Protein AF-0000000087733688 (afdb_homodimer)

Solvent-accessible surface area (backbone atoms only — not comparable to full-atom values): 35102 Å² total; per-residue (Å²): 130,55,73,65,57,50,51,38,53,51,38,37,50,49,48,41,67,75,40,58,48,41,42,70,59,43,39,32,41,43,42,38,65,50,32,19,28,43,62,28,11,45,38,23,19,66,46,18,27,42,6,16,25,17,31,40,95,43,61,66,40,43,41,55,38,49,50,48,40,52,49,52,57,70,70,41,60,71,90,76,49,59,86,51,53,60,89,84,37,36,70,28,28,37,30,42,51,50,64,82,45,44,69,68,48,49,32,50,32,41,50,73,56,27,42,48,26,39,34,43,34,64,50,69,66,46,70,61,43,51,40,55,52,48,52,50,41,33,69,52,34,70,83,49,39,38,32,37,54,42,48,47,56,67,54,52,53,53,44,67,70,39,94,65,54,50,52,26,38,35,43,38,16,51,33,28,40,32,72,40,50,51,84,55,41,35,32,49,62,25,44,46,42,45,40,48,63,73,45,64,91,46,89,47,38,39,28,36,25,36,17,32,61,44,16,38,32,40,34,16,33,42,37,45,55,28,46,22,29,32,29,49,54,51,51,55,29,18,71,45,28,50,67,57,66,28,53,36,50,38,50,36,66,43,51,51,19,50,78,37,30,46,72,48,58,62,54,43,48,62,72,67,52,72,81,71,52,80,62,47,27,26,16,18,48,60,26,38,52,53,56,40,45,75,72,63,55,52,64,70,59,50,35,54,54,32,57,54,26,62,75,51,52,51,68,13,32,45,66,84,11,48,54,78,38,69,30,20,31,26,34,41,70,35,76,61,74,40,49,42,34,56,52,48,47,48,29,30,52,43,15,43,51,49,30,43,51,49,30,56,67,56,101,130,54,72,66,57,50,52,38,53,49,38,38,51,50,47,42,66,74,40,59,49,42,41,70,58,42,39,32,40,42,42,37,66,52,31,19,27,42,62,29,10,44,38,24,20,65,46,18,26,42,6,15,25,17,30,42,94,44,60,66,41,43,43,55,39,49,50,48,39,53,49,52,59,70,71,42,61,71,90,76,48,60,86,51,53,61,89,85,36,38,69,30,29,37,30,42,51,48,63,82,45,43,69,68,48,50,32,50,32,40,49,74,55,27,42,48,26,41,35,43,34,64,50,70,65,47,68,63,44,50,40,54,52,48,51,50,42,34,70,52,35,72,84,47,40,37,32,37,54,45,48,47,57,67,52,51,51,54,45,69,70,40,94,64,53,49,51,25,36,35,44,40,16,52,34,28,38,32,71,40,50,51,85,54,39,35,33,48,62,25,44,46,42,45,40,49,63,74,45,63,89,45,88,46,37,37,28,34,27,36,17,31,60,45,16,37,33,42,34,17,32,41,37,44,57,28,44,21,29,30,28,50,57,51,50,55,29,18,71,46,29,51,66,56,67,27,53,36,49,39,48,37,66,43,50,53,20,52,78,38,30,46,72,49,59,62,55,42,48,63,73,67,52,72,82,72,53,80,64,46,27,27,16,19,48,60,26,37,53,52,54,40,47,75,72,63,53,54,65,70,60,50,35,54,53,31,57,54,26,62,73,52,51,52,67,13,31,46,65,84,10,50,55,80,38,69,29,21,31,25,33,41,70,35,78,60,75,40,49,42,34,57,52,48,47,48,28,30,53,44,18,43,51,49,30,43,50,50,29,58,71,55,107

Organism: NCBI:txid56646

Foldseek 3Di:
DDLLVVLLVVLLVVVCVLQVLADPPAEEEDQDELFQALQLQVLLSQLRYAYEHHHYPAQLVLLVRLVVNVVVVVPDDPVSGDPSADDPARSYHYEDEQCPHDLVSVLVSCLVHPHQEYEYEQHPVAPVSVQVSLVSNCVSPVRHFYEYEAFALVSLLSLLPDPRHGQAYEHEAPQFWFKDFQPPGHGCVPGVLVSCVVCVVPNYAYEYEHLDQALVSFLVRVVSSHSTYYYHLNSSLEPRTSDAPLLNVQLQVDAQLVPFKDWDCLQCVLVPHDDRRPRMTGMFGAAPLNVCVVVPDDSVVLSVQLVVLVVVGSVQHDRHHNHTRTGGSNSNVHNHRYHSSVSSVRSRVSNVVVVVVVVVVVD/DDLLVVLLVVLLVVVCVLQVLADPPAEEEDQDELFQALQLQVLLSQLRYAYEHHHYPAQLVLLVRLVVNVVVVVPDDPVSGDPSADDPARSYHYEDEQCPHDLVSVLVSCLVHPHQEYEYEQHPVAPVSVQVSLVSNCVSPVRHFYEYEAFALVSLLSLLPDPRHGQAYEHEAPQFWFKDFQPPGHGCVPGVLVSCVVCVVPNHAYEYEHLDQALVSFLVRVVSSHSTYYYHLNSSLEPRTSDAPLLNVQLQVDAQLVPFKDWDCLQCVLVPHDDRDPRMTGMFGAAPLNVCVVVPNDSVVLSVQLVVLVVVGSVQHDRHHNHTRTGGSNSNVHNHRYHSSVSSVRSRVSNVVVVVVVVVVVD

pLDDT: mean 96.59, std 4.18, range [61.69, 98.94]

Sequence (726 aa):
MSLRQAAVKASRARFASQFPWTTSPATIGAPMRIMSGPQLALEISKAGGLGFIGPGAKPEDTSKDLATVQELLRNSPPKILPSAFPSDHLPVGVGFQLWNGDLKSAVQAVQEHKPCAAWLFAPRRGQEELDEWTVQIREALPDIQVWIQIGTVQESVQVAMSDHRPDALIIQGAEAGGHGRATDGLGLMALFPEIADQCQDFDMAMFAAGGIADGRGVAAALSLGATGAVMGTRFLAATEARISKGYQQEVVRATDGARCTTRTMLYNHLRGTMGWPEQYSPRGIVNQSFHDHQAGVEFEELKKRHDEAVKSGDKGWGPKGRLATYAGAAVGLIHDVQDAGVIVRRVQSEAKEIMAESARDSMMSLRQAAVKASRARFASQFPWTTSPATIGAPMRIMSGPQLALEISKAGGLGFIGPGAKPEDTSKDLATVQELLRNSPPKILPSAFPSDHLPVGVGFQLWNGDLKSAVQAVQEHKPCAAWLFAPRRGQEELDEWTVQIREALPDIQVWIQIGTVQESVQVAMSDHRPDALIIQGAEAGGHGRATDGLGLMALFPEIADQCQDFDMAMFAAGGIADGRGVAAALSLGATGAVMGTRFLAATEARISKGYQQEVVRATDGARCTTRTMLYNHLRGTMGWPEQYSPRGIVNQSFHDHQAGVEFEELKKRHDEAVKSGDKGWGPKGRLATYAGAAVGLIHDVQDAGVIVRRVQSEAKEIMAESARDSM

InterPro domains:
  IPR004136 Nitronate monooxygenase [cd04730] (28-276)
  IPR013785 Aldolase-type TIM barrel [G3DSA:3.20.20.70] (23-361)

Radius of gyration: 25.76 Å; Cα contacts (8 Å, |Δi|>4): 1636; chains: 2; bounding box: 62×78×57 Å

Structure (mmCIF, N/CA/C/O backbone):
data_AF-0000000087733688-model_v1
#
loop_
_entity.id
_entity.type
_entity.pdbx_description
1 polymer 'Uncharacterized protein'
#
loop_
_atom_site.group_PDB
_atom_site.id
_atom_site.type_symbol
_atom_site.label_atom_id
_atom_site.label_alt_id
_atom_site.label_comp_id
_atom_site.label_asym_id
_atom_site.label_entity_id
_atom_site.label_seq_id
_atom_site.pdbx_PDB_ins_code
_atom_site.Cartn_x
_atom_site.Cartn_y
_atom_site.Cartn_z
_atom_site.occupancy
_atom_site.B_iso_or_equiv
_atom_site.auth_seq_id
_atom_site.auth_comp_id
_atom_site.auth_asym_id
_atom_site.auth_atom_id
_atom_site.pdbx_PDB_model_num
ATOM 1 N N . MET A 1 1 ? -26.219 1.479 -6.008 1 73.81 1 MET A N 1
ATOM 2 C CA . MET A 1 1 ? -24.953 0.794 -6.277 1 73.81 1 MET A CA 1
ATOM 3 C C . MET A 1 1 ? -24.312 1.334 -7.543 1 73.81 1 MET A C 1
ATOM 5 O O . MET A 1 1 ? -24.969 1.477 -8.578 1 73.81 1 MET A O 1
ATOM 9 N N . SER A 1 2 ? -23.156 1.697 -7.324 1 83.25 2 SER A N 1
ATOM 10 C CA . SER A 1 2 ? -22.438 2.252 -8.469 1 83.25 2 SER A CA 1
ATOM 11 C C . SER A 1 2 ? -22.125 1.177 -9.508 1 83.25 2 SER A C 1
ATOM 13 O O . SER A 1 2 ? -22.203 -0.018 -9.211 1 83.25 2 SER A O 1
ATOM 15 N N . LEU A 1 3 ? -21.859 1.553 -10.75 1 84 3 LEU A N 1
ATOM 16 C CA . LEU A 1 3 ? -21.469 0.637 -11.82 1 84 3 LEU A CA 1
ATOM 17 C C . LEU A 1 3 ? -20.234 -0.158 -11.422 1 84 3 LEU A C 1
ATOM 19 O O . LEU A 1 3 ? -20.141 -1.35 -11.719 1 84 3 LEU A O 1
ATOM 23 N N . ARG A 1 4 ? -19.422 0.447 -10.734 1 87.5 4 ARG A N 1
ATOM 24 C CA . ARG A 1 4 ? -18.203 -0.209 -10.297 1 87.5 4 ARG A CA 1
ATOM 25 C C . ARG A 1 4 ? -18.5 -1.313 -9.289 1 87.5 4 ARG A C 1
ATOM 27 O O . ARG A 1 4 ? -17.938 -2.406 -9.367 1 87.5 4 ARG A O 1
ATOM 34 N N . GLN A 1 5 ? -19.328 -1.051 -8.367 1 89.44 5 GLN A N 1
ATOM 35 C CA . GLN A 1 5 ? -19.672 -2.033 -7.352 1 89.44 5 GLN A CA 1
ATOM 36 C C . GLN A 1 5 ? -20.406 -3.227 -7.965 1 89.44 5 GLN A C 1
ATOM 38 O O . GLN A 1 5 ? -20.203 -4.367 -7.539 1 89.44 5 GLN A O 1
ATOM 43 N N . ALA A 1 6 ? -21.156 -2.928 -8.945 1 90.5 6 ALA A N 1
ATOM 44 C CA . ALA A 1 6 ? -21.859 -3.998 -9.656 1 90.5 6 ALA A CA 1
ATOM 45 C C . ALA A 1 6 ? -20.875 -4.906 -10.383 1 90.5 6 ALA A C 1
ATOM 47 O O . ALA A 1 6 ? -21.047 -6.129 -10.406 1 90.5 6 ALA A O 1
ATOM 48 N N . ALA A 1 7 ? -19.906 -4.273 -10.961 1 91.94 7 ALA A N 1
ATOM 49 C CA . ALA A 1 7 ? -18.891 -5.035 -11.688 1 91.94 7 ALA A CA 1
ATOM 50 C C . ALA A 1 7 ? -18.109 -5.938 -10.742 1 91.94 7 ALA A C 1
ATOM 52 O O . ALA A 1 7 ? -17.797 -7.086 -11.086 1 91.94 7 ALA A O 1
ATOM 53 N N . VAL A 1 8 ? -17.797 -5.461 -9.609 1 93.19 8 VAL A N 1
ATOM 54 C CA . VAL A 1 8 ? -17.047 -6.227 -8.609 1 93.19 8 VAL A CA 1
ATOM 55 C C . VAL A 1 8 ? -17.891 -7.398 -8.125 1 93.19 8 VAL A C 1
ATOM 57 O O . VAL A 1 8 ? -17.391 -8.523 -8 1 93.19 8 VAL A O 1
ATOM 60 N N . LYS A 1 9 ? -19.172 -7.164 -7.871 1 92 9 LYS A N 1
ATOM 61 C CA . LYS A 1 9 ? -20.094 -8.211 -7.434 1 92 9 LYS A CA 1
ATOM 62 C C . LYS A 1 9 ? -20.203 -9.312 -8.484 1 92 9 LYS A C 1
ATOM 64 O O . LYS A 1 9 ? -20.203 -10.5 -8.156 1 92 9 LYS A O 1
ATOM 69 N N . ALA A 1 10 ? -20.297 -8.867 -9.688 1 94.38 10 ALA A N 1
ATOM 70 C CA . ALA A 1 10 ? -20.375 -9.828 -10.789 1 94.38 10 ALA A CA 1
ATOM 71 C C . ALA A 1 10 ? -19.109 -10.656 -10.898 1 94.38 10 ALA A C 1
ATOM 73 O O . ALA A 1 10 ? -19.156 -11.852 -11.18 1 94.38 10 ALA A O 1
ATOM 74 N N . SER A 1 11 ? -18 -9.992 -10.727 1 95.62 11 SER A N 1
ATOM 75 C CA . SER A 1 11 ? -16.719 -10.68 -10.789 1 95.62 11 SER A CA 1
ATOM 76 C C . SER A 1 11 ? -16.594 -11.727 -9.68 1 95.62 11 SER A C 1
ATOM 78 O O . SER A 1 11 ? -16.125 -12.836 -9.93 1 95.62 11 SER A O 1
ATOM 80 N N . ARG A 1 12 ? -17.016 -11.43 -8.5 1 95.56 12 ARG A N 1
ATOM 81 C CA . ARG A 1 12 ? -16.969 -12.352 -7.367 1 95.56 12 ARG A CA 1
ATOM 82 C C . ARG A 1 12 ? -17.906 -13.531 -7.586 1 95.56 12 ARG A C 1
ATOM 84 O O . ARG A 1 12 ? -17.562 -14.672 -7.277 1 95.56 12 ARG A O 1
ATOM 91 N N . ALA A 1 13 ? -19.047 -13.258 -8.156 1 95.12 13 ALA A N 1
ATOM 92 C CA . ALA A 1 13 ? -19.984 -14.328 -8.477 1 95.12 13 ALA A CA 1
ATOM 93 C C . ALA A 1 13 ? -19.422 -15.258 -9.539 1 95.12 13 ALA A C 1
ATOM 95 O O . ALA A 1 13 ? -19.578 -16.484 -9.453 1 95.12 13 ALA A O 1
ATOM 96 N N . ARG A 1 14 ? -18.828 -14.688 -10.492 1 96.38 14 ARG A N 1
ATOM 97 C CA . ARG A 1 14 ? -18.234 -15.484 -11.555 1 96.38 14 ARG A CA 1
ATOM 98 C C . ARG A 1 14 ? -17.109 -16.375 -11 1 96.38 14 ARG A C 1
ATOM 100 O O . ARG A 1 14 ? -16.984 -17.531 -11.391 1 96.38 14 ARG A O 1
ATOM 107 N N . PHE A 1 15 ? -16.344 -15.844 -10.148 1 97.38 15 PHE A N 1
ATOM 108 C CA . PHE A 1 15 ? -15.281 -16.609 -9.516 1 97.38 15 PHE A CA 1
ATOM 109 C C . PHE A 1 15 ? -15.844 -17.797 -8.75 1 97.38 15 PHE A C 1
ATOM 111 O O . PHE A 1 15 ? -15.344 -18.922 -8.875 1 97.38 15 PHE A O 1
ATOM 118 N N . ALA A 1 16 ? -16.844 -17.531 -8.008 1 95.38 16 ALA A N 1
ATOM 119 C CA . ALA A 1 16 ? -17.469 -18.578 -7.203 1 95.38 16 ALA A CA 1
ATOM 120 C C . ALA A 1 16 ? -18.078 -19.672 -8.094 1 95.38 16 ALA A C 1
ATOM 122 O O . ALA A 1 16 ? -18.094 -20.844 -7.723 1 95.38 16 ALA A O 1
ATOM 123 N N . SER A 1 17 ? -18.531 -19.266 -9.242 1 96.12 17 SER A N 1
ATOM 124 C CA . SER A 1 17 ? -19.094 -20.219 -10.188 1 96.12 17 SER A CA 1
ATOM 125 C C . SER A 1 17 ? -18 -21.062 -10.836 1 96.12 17 SER A C 1
ATOM 127 O O . SER A 1 17 ? -18.188 -22.266 -11.07 1 96.12 17 SER A O 1
ATOM 129 N N . GLN A 1 18 ? -16.891 -20.438 -11.07 1 96.31 18 GLN A N 1
ATOM 130 C CA . GLN A 1 18 ? -15.781 -21.094 -11.742 1 96.31 18 GLN A CA 1
ATOM 131 C C . GLN A 1 18 ? -15.062 -22.062 -10.805 1 96.31 18 GLN A C 1
ATOM 133 O O . GLN A 1 18 ? -14.547 -23.094 -11.234 1 96.31 18 GLN A O 1
ATOM 138 N N . PHE A 1 19 ? -15 -21.703 -9.586 1 97.88 19 PHE A N 1
ATOM 139 C CA . PHE A 1 19 ? -14.352 -22.5 -8.555 1 97.88 19 PHE A CA 1
ATOM 140 C C . PHE A 1 19 ? -15.312 -22.781 -7.402 1 97.88 19 PHE A C 1
ATOM 142 O O . PHE A 1 19 ? -15.141 -22.234 -6.305 1 97.88 19 PHE A O 1
ATOM 149 N N . PRO A 1 20 ? -16.188 -23.719 -7.547 1 97.12 20 PRO A N 1
ATOM 150 C CA . PRO A 1 20 ? -17.344 -23.859 -6.656 1 97.12 20 PRO A CA 1
ATOM 151 C C . PRO A 1 20 ? -16.953 -24.344 -5.258 1 97.12 20 PRO A C 1
ATOM 153 O O . PRO A 1 20 ? -17.75 -24.25 -4.324 1 97.12 20 PRO A O 1
ATOM 156 N N . TRP A 1 21 ? -15.75 -24.859 -5.059 1 97.62 21 TRP A N 1
ATOM 157 C CA . TRP A 1 21 ? -15.328 -25.312 -3.736 1 97.62 21 TRP A CA 1
ATOM 158 C C . TRP A 1 21 ? -14.867 -24.125 -2.879 1 97.62 21 TRP A C 1
ATOM 160 O O . TRP A 1 21 ? -14.703 -24.266 -1.666 1 97.62 21 TRP A O 1
ATOM 170 N N . THR A 1 22 ? -14.602 -22.969 -3.514 1 97.69 22 THR A N 1
ATOM 171 C CA . THR A 1 22 ? -14.062 -21.812 -2.791 1 97.69 22 THR A CA 1
ATOM 172 C C . THR A 1 22 ? -15.156 -21.141 -1.961 1 97.69 22 THR A C 1
ATOM 174 O O . THR A 1 22 ? -16.328 -21.188 -2.318 1 97.69 22 THR A O 1
ATOM 177 N N . THR A 1 23 ? -14.727 -20.578 -0.86 1 97 23 THR A N 1
ATOM 178 C CA . THR A 1 23 ? -15.617 -19.812 -0.002 1 97 23 THR A CA 1
ATOM 179 C C . THR A 1 23 ? -15.164 -18.344 0.064 1 97 23 THR A C 1
ATOM 181 O O . THR A 1 23 ? -14.008 -18.031 -0.211 1 97 23 THR A O 1
ATOM 184 N N . SER A 1 24 ? -16.078 -17.484 0.42 1 95.81 24 SER A N 1
ATOM 185 C CA . SER A 1 24 ? -15.797 -16.062 0.488 1 95.81 24 SER A CA 1
ATOM 186 C C . SER A 1 24 ? -15.211 -15.672 1.843 1 95.81 24 SER A C 1
ATOM 188 O O . SER A 1 24 ? -15.578 -16.25 2.869 1 95.81 24 SER A O 1
ATOM 190 N N . PRO A 1 25 ? -14.383 -14.695 1.854 1 97.31 25 PRO A N 1
ATOM 191 C CA . PRO A 1 25 ? -13.797 -14.031 0.688 1 97.31 25 PRO A CA 1
ATOM 192 C C . PRO A 1 25 ? -12.758 -14.898 -0.024 1 97.31 25 PRO A C 1
ATOM 194 O O . PRO A 1 25 ? -12.094 -15.719 0.609 1 97.31 25 PRO A O 1
ATOM 197 N N . ALA A 1 26 ? -12.633 -14.727 -1.338 1 98.12 26 ALA A N 1
ATOM 198 C CA . ALA A 1 26 ? -11.688 -15.5 -2.139 1 98.12 26 ALA A CA 1
ATOM 199 C C . ALA A 1 26 ? -10.258 -15.305 -1.635 1 98.12 26 ALA A C 1
ATOM 201 O O . ALA A 1 26 ? -9.758 -14.18 -1.596 1 98.12 26 ALA A O 1
ATOM 202 N N . THR A 1 27 ? -9.633 -16.359 -1.217 1 98.62 27 THR A N 1
ATOM 203 C CA . THR A 1 27 ? -8.266 -16.391 -0.705 1 98.62 27 THR A CA 1
ATOM 204 C C . THR A 1 27 ? -7.402 -17.328 -1.552 1 98.62 27 THR A C 1
ATOM 206 O O . THR A 1 27 ? -7.68 -18.531 -1.649 1 98.62 27 THR A O 1
ATOM 209 N N . ILE A 1 28 ? -6.379 -16.75 -2.145 1 98.94 28 ILE A N 1
ATOM 210 C CA . ILE A 1 28 ? -5.566 -17.469 -3.117 1 98.94 28 ILE A CA 1
ATOM 211 C C . ILE A 1 28 ? -4.152 -17.656 -2.57 1 98.94 28 ILE A C 1
ATOM 213 O O . ILE A 1 28 ? -3.561 -16.719 -2.031 1 98.94 28 ILE A O 1
ATOM 217 N N . GLY A 1 29 ? -3.635 -18.875 -2.623 1 98.94 29 GLY A N 1
ATOM 218 C CA . GLY A 1 29 ? -2.223 -19.125 -2.373 1 98.94 29 GLY A CA 1
ATOM 219 C C . GLY A 1 29 ? -1.354 -18.922 -3.6 1 98.94 29 GLY A C 1
ATOM 220 O O . GLY A 1 29 ? -1.56 -19.562 -4.629 1 98.94 29 GLY A O 1
ATOM 221 N N . ALA A 1 30 ? -0.376 -18.078 -3.539 1 98.88 30 ALA A N 1
ATOM 222 C CA . ALA A 1 30 ? 0.47 -17.719 -4.676 1 98.88 30 ALA A CA 1
ATOM 223 C C . ALA A 1 30 ? 1.366 -18.891 -5.082 1 98.88 30 ALA A C 1
ATOM 225 O O . ALA A 1 30 ? 1.751 -19.703 -4.238 1 98.88 30 ALA A O 1
ATOM 226 N N . PRO A 1 31 ? 1.673 -18.969 -6.332 1 98.81 31 PRO A N 1
ATOM 227 C CA . PRO A 1 31 ? 2.6 -20 -6.812 1 98.81 31 PRO A CA 1
ATOM 228 C C . PRO A 1 31 ? 4.059 -19.656 -6.531 1 98.81 31 PRO A C 1
ATOM 230 O O . PRO A 1 31 ? 4.812 -19.344 -7.461 1 98.81 31 PRO A O 1
ATOM 233 N N . MET A 1 32 ? 4.457 -19.859 -5.34 1 98.31 32 MET A N 1
ATOM 234 C CA . MET A 1 32 ? 5.844 -19.594 -4.957 1 98.31 32 MET A CA 1
ATOM 235 C C . MET A 1 32 ? 6.762 -20.703 -5.473 1 98.31 32 MET A C 1
ATOM 237 O O . MET A 1 32 ? 6.555 -21.875 -5.176 1 98.31 32 MET A O 1
ATOM 241 N N . ARG A 1 33 ? 7.754 -20.266 -6.254 1 97 33 ARG A N 1
ATOM 242 C CA . ARG A 1 33 ? 8.656 -21.234 -6.852 1 97 33 ARG A CA 1
ATOM 243 C C . ARG A 1 33 ? 9.211 -22.188 -5.797 1 97 33 ARG A C 1
ATOM 245 O O . ARG A 1 33 ? 9.695 -21.766 -4.754 1 97 33 ARG A O 1
ATOM 252 N N . ILE A 1 34 ? 9.141 -23.453 -6.031 1 95.31 34 ILE A N 1
ATOM 253 C CA . ILE A 1 34 ? 9.617 -24.562 -5.207 1 95.31 34 ILE A CA 1
ATOM 254 C C . ILE A 1 34 ? 8.766 -24.672 -3.947 1 95.31 34 ILE A C 1
ATOM 256 O O . ILE A 1 34 ? 8.266 -25.75 -3.617 1 95.31 34 ILE A O 1
ATOM 260 N N . MET A 1 35 ? 8.398 -23.594 -3.277 1 97.75 35 MET A N 1
ATOM 261 C CA . MET A 1 35 ? 7.836 -23.562 -1.931 1 97.75 35 MET A CA 1
ATOM 262 C C . MET A 1 35 ? 6.367 -23.969 -1.949 1 97.75 35 MET A C 1
ATOM 264 O O . MET A 1 35 ? 5.871 -24.562 -0.993 1 97.75 35 MET A O 1
ATOM 268 N N . SER A 1 36 ? 5.676 -23.5 -2.957 1 98.56 36 SER A N 1
ATOM 269 C CA . SER A 1 36 ? 4.285 -23.922 -3.121 1 98.56 36 SER A CA 1
ATOM 270 C C . SER A 1 36 ? 4.184 -25.266 -3.828 1 98.56 36 SER A C 1
ATOM 272 O O . SER A 1 36 ? 3.934 -25.312 -5.035 1 98.56 36 SER A O 1
ATOM 274 N N . GLY A 1 37 ? 4.262 -26.328 -3.082 1 98.62 37 GLY A N 1
ATOM 275 C CA . GLY A 1 37 ? 4.164 -27.688 -3.615 1 98.62 37 GLY A CA 1
ATOM 276 C C . GLY A 1 37 ? 2.744 -28.219 -3.613 1 98.62 37 GLY A C 1
ATOM 277 O O . GLY A 1 37 ? 1.803 -27.5 -3.27 1 98.62 37 GLY A O 1
ATOM 278 N N . PRO A 1 38 ? 2.621 -29.516 -4.023 1 98.62 38 PRO A N 1
ATOM 279 C CA . PRO A 1 38 ? 1.305 -30.156 -4.141 1 98.62 38 PRO A CA 1
ATOM 280 C C . PRO A 1 38 ? 0.524 -30.141 -2.828 1 98.62 38 PRO A C 1
ATOM 282 O O . PRO A 1 38 ? -0.667 -29.812 -2.818 1 98.62 38 PRO A O 1
ATOM 285 N N . GLN A 1 39 ? 1.183 -30.422 -1.722 1 98.5 39 GLN A N 1
ATOM 286 C CA . GLN A 1 39 ? 0.497 -30.516 -0.437 1 98.5 39 GLN A CA 1
ATOM 287 C C . GLN A 1 39 ? -0.061 -29.156 -0.017 1 98.5 39 GLN A C 1
ATOM 289 O O . GLN A 1 39 ? -1.21 -29.062 0.42 1 98.5 39 GLN A O 1
ATOM 294 N N . LEU A 1 40 ? 0.777 -28.125 -0.121 1 98.88 40 LEU A N 1
ATOM 295 C CA . LEU A 1 40 ? 0.335 -26.797 0.26 1 98.88 40 LEU A CA 1
ATOM 296 C C . LEU A 1 40 ? -0.843 -26.344 -0.599 1 98.88 40 LEU A C 1
ATOM 298 O O . LEU A 1 40 ? -1.864 -25.891 -0.073 1 98.88 40 LEU A O 1
ATOM 302 N N . ALA A 1 41 ? -0.703 -26.469 -1.897 1 98.88 41 ALA A N 1
ATOM 303 C CA . ALA A 1 41 ? -1.749 -26.031 -2.82 1 98.88 41 ALA A CA 1
ATOM 304 C C . ALA A 1 41 ? -3.062 -26.75 -2.541 1 98.88 41 ALA A C 1
ATOM 306 O O . ALA A 1 41 ? -4.125 -26.125 -2.484 1 98.88 41 ALA A O 1
ATOM 307 N N . LEU A 1 42 ? -2.98 -28.031 -2.383 1 98.5 42 LEU A N 1
ATOM 308 C CA . LEU A 1 42 ? -4.18 -28.844 -2.182 1 98.5 42 LEU A CA 1
ATOM 309 C C . LEU A 1 42 ? -4.848 -28.5 -0.852 1 98.5 42 LEU A C 1
ATOM 311 O O . LEU A 1 42 ? -6.074 -28.406 -0.772 1 98.5 42 LEU A O 1
ATOM 315 N N . GLU A 1 43 ? -4.055 -28.297 0.243 1 98.5 43 GLU A N 1
ATOM 316 C CA . GLU A 1 43 ? -4.617 -27.984 1.553 1 98.5 43 GLU A CA 1
ATOM 317 C C . GLU A 1 43 ? -5.309 -26.609 1.546 1 98.5 43 GLU A C 1
ATOM 319 O O . GLU A 1 43 ? -6.312 -26.422 2.234 1 98.5 43 GLU A O 1
ATOM 324 N N . ILE A 1 44 ? -4.785 -25.688 0.792 1 98.88 44 ILE A N 1
ATOM 325 C CA . ILE A 1 44 ? -5.438 -24.391 0.633 1 98.88 44 ILE A CA 1
ATOM 326 C C . ILE A 1 44 ? -6.793 -24.578 -0.044 1 98.88 44 ILE A C 1
ATOM 328 O O . ILE A 1 44 ? -7.805 -24.047 0.424 1 98.88 44 ILE A O 1
ATOM 332 N N . SER A 1 45 ? -6.828 -25.391 -1.087 1 98.75 45 SER A N 1
ATOM 333 C CA . SER A 1 45 ? -8.062 -25.625 -1.83 1 98.75 45 SER A CA 1
ATOM 334 C C . SER A 1 45 ? -9.086 -26.391 -0.988 1 98.75 45 SER A C 1
ATOM 336 O O . SER A 1 45 ? -10.273 -26.078 -1.017 1 98.75 45 SER A O 1
ATOM 338 N N . LYS A 1 46 ? -8.602 -27.344 -0.234 1 97.88 46 LYS A N 1
ATOM 339 C CA . LYS A 1 46 ? -9.492 -28.109 0.632 1 97.88 46 LYS A CA 1
ATOM 340 C C . LYS A 1 46 ? -10.172 -27.203 1.66 1 97.88 46 LYS A C 1
ATOM 342 O O . LYS A 1 46 ? -11.305 -27.469 2.076 1 97.88 46 LYS A O 1
ATOM 347 N N . ALA A 1 47 ? -9.531 -26.094 2.002 1 98.31 47 ALA A N 1
ATOM 348 C CA . ALA A 1 47 ? -10.008 -25.234 3.078 1 98.31 47 ALA A CA 1
ATOM 349 C C . ALA A 1 47 ? -10.914 -24.125 2.537 1 98.31 47 ALA A C 1
ATOM 351 O O . ALA A 1 47 ? -11.367 -23.266 3.289 1 98.31 47 ALA A O 1
ATOM 352 N N . GLY A 1 48 ? -11.18 -24.156 1.269 1 98.19 48 GLY A N 1
ATOM 353 C CA . GLY A 1 48 ? -12.078 -23.188 0.681 1 98.19 48 GLY A CA 1
ATOM 354 C C . GLY A 1 48 ? -11.352 -22.062 -0.05 1 98.19 48 GLY A C 1
ATOM 355 O O . GLY A 1 48 ? -11.977 -21.109 -0.514 1 98.19 48 GLY A O 1
ATOM 356 N N . GLY A 1 49 ? -10.039 -22.094 -0.114 1 98.75 49 GLY A N 1
ATOM 357 C CA . GLY A 1 49 ? -9.242 -21.219 -0.958 1 98.75 49 GLY A CA 1
ATOM 358 C C . GLY A 1 49 ? -8.906 -21.828 -2.305 1 98.75 49 GLY A C 1
ATOM 359 O O . GLY A 1 49 ? -9.523 -22.812 -2.721 1 98.75 49 GLY A O 1
ATOM 360 N N . LEU A 1 50 ? -8.078 -21.188 -3.008 1 98.88 50 LEU A N 1
ATOM 361 C CA . LEU A 1 50 ? -7.52 -21.719 -4.246 1 98.88 50 LEU A CA 1
ATOM 362 C C . LEU A 1 50 ? -5.996 -21.734 -4.188 1 98.88 50 LEU A C 1
ATOM 364 O O . LEU A 1 50 ? -5.363 -20.672 -4.141 1 98.88 50 LEU A O 1
ATOM 368 N N . GLY A 1 51 ? -5.453 -22.922 -4.141 1 98.94 51 GLY A N 1
ATOM 369 C CA . GLY A 1 51 ? -4.008 -23.062 -4.086 1 98.94 51 GLY A CA 1
ATOM 370 C C . GLY A 1 51 ? -3.371 -23.188 -5.457 1 98.94 51 GLY A C 1
ATOM 371 O O . GLY A 1 51 ? -3.936 -23.828 -6.352 1 98.94 51 GLY A O 1
ATOM 372 N N . PHE A 1 52 ? -2.18 -22.641 -5.629 1 98.94 52 PHE A N 1
ATOM 373 C CA . PHE A 1 52 ? -1.388 -22.797 -6.844 1 98.94 52 PHE A CA 1
ATOM 374 C C . PHE A 1 52 ? -0.072 -23.5 -6.551 1 98.94 52 PHE A C 1
ATOM 376 O O . PHE A 1 52 ? 0.56 -23.25 -5.523 1 98.94 52 PHE A O 1
ATOM 383 N N . ILE A 1 53 ? 0.301 -24.328 -7.426 1 98.81 53 ILE A N 1
ATOM 384 C CA . ILE A 1 53 ? 1.635 -24.922 -7.406 1 98.81 53 ILE A CA 1
ATOM 385 C C . ILE A 1 53 ? 2.613 -24.016 -8.141 1 98.81 53 ILE A C 1
ATOM 387 O O . ILE A 1 53 ? 2.322 -23.531 -9.242 1 98.81 53 ILE A O 1
ATOM 391 N N . GLY A 1 54 ? 3.719 -23.703 -7.484 1 98.19 54 GLY A N 1
ATOM 392 C CA . GLY A 1 54 ? 4.738 -22.875 -8.117 1 98.19 54 GLY A CA 1
ATOM 393 C C . GLY A 1 54 ? 5.668 -23.672 -9.016 1 98.19 54 GLY A C 1
ATOM 394 O O . GLY A 1 54 ? 5.672 -24.906 -8.977 1 98.19 54 GLY A O 1
ATOM 395 N N . PRO A 1 55 ? 6.395 -22.922 -9.805 1 95.69 55 PRO A N 1
ATOM 396 C CA . PRO A 1 55 ? 7.391 -23.594 -10.641 1 95.69 55 PRO A CA 1
ATOM 397 C C . PRO A 1 55 ? 8.398 -24.406 -9.82 1 95.69 55 PRO A C 1
ATOM 399 O O . PRO A 1 55 ? 8.773 -24 -8.719 1 95.69 55 PRO A O 1
ATOM 402 N N . GLY A 1 56 ? 8.773 -25.547 -10.383 1 93.94 56 GLY A N 1
ATOM 403 C CA . GLY A 1 56 ? 9.852 -26.328 -9.789 1 93.94 56 GLY A CA 1
ATOM 404 C C . GLY A 1 56 ? 11.227 -25.812 -10.172 1 93.94 56 GLY A C 1
ATOM 405 O O . GLY A 1 56 ? 11.359 -24.719 -10.703 1 93.94 56 GLY A O 1
ATOM 406 N N . ALA A 1 57 ? 12.18 -26.578 -9.766 1 90.75 57 ALA A N 1
ATOM 407 C CA . ALA A 1 57 ? 13.547 -26.234 -10.125 1 90.75 57 ALA A CA 1
ATOM 408 C C . ALA A 1 57 ? 13.75 -26.281 -11.633 1 90.75 57 ALA A C 1
ATOM 410 O O . ALA A 1 57 ? 14.477 -25.453 -12.203 1 90.75 57 ALA A O 1
ATOM 411 N N . LYS A 1 58 ? 13.117 -27.25 -12.203 1 92.75 58 LYS A N 1
ATOM 412 C CA . LYS A 1 58 ? 13.125 -27.406 -13.656 1 92.75 58 LYS A CA 1
ATOM 413 C C . LYS A 1 58 ? 11.711 -27.391 -14.227 1 92.75 58 LYS A C 1
ATOM 415 O O . LYS A 1 58 ? 10.758 -27.75 -13.539 1 92.75 58 LYS A O 1
ATOM 420 N N . PRO A 1 59 ? 11.609 -27 -15.43 1 89.38 59 PRO A N 1
ATOM 421 C CA . PRO A 1 59 ? 10.281 -26.875 -16.047 1 89.38 59 PRO A CA 1
ATOM 422 C C . PRO A 1 59 ? 9.484 -28.188 -15.977 1 89.38 59 PRO A C 1
ATOM 424 O O . PRO A 1 59 ? 8.273 -28.156 -15.766 1 89.38 59 PRO A O 1
ATOM 427 N N . GLU A 1 60 ? 10.125 -29.328 -16.016 1 89.94 60 GLU A N 1
ATOM 428 C CA . GLU A 1 60 ? 9.453 -30.625 -16.062 1 89.94 60 GLU A CA 1
ATOM 429 C C . GLU A 1 60 ? 8.883 -31 -14.695 1 89.94 60 GLU A C 1
ATOM 431 O O . GLU A 1 60 ? 8.062 -31.906 -14.602 1 89.94 60 GLU A O 1
ATOM 436 N N . ASP A 1 61 ? 9.344 -30.25 -13.68 1 95.38 61 ASP A N 1
ATOM 437 C CA . ASP A 1 61 ? 8.922 -30.562 -12.32 1 95.38 61 ASP A CA 1
ATOM 438 C C . ASP A 1 61 ? 7.43 -30.281 -12.133 1 95.38 61 ASP A C 1
ATOM 440 O O . ASP A 1 61 ? 6.797 -30.844 -11.234 1 95.38 61 ASP A O 1
ATOM 444 N N . THR A 1 62 ? 6.934 -29.438 -12.992 1 97 62 THR A N 1
ATOM 445 C CA . THR A 1 62 ? 5.52 -29.078 -12.891 1 97 62 THR A CA 1
ATOM 446 C C . THR A 1 62 ? 4.637 -30.312 -13.07 1 97 62 THR A C 1
ATOM 448 O O . THR A 1 62 ? 3.701 -30.516 -12.297 1 97 62 THR A O 1
ATOM 451 N N . SER A 1 63 ? 4.938 -31.125 -14.109 1 97.5 63 SER A N 1
ATOM 452 C CA . SER A 1 63 ? 4.168 -32.344 -14.367 1 97.5 63 SER A CA 1
ATOM 453 C C . SER A 1 63 ? 4.234 -33.281 -13.18 1 97.5 63 SER A C 1
ATOM 455 O O . SER A 1 63 ? 3.225 -33.906 -12.812 1 97.5 63 SER A O 1
ATOM 457 N N . LYS A 1 64 ? 5.391 -33.406 -12.617 1 97.88 64 LYS A N 1
ATOM 458 C CA . LYS A 1 64 ? 5.566 -34.281 -11.461 1 97.88 64 LYS A CA 1
ATOM 459 C C . LYS A 1 64 ? 4.734 -33.812 -10.273 1 97.88 64 LYS A C 1
ATOM 461 O O . LYS A 1 64 ? 4.113 -34.625 -9.578 1 97.88 64 LYS A O 1
ATOM 466 N N . ASP A 1 65 ? 4.75 -32.562 -10.016 1 98.62 65 ASP A N 1
ATOM 467 C CA . ASP A 1 65 ? 3.99 -31.984 -8.906 1 98.62 65 ASP A CA 1
ATOM 468 C C . ASP A 1 65 ? 2.488 -32.156 -9.125 1 98.62 65 ASP A C 1
ATOM 470 O O . ASP A 1 65 ? 1.752 -32.469 -8.188 1 98.62 65 ASP A O 1
ATOM 474 N N . LEU A 1 66 ? 2.033 -31.984 -10.344 1 98.44 66 LEU A N 1
ATOM 475 C CA . LEU A 1 66 ? 0.62 -32.188 -10.648 1 98.44 66 LEU A CA 1
ATOM 476 C C . LEU A 1 66 ? 0.223 -33.656 -10.508 1 98.44 66 LEU A C 1
ATOM 478 O O . LEU A 1 66 ? -0.863 -33.938 -10.008 1 98.44 66 LEU A O 1
ATOM 482 N N . ALA A 1 67 ? 1.084 -34.531 -10.914 1 98.25 67 ALA A N 1
ATOM 483 C CA . ALA A 1 67 ? 0.84 -35.969 -10.719 1 98.25 67 ALA A CA 1
ATOM 484 C C . ALA A 1 67 ? 0.711 -36.281 -9.234 1 98.25 67 ALA A C 1
ATOM 486 O O . ALA A 1 67 ? -0.11 -37.125 -8.844 1 98.25 67 ALA A O 1
ATOM 487 N N . THR A 1 68 ? 1.546 -35.625 -8.469 1 98.38 68 THR A N 1
ATOM 488 C CA . THR A 1 68 ? 1.489 -35.844 -7.02 1 98.38 68 THR A CA 1
ATOM 489 C C . THR A 1 68 ? 0.138 -35.406 -6.465 1 98.38 68 THR A C 1
ATOM 491 O O . THR A 1 68 ? -0.417 -36.062 -5.578 1 98.38 68 THR A O 1
ATOM 494 N N . VAL A 1 69 ? -0.422 -34.312 -6.949 1 98.25 69 VAL A N 1
ATOM 495 C CA . VAL A 1 69 ? -1.746 -33.875 -6.527 1 98.25 69 VAL A CA 1
ATOM 496 C C . VAL A 1 69 ? -2.781 -34.938 -6.852 1 98.25 69 VAL A C 1
ATOM 498 O O . VAL A 1 69 ? -3.65 -35.25 -6.031 1 98.25 69 VAL A O 1
ATOM 501 N N . GLN A 1 70 ? -2.691 -35.531 -8.031 1 97.19 70 GLN A N 1
ATOM 502 C CA . GLN A 1 70 ? -3.609 -36.562 -8.445 1 97.19 70 GLN A CA 1
ATOM 503 C C . GLN A 1 70 ? -3.539 -37.781 -7.496 1 97.19 70 GLN A C 1
ATOM 505 O O . GLN A 1 70 ? -4.57 -38.344 -7.121 1 97.19 70 GLN A O 1
ATOM 510 N N . GLU A 1 71 ? -2.359 -38.031 -7.152 1 97.38 71 GLU A N 1
ATOM 511 C CA . GLU A 1 71 ? -2.156 -39.156 -6.23 1 97.38 71 GLU A CA 1
ATOM 512 C C . GLU A 1 71 ? -2.748 -38.844 -4.855 1 97.38 71 GLU A C 1
ATOM 514 O O . GLU A 1 71 ? -3.387 -39.688 -4.246 1 97.38 71 GLU A O 1
ATOM 519 N N . LEU A 1 72 ? -2.496 -37.656 -4.387 1 96.69 72 LEU A N 1
ATOM 520 C CA . LEU A 1 72 ? -3.031 -37.25 -3.092 1 96.69 72 LEU A CA 1
ATOM 521 C C . LEU A 1 72 ? -4.555 -37.312 -3.09 1 96.69 72 LEU A C 1
ATOM 523 O O . LEU A 1 72 ? -5.16 -37.75 -2.107 1 96.69 72 LEU A O 1
ATOM 527 N N . LEU A 1 73 ? -5.148 -36.906 -4.176 1 96 73 LEU A N 1
ATOM 528 C CA . LEU A 1 73 ? -6.605 -36.906 -4.297 1 96 73 LEU A CA 1
ATOM 529 C C . LEU A 1 73 ? -7.137 -38.344 -4.332 1 96 73 LEU A C 1
ATOM 531 O O . LEU A 1 73 ? -8.141 -38.656 -3.691 1 96 73 LEU A O 1
ATOM 535 N N . ARG A 1 74 ? -6.449 -39.188 -5.023 1 93.31 74 ARG A N 1
ATOM 536 C CA . ARG A 1 74 ? -6.855 -40.594 -5.133 1 93.31 74 ARG A CA 1
ATOM 537 C C . ARG A 1 74 ? -6.766 -41.312 -3.785 1 93.31 74 ARG A C 1
ATOM 539 O O . ARG A 1 74 ? -7.582 -42.188 -3.479 1 93.31 74 ARG A O 1
ATOM 546 N N . ASN A 1 75 ? -5.789 -40.875 -3.043 1 92.88 75 ASN A N 1
ATOM 547 C CA . ASN A 1 75 ? -5.52 -41.562 -1.785 1 92.88 75 ASN A CA 1
ATOM 548 C C . ASN A 1 75 ? -6.312 -40.938 -0.632 1 92.88 75 ASN A C 1
ATOM 550 O O . ASN A 1 75 ? -6.293 -41.469 0.484 1 92.88 75 ASN A O 1
ATOM 554 N N . SER A 1 76 ? -6.918 -39.875 -0.877 1 89.88 76 SER A N 1
ATOM 555 C CA . SER A 1 76 ? -7.711 -39.25 0.159 1 89.88 76 SER A CA 1
ATOM 556 C C . SER A 1 76 ? -9.094 -39.875 0.278 1 89.88 76 SER A C 1
ATOM 558 O O . SER A 1 76 ? -9.734 -40.156 -0.732 1 89.88 76 SER A O 1
ATOM 560 N N . PRO A 1 77 ? -9.453 -40.125 1.564 1 86 77 PRO A N 1
ATOM 561 C CA . PRO A 1 77 ? -10.836 -40.594 1.716 1 86 77 PRO A CA 1
ATOM 562 C C . PRO A 1 77 ? -11.859 -39.625 1.152 1 86 77 PRO A C 1
ATOM 564 O O . PRO A 1 77 ? -11.75 -38.406 1.373 1 86 77 PRO A O 1
ATOM 567 N N . PRO A 1 78 ? -12.75 -40.125 0.451 1 77.44 78 PRO A N 1
ATOM 568 C CA . PRO A 1 78 ? -13.727 -39.219 -0.182 1 77.44 78 PRO A CA 1
ATOM 569 C C . PRO A 1 78 ? -14.438 -38.312 0.823 1 77.44 78 PRO A C 1
ATOM 571 O O . PRO A 1 78 ? -14.914 -37.25 0.461 1 77.44 78 PRO A O 1
ATOM 574 N N . LYS A 1 79 ? -14.656 -38.812 2.061 1 78.31 79 LYS A N 1
ATOM 575 C CA . LYS A 1 79 ? -15.414 -38.094 3.064 1 78.31 79 LYS A CA 1
ATOM 576 C C . LYS A 1 79 ? -14.695 -36.781 3.447 1 78.31 79 LYS A C 1
ATOM 578 O O . LYS A 1 79 ? -15.32 -35.844 3.945 1 78.31 79 LYS A O 1
ATOM 583 N N . ILE A 1 80 ? -13.43 -36.656 3.08 1 79.69 80 ILE A N 1
ATOM 584 C CA . ILE A 1 80 ? -12.633 -35.531 3.57 1 79.69 80 ILE A CA 1
ATOM 585 C C . ILE A 1 80 ? -12.477 -34.469 2.467 1 79.69 80 ILE A C 1
ATOM 587 O O . ILE A 1 80 ? -12.086 -33.344 2.734 1 79.69 80 ILE A O 1
ATOM 591 N N . LEU A 1 81 ? -12.727 -34.844 1.306 1 89.44 81 LEU A N 1
ATOM 592 C CA . LEU A 1 81 ? -12.617 -33.906 0.19 1 89.44 81 LEU A CA 1
ATOM 593 C C . LEU A 1 81 ? -13.906 -33.125 0.015 1 89.44 81 LEU A C 1
ATOM 595 O O . LEU A 1 81 ? -15 -33.656 0.169 1 89.44 81 LEU A O 1
ATOM 599 N N . PRO A 1 82 ? -13.797 -31.844 -0.287 1 92.31 82 PRO A N 1
ATOM 600 C CA . PRO A 1 82 ? -15.016 -31.078 -0.591 1 92.31 82 PRO A CA 1
ATOM 601 C C . PRO A 1 82 ? -15.828 -31.688 -1.728 1 92.31 82 PRO A C 1
ATOM 603 O O . PRO A 1 82 ? -15.258 -32.094 -2.742 1 92.31 82 PRO A O 1
ATOM 606 N N . SER A 1 83 ? -17.125 -31.734 -1.54 1 90.88 83 SER A N 1
ATOM 607 C CA . SER A 1 83 ? -18.016 -32.344 -2.537 1 90.88 83 SER A CA 1
ATOM 608 C C . SER A 1 83 ? -18.016 -31.516 -3.83 1 90.88 83 SER A C 1
ATOM 610 O O . SER A 1 83 ? -18.297 -32.062 -4.906 1 90.88 83 SER A O 1
ATOM 612 N N . ALA A 1 84 ? -17.578 -30.297 -3.67 1 92.62 84 ALA A N 1
ATOM 613 C CA . ALA A 1 84 ? -17.625 -29.391 -4.812 1 92.62 84 ALA A CA 1
ATOM 614 C C . ALA A 1 84 ? -16.375 -29.516 -5.676 1 92.62 84 ALA A C 1
ATOM 616 O O . ALA A 1 84 ? -16.281 -28.875 -6.723 1 92.62 84 ALA A O 1
ATOM 617 N N . PHE A 1 85 ? -15.461 -30.312 -5.238 1 94.88 85 PHE A N 1
ATOM 618 C CA . PHE A 1 85 ? -14.281 -30.531 -6.066 1 94.88 85 PHE A CA 1
ATOM 619 C C . PHE A 1 85 ? -14.672 -31.094 -7.43 1 94.88 85 PHE A C 1
ATOM 621 O O . PHE A 1 85 ? -15.547 -31.953 -7.523 1 94.88 85 PHE A O 1
ATOM 628 N N . PRO A 1 86 ? -14.016 -30.641 -8.453 1 92.44 86 PRO A N 1
ATOM 629 C CA . PRO A 1 86 ? -14.344 -31.156 -9.781 1 92.44 86 PRO A CA 1
ATOM 630 C C . PRO A 1 86 ? -13.797 -32.562 -10.016 1 92.44 86 PRO A C 1
ATOM 632 O O . PRO A 1 86 ? -12.82 -32.969 -9.383 1 92.44 86 PRO A O 1
ATOM 635 N N . SER A 1 87 ? -14.414 -33.219 -11.023 1 89.44 87 SER A N 1
ATOM 636 C CA . SER A 1 87 ? -13.984 -34.562 -11.359 1 89.44 87 SER A CA 1
ATOM 637 C C . SER A 1 87 ? -13.094 -34.562 -12.594 1 89.44 87 SER A C 1
ATOM 639 O O . SER A 1 87 ? -12.312 -35.5 -12.805 1 89.44 87 SER A O 1
ATOM 641 N N . ASP A 1 88 ? -13.109 -33.531 -13.352 1 92.25 88 ASP A N 1
ATOM 642 C CA . ASP A 1 88 ? -12.484 -33.562 -14.664 1 92.25 88 ASP A CA 1
ATOM 643 C C . ASP A 1 88 ? -11.211 -32.719 -14.68 1 92.25 88 ASP A C 1
ATOM 645 O O . ASP A 1 88 ? -10.469 -32.719 -15.664 1 92.25 88 ASP A O 1
ATOM 649 N N . HIS A 1 89 ? -10.992 -31.953 -13.617 1 96.06 89 HIS A N 1
ATOM 650 C CA . HIS A 1 89 ? -9.766 -31.172 -13.484 1 96.06 89 HIS A CA 1
ATOM 651 C C . HIS A 1 89 ? -9.266 -31.188 -12.047 1 96.06 89 HIS A C 1
ATOM 653 O O . HIS A 1 89 ? -10 -31.562 -11.133 1 96.06 89 HIS A O 1
ATOM 659 N N . LEU A 1 90 ? -8.031 -30.844 -11.891 1 98.12 90 LEU A N 1
ATOM 660 C CA . LEU A 1 90 ? -7.469 -30.734 -10.547 1 98.12 90 LEU A CA 1
ATOM 661 C C . LEU A 1 90 ? -7.918 -29.453 -9.867 1 98.12 90 LEU A C 1
ATOM 663 O O . LEU A 1 90 ? -8.008 -28.406 -10.508 1 98.12 90 LEU A O 1
ATOM 667 N N . PRO A 1 91 ? -8.258 -29.453 -8.578 1 98.38 91 PRO A N 1
ATOM 668 C CA . PRO A 1 91 ? -8.695 -28.266 -7.848 1 98.38 91 PRO A CA 1
ATOM 669 C C . PRO A 1 91 ? -7.531 -27.391 -7.391 1 98.38 91 PRO A C 1
ATOM 671 O O . PRO A 1 91 ? -7.535 -26.891 -6.266 1 98.38 91 PRO A O 1
ATOM 674 N N . VAL A 1 92 ? -6.457 -27.328 -8.125 1 98.81 92 VAL A N 1
ATOM 675 C CA . VAL A 1 92 ? -5.305 -26.469 -7.902 1 98.81 92 VAL A CA 1
ATOM 676 C C . VAL A 1 92 ? -4.867 -25.828 -9.219 1 98.81 92 VAL A C 1
ATOM 678 O O . VAL A 1 92 ? -5.102 -26.391 -10.297 1 98.81 92 VAL A O 1
ATOM 681 N N . GLY A 1 93 ? -4.363 -24.594 -9.125 1 98.81 93 GLY A N 1
ATOM 682 C CA . GLY A 1 93 ? -3.723 -23.969 -10.273 1 98.81 93 GLY A CA 1
ATOM 683 C C . GLY A 1 93 ? -2.229 -24.219 -10.336 1 98.81 93 GLY A C 1
ATOM 684 O O . GLY A 1 93 ? -1.659 -24.828 -9.422 1 98.81 93 GLY A O 1
ATOM 685 N N . VAL A 1 94 ? -1.666 -23.828 -11.422 1 98.75 94 VAL A N 1
ATOM 686 C CA . VAL A 1 94 ? -0.226 -23.984 -11.609 1 98.75 94 VAL A CA 1
ATOM 687 C C . VAL A 1 94 ? 0.37 -22.672 -12.117 1 98.75 94 VAL A C 1
ATOM 689 O O . VAL A 1 94 ? -0.241 -21.984 -12.938 1 98.75 94 VAL A O 1
ATOM 692 N N . GLY A 1 95 ? 1.456 -22.297 -11.523 1 98.69 95 GLY A N 1
ATOM 693 C CA . GLY A 1 95 ? 2.168 -21.109 -11.953 1 98.69 95 GLY A CA 1
ATOM 694 C C . GLY A 1 95 ? 3.318 -21.406 -12.898 1 98.69 95 GLY A C 1
ATOM 695 O O . GLY A 1 95 ? 4.016 -22.406 -12.734 1 98.69 95 GLY A O 1
ATOM 696 N N . PHE A 1 96 ? 3.533 -20.531 -13.859 1 98.5 96 PHE A N 1
ATOM 697 C CA . PHE A 1 96 ? 4.629 -20.625 -14.812 1 98.5 96 PHE A CA 1
ATOM 698 C C . PHE A 1 96 ? 5.445 -19.344 -14.828 1 98.5 96 PHE A C 1
ATOM 700 O O . PHE A 1 96 ? 4.887 -18.25 -14.875 1 98.5 96 PHE A O 1
ATOM 707 N N . GLN A 1 97 ? 6.695 -19.484 -14.648 1 97.31 97 GLN A N 1
ATOM 708 C CA . GLN A 1 97 ? 7.641 -18.406 -14.906 1 97.31 97 GLN A CA 1
ATOM 709 C C . GLN A 1 97 ? 8.094 -18.422 -16.375 1 97.31 97 GLN A C 1
ATOM 711 O O . GLN A 1 97 ? 8.68 -19.391 -16.844 1 97.31 97 GLN A O 1
ATOM 716 N N . LEU A 1 98 ? 7.902 -17.359 -17.062 1 97.88 98 LEU A N 1
ATOM 717 C CA . LEU A 1 98 ? 7.988 -17.406 -18.531 1 97.88 98 LEU A CA 1
ATOM 718 C C . LEU A 1 98 ? 9.43 -17.203 -18.984 1 97.88 98 LEU A C 1
ATOM 720 O O . LEU A 1 98 ? 9.898 -17.922 -19.891 1 97.88 98 LEU A O 1
ATOM 724 N N . TRP A 1 99 ? 10.203 -16.312 -18.375 1 95.75 99 TRP A N 1
ATOM 725 C CA . TRP A 1 99 ? 11.492 -15.898 -18.922 1 95.75 99 TRP A CA 1
ATOM 726 C C . TRP A 1 99 ? 12.477 -17.062 -18.938 1 95.75 99 TRP A C 1
ATOM 728 O O . TRP A 1 99 ? 13.383 -17.094 -19.781 1 95.75 99 TRP A O 1
ATOM 738 N N . ASN A 1 100 ? 12.219 -18 -18.047 1 92.75 100 ASN A N 1
ATOM 739 C CA . ASN A 1 100 ? 13.102 -19.156 -18.047 1 92.75 100 ASN A CA 1
ATOM 740 C C . ASN A 1 100 ? 12.32 -20.469 -18.047 1 92.75 100 ASN A C 1
ATOM 742 O O . ASN A 1 100 ? 12.828 -21.5 -17.609 1 92.75 100 ASN A O 1
ATOM 746 N N . GLY A 1 101 ? 11.078 -20.422 -18.375 1 94.25 101 GLY A N 1
ATOM 747 C CA . GLY A 1 101 ? 10.242 -21.594 -18.5 1 94.25 101 GLY A CA 1
ATOM 748 C C . GLY A 1 101 ? 10.297 -22.234 -19.875 1 94.25 101 GLY A C 1
ATOM 749 O O . GLY A 1 101 ? 11.07 -21.812 -20.719 1 94.25 101 GLY A O 1
ATOM 750 N N . ASP A 1 102 ? 9.664 -23.297 -19.938 1 97.12 102 ASP A N 1
ATOM 751 C CA . ASP A 1 102 ? 9.531 -24.062 -21.188 1 97.12 102 ASP A CA 1
ATOM 752 C C . ASP A 1 102 ? 8.07 -24.25 -21.562 1 97.12 102 ASP A C 1
ATOM 754 O O . ASP A 1 102 ? 7.355 -25.031 -20.922 1 97.12 102 ASP A O 1
ATOM 758 N N . LEU A 1 103 ? 7.691 -23.547 -22.656 1 97.94 103 LEU A N 1
ATOM 759 C CA . LEU A 1 103 ? 6.293 -23.531 -23.062 1 97.94 103 LEU A CA 1
ATOM 760 C C . LEU A 1 103 ? 5.812 -24.938 -23.422 1 97.94 103 LEU A C 1
ATOM 762 O O . LEU A 1 103 ? 4.688 -25.312 -23.094 1 97.94 103 LEU A O 1
ATOM 766 N N . LYS A 1 104 ? 6.641 -25.688 -24.062 1 97.62 104 LYS A N 1
ATOM 767 C CA . LYS A 1 104 ? 6.266 -27.047 -24.438 1 97.62 104 LYS A CA 1
ATOM 768 C C . LYS A 1 104 ? 5.969 -27.906 -23.219 1 97.62 104 LYS A C 1
ATOM 770 O O . LYS A 1 104 ? 4.969 -28.625 -23.172 1 97.62 104 LYS A O 1
ATOM 775 N N . SER A 1 105 ? 6.836 -27.781 -22.25 1 97.62 105 SER A N 1
ATOM 776 C CA . SER A 1 105 ? 6.633 -28.516 -21 1 97.62 105 SER A CA 1
ATOM 777 C C . SER A 1 105 ? 5.359 -28.062 -20.297 1 97.62 105 SER A C 1
ATOM 779 O O . SER A 1 105 ? 4.645 -28.875 -19.703 1 97.62 105 SER A O 1
ATOM 781 N N . ALA A 1 106 ? 5.145 -26.797 -20.344 1 98.31 106 ALA A N 1
ATOM 782 C CA . ALA A 1 106 ? 3.953 -26.234 -19.719 1 98.31 106 ALA A CA 1
ATOM 783 C C . ALA A 1 106 ? 2.682 -26.766 -20.375 1 98.31 106 ALA A C 1
ATOM 785 O O . ALA A 1 106 ? 1.751 -27.188 -19.688 1 98.31 106 ALA A O 1
ATOM 786 N N . VAL A 1 107 ? 2.684 -26.734 -21.672 1 98.31 107 VAL A N 1
ATOM 787 C CA . VAL A 1 107 ? 1.539 -27.203 -22.453 1 98.31 107 VAL A CA 1
ATOM 788 C C . VAL A 1 107 ? 1.289 -28.688 -22.188 1 98.31 107 VAL A C 1
ATOM 790 O O . VAL A 1 107 ? 0.145 -29.094 -21.984 1 98.31 107 VAL A O 1
ATOM 793 N N . GLN A 1 108 ? 2.314 -29.422 -22.141 1 97.94 108 GLN A N 1
ATOM 794 C CA . GLN A 1 108 ? 2.199 -30.844 -21.875 1 97.94 108 GLN A CA 1
ATOM 795 C C . GLN A 1 108 ? 1.625 -31.109 -20.484 1 97.94 108 GLN A C 1
ATOM 797 O O . GLN A 1 108 ? 0.753 -31.953 -20.312 1 97.94 108 GLN A O 1
ATOM 802 N N . ALA A 1 109 ? 2.127 -30.406 -19.5 1 98.19 109 ALA A N 1
ATOM 803 C CA . ALA A 1 109 ? 1.662 -30.562 -18.125 1 98.19 109 ALA A CA 1
ATOM 804 C C . ALA A 1 109 ? 0.176 -30.25 -18 1 98.19 109 ALA A C 1
ATOM 806 O O . ALA A 1 109 ? -0.572 -30.969 -17.344 1 98.19 109 ALA A O 1
ATOM 807 N N . VAL A 1 110 ? -0.216 -29.188 -18.672 1 98.19 110 VAL A N 1
ATOM 808 C CA . VAL A 1 110 ? -1.604 -28.734 -18.625 1 98.19 110 VAL A CA 1
ATOM 809 C C . VAL A 1 110 ? -2.502 -29.766 -19.328 1 98.19 110 VAL A C 1
ATOM 811 O O . VAL A 1 110 ? -3.58 -30.094 -18.828 1 98.19 110 VAL A O 1
ATOM 814 N N . GLN A 1 111 ? -2.053 -30.203 -20.422 1 97.94 111 GLN A N 1
ATOM 815 C CA . GLN A 1 111 ? -2.822 -31.172 -21.203 1 97.94 111 GLN A CA 1
ATOM 816 C C . GLN A 1 111 ? -2.986 -32.5 -20.438 1 97.94 111 GLN A C 1
ATOM 818 O O . GLN A 1 111 ? -4.078 -33.062 -20.406 1 97.94 111 GLN A O 1
ATOM 823 N N . GLU A 1 112 ? -1.96 -32.875 -19.859 1 97.69 112 GLU A N 1
ATOM 824 C CA . GLU A 1 112 ? -1.921 -34.188 -19.219 1 97.69 112 GLU A CA 1
ATOM 825 C C . GLU A 1 112 ? -2.676 -34.188 -17.891 1 97.69 112 GLU A C 1
ATOM 827 O O . GLU A 1 112 ? -3.361 -35.156 -17.562 1 97.69 112 GLU A O 1
ATOM 832 N N . HIS A 1 113 ? -2.574 -33.125 -17.078 1 98.12 113 HIS A N 1
ATOM 833 C CA . HIS A 1 113 ? -3.037 -33.188 -15.688 1 98.12 113 HIS A CA 1
ATOM 834 C C . HIS A 1 113 ? -4.23 -32.281 -15.461 1 98.12 113 HIS A C 1
ATOM 836 O O . HIS A 1 113 ? -4.914 -32.375 -14.438 1 98.12 113 HIS A O 1
ATOM 842 N N . LYS A 1 114 ? -4.492 -31.359 -16.266 1 98.5 114 LYS A N 1
ATOM 843 C CA . LYS A 1 114 ? -5.676 -30.516 -16.328 1 98.5 114 LYS A CA 1
ATOM 844 C C . LYS A 1 114 ? -5.855 -29.719 -15.039 1 98.5 114 LYS A C 1
ATOM 846 O O . LYS A 1 114 ? -6.906 -29.797 -14.398 1 98.5 114 LYS A O 1
ATOM 851 N N . PRO A 1 115 ? -4.828 -28.922 -14.625 1 98.75 115 PRO A N 1
ATOM 852 C CA . PRO A 1 115 ? -5.062 -27.969 -13.539 1 98.75 115 PRO A CA 1
ATOM 853 C C . PRO A 1 115 ? -6.184 -26.984 -13.859 1 98.75 115 PRO A C 1
ATOM 855 O O . PRO A 1 115 ? -6.504 -26.766 -15.031 1 98.75 115 PRO A O 1
ATOM 858 N N . CYS A 1 116 ? -6.746 -26.422 -12.812 1 98.38 116 CYS A N 1
ATOM 859 C CA . CYS A 1 116 ? -7.938 -25.609 -13.031 1 98.38 116 CYS A CA 1
ATOM 860 C C . CYS A 1 116 ? -7.566 -24.219 -13.531 1 98.38 116 CYS A C 1
ATOM 862 O O . CYS A 1 116 ? -8.414 -23.516 -14.078 1 98.38 116 CYS A O 1
ATOM 864 N N . ALA A 1 117 ? -6.324 -23.828 -13.383 1 98.81 117 ALA A N 1
ATOM 865 C CA . ALA A 1 117 ? -5.895 -22.484 -13.805 1 98.81 117 ALA A CA 1
ATOM 866 C C . ALA A 1 117 ? -4.391 -22.453 -14.078 1 98.81 117 ALA A C 1
ATOM 868 O O . ALA A 1 117 ? -3.629 -23.219 -13.469 1 98.81 117 ALA A O 1
ATOM 869 N N . ALA A 1 118 ? -3.998 -21.672 -14.992 1 98.88 118 ALA A N 1
ATOM 870 C CA . ALA A 1 118 ? -2.602 -21.359 -15.281 1 98.88 118 ALA A CA 1
ATOM 871 C C . ALA A 1 118 ? -2.281 -19.906 -14.961 1 98.88 118 ALA A C 1
ATOM 873 O O . ALA A 1 118 ? -2.977 -19 -15.422 1 98.88 118 ALA A O 1
ATOM 874 N N . TRP A 1 119 ? -1.288 -19.734 -14.148 1 98.94 119 TRP A N 1
ATOM 875 C CA . TRP A 1 119 ? -0.816 -18.422 -13.711 1 98.94 119 TRP A CA 1
ATOM 876 C C . TRP A 1 119 ? 0.484 -18.047 -14.414 1 98.94 119 TRP A C 1
ATOM 878 O O . TRP A 1 119 ? 1.517 -18.688 -14.203 1 98.94 119 TRP A O 1
ATOM 888 N N . LEU A 1 120 ? 0.484 -16.984 -15.281 1 98.88 120 LEU A N 1
ATOM 889 C CA . LEU A 1 120 ? 1.637 -16.594 -16.078 1 98.88 120 LEU A CA 1
ATOM 890 C C . LEU A 1 120 ? 2.312 -15.352 -15.484 1 98.88 120 LEU A C 1
ATOM 892 O O . LEU A 1 120 ? 1.644 -14.367 -15.164 1 98.88 120 LEU A O 1
ATOM 896 N N . PHE A 1 121 ? 3.631 -15.445 -15.367 1 98.56 121 PHE A N 1
ATOM 897 C CA . PHE A 1 121 ? 4.367 -14.344 -14.758 1 98.56 121 PHE A CA 1
ATOM 898 C C . PHE A 1 121 ? 5.742 -14.195 -15.391 1 98.56 121 PHE A C 1
ATOM 900 O O . PHE A 1 121 ? 6.328 -15.172 -15.859 1 98.56 121 PHE A O 1
ATOM 907 N N . ALA A 1 122 ? 6.25 -12.945 -15.414 1 98.31 122 ALA A N 1
ATOM 908 C CA . ALA A 1 122 ? 7.621 -12.523 -15.695 1 98.31 122 ALA A CA 1
ATOM 909 C C . ALA A 1 122 ? 8.016 -12.859 -17.125 1 98.31 122 ALA A C 1
ATOM 911 O O . ALA A 1 122 ? 9.023 -13.523 -17.359 1 98.31 122 ALA A O 1
ATOM 912 N N . PRO A 1 123 ? 7.301 -12.312 -18.062 1 98.25 123 PRO A N 1
ATOM 913 C CA . PRO A 1 123 ? 7.719 -12.492 -19.453 1 98.25 123 PRO A CA 1
ATOM 914 C C . PRO A 1 123 ? 8.992 -11.719 -19.797 1 98.25 123 PRO A C 1
ATOM 916 O O . PRO A 1 123 ? 9.234 -10.641 -19.234 1 98.25 123 PRO A O 1
ATOM 919 N N . ARG A 1 124 ? 9.758 -12.305 -20.672 1 96.44 124 ARG A N 1
ATOM 920 C CA . ARG A 1 124 ? 10.914 -11.594 -21.203 1 96.44 124 ARG A CA 1
ATOM 921 C C . ARG A 1 124 ? 10.508 -10.625 -22.297 1 96.44 124 ARG A C 1
ATOM 923 O O . ARG A 1 124 ? 11.086 -9.547 -22.438 1 96.44 124 ARG A O 1
ATOM 930 N N . ARG A 1 125 ? 9.594 -11.086 -23.219 1 96.69 125 ARG A N 1
ATOM 931 C CA . ARG A 1 125 ? 9.211 -10.32 -24.391 1 96.69 125 ARG A CA 1
ATOM 932 C C . ARG A 1 125 ? 7.871 -9.633 -24.188 1 96.69 125 ARG A C 1
ATOM 934 O O . ARG A 1 125 ? 7.129 -9.414 -25.156 1 96.69 125 ARG A O 1
ATOM 941 N N . GLY A 1 126 ? 7.516 -9.328 -22.938 1 97.38 126 GLY A N 1
ATOM 942 C CA . GLY A 1 126 ? 6.336 -8.539 -22.625 1 97.38 126 GLY A CA 1
ATOM 943 C C . GLY A 1 126 ? 5.039 -9.219 -23.031 1 97.38 126 GLY A C 1
ATOM 944 O O . GLY A 1 126 ? 4.879 -10.422 -22.844 1 97.38 126 GLY A O 1
ATOM 945 N N . GLN A 1 127 ? 4.059 -8.445 -23.484 1 98.38 127 GLN A N 1
ATOM 946 C CA . GLN A 1 127 ? 2.705 -8.898 -23.781 1 98.38 127 GLN A CA 1
ATOM 947 C C . GLN A 1 127 ? 2.709 -9.961 -24.875 1 98.38 127 GLN A C 1
ATOM 949 O O . GLN A 1 127 ? 1.902 -10.891 -24.844 1 98.38 127 GLN A O 1
ATOM 954 N N . GLU A 1 128 ? 3.613 -9.812 -25.781 1 98.19 128 GLU A N 1
ATOM 955 C CA . GLU A 1 128 ? 3.678 -10.781 -26.875 1 98.19 128 GLU A CA 1
ATOM 956 C C . GLU A 1 128 ? 3.91 -12.195 -26.359 1 98.19 128 GLU A C 1
ATOM 958 O O . GLU A 1 128 ? 3.281 -13.148 -26.828 1 98.19 128 GLU A O 1
ATOM 963 N N . GLU A 1 129 ? 4.77 -12.305 -25.438 1 98.62 129 GLU A N 1
ATOM 964 C CA . GLU A 1 129 ? 5.074 -13.602 -24.844 1 98.62 129 GLU A CA 1
ATOM 965 C C . GLU A 1 129 ? 3.898 -14.125 -24.031 1 98.62 129 GLU A C 1
ATOM 967 O O . GLU A 1 129 ? 3.594 -15.32 -24.062 1 98.62 129 GLU A O 1
ATOM 972 N N . LEU A 1 130 ? 3.258 -13.273 -23.281 1 98.88 130 LEU A N 1
ATOM 973 C CA . LEU A 1 130 ? 2.066 -13.648 -22.531 1 98.88 130 LEU A CA 1
ATOM 974 C C . LEU A 1 130 ? 0.978 -14.172 -23.453 1 98.88 130 LEU A C 1
ATOM 976 O O . LEU A 1 130 ? 0.323 -15.172 -23.156 1 98.88 130 LEU A O 1
ATOM 980 N N . ASP A 1 131 ? 0.85 -13.516 -24.609 1 98.81 131 ASP A N 1
ATOM 981 C CA . ASP A 1 131 ? -0.144 -13.945 -25.578 1 98.81 131 ASP A CA 1
ATOM 982 C C . ASP A 1 131 ? 0.194 -15.328 -26.141 1 98.81 131 ASP A C 1
ATOM 984 O O . ASP A 1 131 ? -0.688 -16.172 -26.281 1 98.81 131 ASP A O 1
ATOM 988 N N . GLU A 1 132 ? 1.455 -15.523 -26.438 1 98.69 132 GLU A N 1
ATOM 989 C CA . GLU A 1 132 ? 1.906 -16.812 -26.953 1 98.69 132 GLU A CA 1
ATOM 990 C C . GLU A 1 132 ? 1.581 -17.938 -25.984 1 98.69 132 GLU A C 1
ATOM 992 O O . GLU A 1 132 ? 1.026 -18.969 -26.391 1 98.69 132 GLU A O 1
ATOM 997 N N . TRP A 1 133 ? 1.902 -17.766 -24.734 1 98.88 133 TRP A N 1
ATOM 998 C CA . TRP A 1 133 ? 1.639 -18.766 -23.719 1 98.88 133 TRP A CA 1
ATOM 999 C C . TRP A 1 133 ? 0.14 -19 -23.547 1 98.88 133 TRP A C 1
ATOM 1001 O O . TRP A 1 133 ? -0.317 -20.141 -23.438 1 98.88 133 TRP A O 1
ATOM 1011 N N . THR A 1 134 ? -0.612 -17.891 -23.484 1 98.81 134 THR A N 1
ATOM 1012 C CA . THR A 1 134 ? -2.057 -17.969 -23.297 1 98.81 134 THR A CA 1
ATOM 1013 C C . THR A 1 134 ? -2.711 -18.797 -24.406 1 98.81 134 THR A C 1
ATOM 1015 O O . THR A 1 134 ? -3.508 -19.688 -24.125 1 98.81 134 THR A O 1
ATOM 1018 N N . VAL A 1 135 ? -2.34 -18.531 -25.609 1 98.69 135 VAL A N 1
ATOM 1019 C CA . VAL A 1 135 ? -2.932 -19.188 -26.781 1 98.69 135 VAL A CA 1
ATOM 1020 C C . VAL A 1 135 ? -2.625 -20.688 -26.734 1 98.69 135 VAL A C 1
ATOM 1022 O O . VAL A 1 135 ? -3.525 -21.516 -26.875 1 98.69 135 VAL A O 1
ATOM 1025 N N . GLN A 1 136 ? -1.419 -21.047 -26.516 1 98.75 136 GLN A N 1
ATOM 1026 C CA . GLN A 1 136 ? -1.015 -22.438 -26.578 1 98.75 136 GLN A CA 1
ATOM 1027 C C . GLN A 1 136 ? -1.604 -23.234 -25.406 1 98.75 136 GLN A C 1
ATOM 1029 O O . GLN A 1 136 ? -2.002 -24.391 -25.562 1 98.75 136 GLN A O 1
ATOM 1034 N N . ILE A 1 137 ? -1.629 -22.625 -24.25 1 98.69 137 ILE A N 1
ATOM 1035 C CA . ILE A 1 137 ? -2.203 -23.281 -23.078 1 98.69 137 ILE A CA 1
ATOM 1036 C C . ILE A 1 137 ? -3.691 -23.531 -23.312 1 98.69 137 ILE A C 1
ATOM 1038 O O . ILE A 1 137 ? -4.191 -24.625 -23.031 1 98.69 137 ILE A O 1
ATOM 1042 N N . ARG A 1 138 ? -4.387 -22.578 -23.906 1 98.5 138 ARG A N 1
ATOM 1043 C CA . ARG A 1 138 ? -5.82 -22.719 -24.156 1 98.5 138 ARG A CA 1
ATOM 1044 C C . ARG A 1 138 ? -6.082 -23.719 -25.281 1 98.5 138 ARG A C 1
ATOM 1046 O O . ARG A 1 138 ? -7.113 -24.391 -25.297 1 98.5 138 ARG A O 1
ATOM 1053 N N . GLU A 1 139 ? -5.195 -23.766 -26.203 1 98.38 139 GLU A N 1
ATOM 1054 C CA . GLU A 1 139 ? -5.324 -24.797 -27.234 1 98.38 139 GLU A CA 1
ATOM 1055 C C . GLU A 1 139 ? -5.223 -26.188 -26.656 1 98.38 139 GLU A C 1
ATOM 1057 O O . GLU A 1 139 ? -5.934 -27.109 -27.078 1 98.38 139 GLU A O 1
ATOM 1062 N N . ALA A 1 140 ? -4.348 -26.359 -25.703 1 97.94 140 ALA A N 1
ATOM 1063 C CA . ALA A 1 140 ? -4.129 -27.656 -25.062 1 97.94 140 ALA A CA 1
ATOM 1064 C C . ALA A 1 140 ? -5.285 -28.016 -24.125 1 97.94 140 ALA A C 1
ATOM 1066 O O . ALA A 1 140 ? -5.645 -29.188 -24 1 97.94 140 ALA A O 1
ATOM 1067 N N . LEU A 1 141 ? -5.836 -27.031 -23.438 1 97.94 141 LEU A N 1
ATOM 1068 C CA . LEU A 1 141 ? -6.941 -27.188 -22.5 1 97.94 141 LEU A CA 1
ATOM 1069 C C . LEU A 1 141 ? -7.902 -26.016 -22.594 1 97.94 141 LEU A C 1
ATOM 1071 O O . LEU A 1 141 ? -7.793 -25.062 -21.812 1 97.94 141 LEU A O 1
ATOM 1075 N N . PRO A 1 142 ? -8.883 -26.062 -23.406 1 96 142 PRO A N 1
ATOM 1076 C CA . PRO A 1 142 ? -9.727 -24.922 -23.766 1 96 142 PRO A CA 1
ATOM 1077 C C . PRO A 1 142 ? -10.461 -24.344 -22.562 1 96 142 PRO A C 1
ATOM 1079 O O . PRO A 1 142 ? -10.711 -23.125 -22.531 1 96 142 PRO A O 1
ATOM 1082 N N . ASP A 1 143 ? -10.781 -25.047 -21.594 1 94.19 143 ASP A N 1
ATOM 1083 C CA . ASP A 1 143 ? -11.617 -24.562 -20.5 1 94.19 143 ASP A CA 1
ATOM 1084 C C . ASP A 1 143 ? -10.758 -24.078 -19.328 1 94.19 143 ASP A C 1
ATOM 1086 O O . ASP A 1 143 ? -11.281 -23.641 -18.312 1 94.19 143 ASP A O 1
ATOM 1090 N N . ILE A 1 144 ? -9.469 -24.047 -19.5 1 97.75 144 ILE A N 1
ATOM 1091 C CA . ILE A 1 144 ? -8.586 -23.656 -18.406 1 97.75 144 ILE A CA 1
ATOM 1092 C C . ILE A 1 144 ? -8.68 -22.156 -18.172 1 97.75 144 ILE A C 1
ATOM 1094 O O . ILE A 1 144 ? -8.805 -21.375 -19.125 1 97.75 144 ILE A O 1
ATOM 1098 N N . GLN A 1 145 ? -8.68 -21.719 -16.906 1 98.25 145 GLN A N 1
ATOM 1099 C CA . GLN A 1 145 ? -8.539 -20.312 -16.578 1 98.25 145 GLN A CA 1
ATOM 1100 C C . GLN A 1 145 ? -7.094 -19.844 -16.719 1 98.25 145 GLN A C 1
ATOM 1102 O O . GLN A 1 145 ? -6.176 -20.5 -16.219 1 98.25 145 GLN A O 1
ATOM 1107 N N . VAL A 1 146 ? -6.895 -18.734 -17.406 1 98.88 146 VAL A N 1
ATOM 1108 C CA . VAL A 1 146 ? -5.559 -18.156 -17.516 1 98.88 146 VAL A CA 1
ATOM 1109 C C . VAL A 1 146 ? -5.492 -16.859 -16.703 1 98.88 146 VAL A C 1
ATOM 1111 O O . VAL A 1 146 ? -6.316 -15.969 -16.891 1 98.88 146 VAL A O 1
ATOM 1114 N N . TRP A 1 147 ? -4.574 -16.812 -15.789 1 98.94 147 TRP A N 1
ATOM 1115 C CA . TRP A 1 147 ? -4.305 -15.664 -14.93 1 98.94 147 TRP A CA 1
ATOM 1116 C C . TRP A 1 147 ? -2.961 -15.039 -15.273 1 98.94 147 TRP A C 1
ATOM 1118 O O . TRP A 1 147 ? -1.99 -15.742 -15.555 1 98.94 147 TRP A O 1
ATOM 1128 N N . ILE A 1 148 ? -2.879 -13.727 -15.289 1 98.94 148 ILE A N 1
ATOM 1129 C CA . ILE A 1 148 ? -1.629 -13.023 -15.578 1 98.94 148 ILE A CA 1
ATOM 1130 C C . ILE A 1 148 ? -1.3 -12.07 -14.43 1 98.94 148 ILE A C 1
ATOM 1132 O O . ILE A 1 148 ? -2.156 -11.297 -13.992 1 98.94 148 ILE A O 1
ATOM 1136 N N . GLN A 1 149 ? -0.112 -12.156 -13.938 1 98.88 149 GLN A N 1
ATOM 1137 C CA . GLN A 1 149 ? 0.357 -11.258 -12.891 1 98.88 149 GLN A CA 1
ATOM 1138 C C . GLN A 1 149 ? 1.019 -10.016 -13.484 1 98.88 149 GLN A C 1
ATOM 1140 O O . GLN A 1 149 ? 1.893 -10.125 -14.344 1 98.88 149 GLN A O 1
ATOM 1145 N N . ILE A 1 150 ? 0.562 -8.875 -13.07 1 98.75 150 ILE A N 1
ATOM 1146 C CA . ILE A 1 150 ? 1.14 -7.605 -13.508 1 98.75 150 ILE A CA 1
ATOM 1147 C C . ILE A 1 150 ? 1.457 -6.738 -12.297 1 98.75 150 ILE A C 1
ATOM 1149 O O . ILE A 1 150 ? 1.08 -7.074 -11.164 1 98.75 150 ILE A O 1
ATOM 1153 N N . GLY A 1 151 ? 2.225 -5.582 -12.547 1 98.38 151 GLY A N 1
ATOM 1154 C CA . GLY A 1 151 ? 2.609 -4.707 -11.453 1 98.38 151 GLY A CA 1
ATOM 1155 C C . GLY A 1 151 ? 2.527 -3.234 -11.812 1 98.38 151 GLY A C 1
ATOM 1156 O O . GLY A 1 151 ? 2.898 -2.373 -11.008 1 98.38 151 GLY A O 1
ATOM 1157 N N . THR A 1 152 ? 2.016 -2.912 -13.047 1 98.12 152 THR A N 1
ATOM 1158 C CA . THR A 1 152 ? 1.954 -1.515 -13.461 1 98.12 152 THR A CA 1
ATOM 1159 C C . THR A 1 152 ? 0.664 -1.233 -14.227 1 98.12 152 THR A C 1
ATOM 1161 O O . THR A 1 152 ? 0.04 -2.152 -14.758 1 98.12 152 THR A O 1
ATOM 1164 N N . VAL A 1 153 ? 0.322 0.041 -14.258 1 98.38 153 VAL A N 1
ATOM 1165 C CA . VAL A 1 153 ? -0.828 0.475 -15.039 1 98.38 153 VAL A CA 1
ATOM 1166 C C . VAL A 1 153 ? -0.581 0.188 -16.516 1 98.38 153 VAL A C 1
ATOM 1168 O O . VAL A 1 153 ? -1.485 -0.253 -17.234 1 98.38 153 VAL A O 1
ATOM 1171 N N . GLN A 1 154 ? 0.605 0.388 -16.984 1 97.5 154 GLN A N 1
ATOM 1172 C CA . GLN A 1 154 ? 0.942 0.164 -18.391 1 97.5 154 GLN A CA 1
ATOM 1173 C C . GLN A 1 154 ? 0.712 -1.291 -18.781 1 97.5 154 GLN A C 1
ATOM 1175 O O . GLN A 1 154 ? 0.183 -1.57 -19.859 1 97.5 154 GLN A O 1
ATOM 1180 N N . GLU A 1 155 ? 1.122 -2.223 -17.953 1 98.25 155 GLU A N 1
ATOM 1181 C CA . GLU A 1 155 ? 0.887 -3.637 -18.219 1 98.25 155 GLU A CA 1
ATOM 1182 C C . GLU A 1 155 ? -0.605 -3.943 -18.312 1 98.25 155 GLU A C 1
ATOM 1184 O O . GLU A 1 155 ? -1.028 -4.773 -19.109 1 98.25 155 GLU A O 1
ATOM 1189 N N . SER A 1 156 ? -1.397 -3.32 -17.469 1 98.38 156 SER A N 1
ATOM 1190 C CA . SER A 1 156 ? -2.838 -3.545 -17.5 1 98.38 156 SER A CA 1
ATOM 1191 C C . SER A 1 156 ? -3.445 -3.07 -18.812 1 98.38 156 SER A C 1
ATOM 1193 O O . SER A 1 156 ? -4.375 -3.689 -19.344 1 98.38 156 SER A O 1
ATOM 1195 N N . VAL A 1 157 ? -2.945 -1.949 -19.312 1 97.69 157 VAL A N 1
ATOM 1196 C CA . VAL A 1 157 ? -3.4 -1.44 -20.609 1 97.69 157 VAL A CA 1
ATOM 1197 C C . VAL A 1 157 ? -3.059 -2.443 -21.703 1 97.69 157 VAL A C 1
ATOM 1199 O O . VAL A 1 157 ? -3.9 -2.76 -22.547 1 97.69 157 VAL A O 1
ATOM 1202 N N . GLN A 1 158 ? -1.831 -2.951 -21.656 1 98.19 158 GLN A N 1
ATOM 1203 C CA . GLN A 1 158 ? -1.376 -3.896 -22.672 1 98.19 158 GLN A CA 1
ATOM 1204 C C . GLN A 1 158 ? -2.211 -5.176 -22.656 1 98.19 158 GLN A C 1
ATOM 1206 O O . GLN A 1 158 ? -2.613 -5.68 -23.703 1 98.19 158 GLN A O 1
ATOM 1211 N N . VAL A 1 159 ? -2.461 -5.676 -21.484 1 98.38 159 VAL A N 1
ATOM 1212 C CA . VAL A 1 159 ? -3.252 -6.895 -21.328 1 98.38 159 VAL A CA 1
ATOM 1213 C C . VAL A 1 159 ? -4.676 -6.645 -21.828 1 98.38 159 VAL A C 1
ATOM 1215 O O . VAL A 1 159 ? -5.254 -7.48 -22.531 1 98.38 159 VAL A O 1
ATOM 1218 N N . ALA A 1 160 ? -5.238 -5.512 -21.438 1 97.12 160 ALA A N 1
ATOM 1219 C CA . ALA A 1 160 ? -6.613 -5.172 -21.797 1 97.12 160 ALA A CA 1
ATOM 1220 C C . ALA A 1 160 ? -6.781 -5.059 -23.312 1 97.12 160 ALA A C 1
ATOM 1222 O O . ALA A 1 160 ? -7.84 -5.383 -23.844 1 97.12 160 ALA A O 1
ATOM 1223 N N . MET A 1 161 ? -5.766 -4.664 -23.953 1 97.12 161 MET A N 1
ATOM 1224 C CA . MET A 1 161 ? -5.84 -4.414 -25.391 1 97.12 161 MET A CA 1
ATOM 1225 C C . MET A 1 161 ? -5.551 -5.688 -26.188 1 97.12 161 MET A C 1
ATOM 1227 O O . MET A 1 161 ? -5.742 -5.73 -27.391 1 97.12 161 MET A O 1
ATOM 1231 N N . SER A 1 162 ? -5.121 -6.711 -25.531 1 97.88 162 SER A N 1
ATOM 1232 C CA . SER A 1 162 ? -4.789 -7.973 -26.188 1 97.88 162 SER A CA 1
ATOM 1233 C C . SER A 1 162 ? -6.043 -8.695 -26.672 1 97.88 162 SER A C 1
ATOM 1235 O O . SER A 1 162 ? -7.086 -8.641 -26.016 1 97.88 162 SER A O 1
ATOM 1237 N N . ASP A 1 163 ? -5.934 -9.43 -27.75 1 97 163 ASP A N 1
ATOM 1238 C CA . ASP A 1 163 ? -7.004 -10.297 -28.25 1 97 163 ASP A CA 1
ATOM 1239 C C . ASP A 1 163 ? -7.078 -11.586 -27.438 1 97 163 ASP A C 1
ATOM 1241 O O . ASP A 1 163 ? -8.039 -12.352 -27.562 1 97 163 ASP A O 1
ATOM 1245 N N . HIS A 1 164 ? -6.129 -11.828 -26.641 1 97.5 164 HIS A N 1
ATOM 1246 C CA . HIS A 1 164 ? -6.055 -13.023 -25.812 1 97.5 164 HIS A CA 1
ATOM 1247 C C . HIS A 1 164 ? -6.027 -12.664 -24.328 1 97.5 164 HIS A C 1
ATOM 1249 O O . HIS A 1 164 ? -5.145 -13.109 -23.594 1 97.5 164 HIS A O 1
ATOM 1255 N N . ARG A 1 165 ? -6.992 -11.891 -23.938 1 98.06 165 ARG A N 1
ATOM 1256 C CA . ARG A 1 165 ? -7.078 -11.43 -22.547 1 98.06 165 ARG A CA 1
ATOM 1257 C C . ARG A 1 165 ? -7.203 -12.602 -21.578 1 98.06 165 ARG A C 1
ATOM 1259 O O . ARG A 1 165 ? -7.875 -13.594 -21.891 1 98.06 165 ARG A O 1
ATOM 1266 N N . PRO A 1 166 ? -6.547 -12.445 -20.469 1 98.62 166 PRO A N 1
ATOM 1267 C CA . PRO A 1 166 ? -6.711 -13.484 -19.453 1 98.62 166 PRO A CA 1
ATOM 1268 C C . PRO A 1 166 ? -8.078 -13.438 -18.781 1 98.62 166 PRO A C 1
ATOM 1270 O O . PRO A 1 166 ? -8.852 -12.5 -19 1 98.62 166 PRO A O 1
ATOM 1273 N N . ASP A 1 167 ? -8.359 -14.508 -18.016 1 98.31 167 ASP A N 1
ATOM 1274 C CA . ASP A 1 167 ? -9.578 -14.547 -17.219 1 98.31 167 ASP A CA 1
ATOM 1275 C C . ASP A 1 167 ? -9.43 -13.695 -15.953 1 98.31 167 ASP A C 1
ATOM 1277 O O . ASP A 1 167 ? -10.422 -13.211 -15.398 1 98.31 167 ASP A O 1
ATOM 1281 N N . ALA A 1 168 ? -8.172 -13.547 -15.531 1 98.69 168 ALA A N 1
ATOM 1282 C CA . ALA A 1 168 ? -7.934 -12.797 -14.297 1 98.69 168 ALA A CA 1
ATOM 1283 C C . ALA A 1 168 ? -6.57 -12.102 -14.336 1 98.69 168 ALA A C 1
ATOM 1285 O O . ALA A 1 168 ? -5.641 -12.586 -14.992 1 98.69 168 ALA A O 1
ATOM 1286 N N . LEU A 1 169 ? -6.516 -10.977 -13.656 1 98.81 169 LEU A N 1
ATOM 1287 C CA . LEU A 1 169 ? -5.27 -10.266 -13.391 1 98.81 169 LEU A CA 1
ATOM 1288 C C . LEU A 1 169 ? -4.906 -10.344 -11.906 1 98.81 169 LEU A C 1
ATOM 1290 O O . LEU A 1 169 ? -5.773 -10.188 -11.047 1 98.81 169 LEU A O 1
ATOM 1294 N N . ILE A 1 170 ? -3.691 -10.703 -11.672 1 98.94 170 ILE A N 1
ATOM 1295 C CA . ILE A 1 170 ? -3.129 -10.555 -10.328 1 98.94 170 ILE A CA 1
ATOM 1296 C C . ILE A 1 170 ? -2.309 -9.266 -10.258 1 98.94 170 ILE A C 1
ATOM 1298 O O . ILE A 1 170 ? -1.239 -9.172 -10.867 1 98.94 170 ILE A O 1
ATOM 1302 N N . ILE A 1 171 ? -2.807 -8.305 -9.516 1 98.94 171 ILE A N 1
ATOM 1303 C CA . ILE A 1 171 ? -2.117 -7.027 -9.352 1 98.94 171 ILE A CA 1
ATOM 1304 C C . ILE A 1 171 ? -1.188 -7.098 -8.141 1 98.94 171 ILE A C 1
ATOM 1306 O O . ILE A 1 171 ? -1.646 -7.117 -6.996 1 98.94 171 ILE A O 1
ATOM 1310 N N . GLN A 1 172 ? 0.083 -7.082 -8.445 1 98.88 172 GLN A N 1
ATOM 1311 C CA . GLN A 1 172 ? 1.068 -7.25 -7.383 1 98.88 172 GLN A CA 1
ATOM 1312 C C . GLN A 1 172 ? 1.634 -5.906 -6.941 1 98.88 172 GLN A C 1
ATOM 1314 O O . GLN A 1 172 ? 2.25 -5.191 -7.734 1 98.88 172 GLN A O 1
ATOM 1319 N N . GLY A 1 173 ? 1.42 -5.582 -5.688 1 98.56 173 GLY A N 1
ATOM 1320 C CA . GLY A 1 173 ? 1.968 -4.367 -5.105 1 98.56 173 GLY A CA 1
ATOM 1321 C C . GLY A 1 173 ? 3.438 -4.488 -4.746 1 98.56 173 GLY A C 1
ATOM 1322 O O . GLY A 1 173 ? 3.982 -5.594 -4.703 1 98.56 173 GLY A O 1
ATOM 1323 N N . ALA A 1 174 ? 3.996 -3.408 -4.398 1 97.62 174 ALA A N 1
ATOM 1324 C CA . ALA A 1 174 ? 5.438 -3.283 -4.184 1 97.62 174 ALA A CA 1
ATOM 1325 C C . ALA A 1 174 ? 5.867 -4.039 -2.928 1 97.62 174 ALA A C 1
ATOM 1327 O O . ALA A 1 174 ? 7.047 -4.359 -2.766 1 97.62 174 ALA A O 1
ATOM 1328 N N . GLU A 1 175 ? 4.953 -4.336 -2.041 1 98.19 175 GLU A N 1
ATOM 1329 C CA . GLU A 1 175 ? 5.285 -4.957 -0.763 1 98.19 175 GLU A CA 1
ATOM 1330 C C . GLU A 1 175 ? 5.406 -6.473 -0.9 1 98.19 175 GLU A C 1
ATOM 1332 O O . GLU A 1 175 ? 5.781 -7.16 0.053 1 98.19 175 GLU A O 1
ATOM 1337 N N . ALA A 1 176 ? 5.137 -6.973 -2.102 1 98.62 176 ALA A N 1
ATOM 1338 C CA . ALA A 1 176 ? 5.152 -8.414 -2.33 1 98.62 176 ALA A CA 1
ATOM 1339 C C . ALA A 1 176 ? 6.551 -8.984 -2.141 1 98.62 176 ALA A C 1
ATOM 1341 O O . ALA A 1 176 ? 7.547 -8.305 -2.404 1 98.62 176 ALA A O 1
ATOM 1342 N N . GLY A 1 177 ? 6.574 -10.203 -1.68 1 98.19 177 GLY A N 1
ATOM 1343 C CA . GLY A 1 177 ? 7.816 -10.961 -1.647 1 98.19 177 GLY A CA 1
ATOM 1344 C C . GLY A 1 177 ? 8.164 -11.594 -2.98 1 98.19 177 GLY A C 1
ATOM 1345 O O . GLY A 1 177 ? 7.293 -11.758 -3.84 1 98.19 177 GLY A O 1
ATOM 1346 N N . GLY A 1 178 ? 9.414 -11.984 -3.072 1 97.38 178 GLY A N 1
ATOM 1347 C CA . GLY A 1 178 ? 9.844 -12.539 -4.344 1 97.38 178 GLY A CA 1
ATOM 1348 C C . GLY A 1 178 ? 9.93 -11.5 -5.449 1 97.38 178 GLY A C 1
ATOM 1349 O O . GLY A 1 178 ? 10.164 -10.32 -5.184 1 97.38 178 GLY A O 1
ATOM 1350 N N . HIS A 1 179 ? 9.891 -11.945 -6.668 1 98.31 179 HIS A N 1
ATOM 1351 C CA . HIS A 1 179 ? 10.141 -11.062 -7.801 1 98.31 179 HIS A CA 1
ATOM 1352 C C . HIS A 1 179 ? 8.922 -10.211 -8.109 1 98.31 179 HIS A C 1
ATOM 1354 O O . HIS A 1 179 ? 7.809 -10.727 -8.242 1 98.31 179 HIS A O 1
ATOM 1360 N N . GLY A 1 180 ? 9.016 -9 -8.148 1 97.62 180 GLY A N 1
ATOM 1361 C CA . GLY A 1 180 ? 8.094 -7.961 -8.57 1 97.62 180 GLY A CA 1
ATOM 1362 C C . GLY A 1 180 ? 8.773 -6.797 -9.258 1 97.62 180 GLY A C 1
ATOM 1363 O O . GLY A 1 180 ? 9.906 -6.922 -9.727 1 97.62 180 GLY A O 1
ATOM 1364 N N . ARG A 1 181 ? 8.086 -5.742 -9.391 1 97.69 181 ARG A N 1
ATOM 1365 C CA . ARG A 1 181 ? 8.641 -4.59 -10.086 1 97.69 181 ARG A CA 1
ATOM 1366 C C . ARG A 1 181 ? 9.875 -4.055 -9.375 1 97.69 181 ARG A C 1
ATOM 1368 O O . ARG A 1 181 ? 9.836 -3.797 -8.164 1 97.69 181 ARG A O 1
ATOM 1375 N N . ALA A 1 182 ? 10.922 -3.816 -10.102 1 96.69 182 ALA A N 1
ATOM 1376 C CA . ALA A 1 182 ? 12.234 -3.484 -9.547 1 96.69 182 ALA A CA 1
ATOM 1377 C C . ALA A 1 182 ? 12.266 -2.041 -9.055 1 96.69 182 ALA A C 1
ATOM 1379 O O . ALA A 1 182 ? 12.734 -1.772 -7.941 1 96.69 182 ALA A O 1
ATOM 1380 N N . THR A 1 183 ? 11.742 -1.096 -9.875 1 93 183 THR A N 1
ATOM 1381 C CA . THR A 1 183 ? 11.992 0.304 -9.555 1 93 183 THR A CA 1
ATOM 1382 C C . THR A 1 183 ? 10.711 1.123 -9.648 1 93 183 THR A C 1
ATOM 1384 O O . THR A 1 183 ? 10.656 2.258 -9.172 1 93 183 THR A O 1
ATOM 1387 N N . ASP A 1 184 ? 9.703 0.541 -10.211 1 94.88 184 ASP A N 1
ATOM 1388 C CA . ASP A 1 184 ? 8.508 1.334 -10.484 1 94.88 184 ASP A CA 1
ATOM 1389 C C . ASP A 1 184 ? 7.273 0.696 -9.844 1 94.88 184 ASP A C 1
ATOM 1391 O O . ASP A 1 184 ? 6.16 0.843 -10.359 1 94.88 184 ASP A O 1
ATOM 1395 N N . GLY A 1 185 ? 7.508 -0.102 -8.844 1 95.38 185 GLY A N 1
ATOM 1396 C CA . GLY A 1 185 ? 6.395 -0.681 -8.109 1 95.38 185 GLY A CA 1
ATOM 1397 C C . GLY A 1 185 ? 5.691 0.317 -7.203 1 95.38 185 GLY A C 1
ATOM 1398 O O . GLY A 1 185 ? 6.281 1.327 -6.812 1 95.38 185 GLY A O 1
ATOM 1399 N N . LEU A 1 186 ? 4.434 0.116 -6.961 1 97.31 186 LEU A N 1
ATOM 1400 C CA . LEU A 1 186 ? 3.621 0.917 -6.051 1 97.31 186 LEU A CA 1
ATOM 1401 C C . LEU A 1 186 ? 2.809 0.026 -5.121 1 97.31 186 LEU A C 1
ATOM 1403 O O . LEU A 1 186 ? 2.512 -1.123 -5.453 1 97.31 186 LEU A O 1
ATOM 1407 N N . GLY A 1 187 ? 2.531 0.566 -3.947 1 98 187 GLY A N 1
ATOM 1408 C CA . GLY A 1 187 ? 1.635 -0.152 -3.053 1 98 187 GLY A CA 1
ATOM 1409 C C . GLY A 1 187 ? 0.217 -0.251 -3.584 1 98 187 GLY A C 1
ATOM 1410 O O . GLY A 1 187 ? -0.202 0.564 -4.41 1 98 187 GLY A O 1
ATOM 1411 N N . LEU A 1 188 ? -0.537 -1.191 -3.057 1 98.75 188 LEU A N 1
ATOM 1412 C CA . LEU A 1 188 ? -1.851 -1.553 -3.578 1 98.75 188 LEU A CA 1
ATOM 1413 C C . LEU A 1 188 ? -2.85 -0.42 -3.367 1 98.75 188 LEU A C 1
ATOM 1415 O O . LEU A 1 188 ? -3.783 -0.255 -4.156 1 98.75 188 LEU A O 1
ATOM 1419 N N . MET A 1 189 ? -2.645 0.421 -2.363 1 98.69 189 MET A N 1
ATOM 1420 C CA . MET A 1 189 ? -3.609 1.464 -2.023 1 98.69 189 MET A CA 1
ATOM 1421 C C . MET A 1 189 ? -3.826 2.406 -3.203 1 98.69 189 MET A C 1
ATOM 1423 O O . MET A 1 189 ? -4.945 2.863 -3.439 1 98.69 189 MET A O 1
ATOM 1427 N N . ALA A 1 190 ? -2.73 2.678 -3.873 1 98.62 190 ALA A N 1
ATOM 1428 C CA . ALA A 1 190 ? -2.812 3.574 -5.023 1 98.62 190 ALA A CA 1
ATOM 1429 C C . ALA A 1 190 ? -2.896 2.783 -6.328 1 98.62 190 ALA A C 1
ATOM 1431 O O . ALA A 1 190 ? -3.66 3.141 -7.23 1 98.62 190 ALA A O 1
ATOM 1432 N N . LEU A 1 191 ? -2.215 1.718 -6.414 1 98.75 191 LEU A N 1
ATOM 1433 C CA . LEU A 1 191 ? -2.051 0.972 -7.656 1 98.75 191 LEU A CA 1
ATOM 1434 C C . LEU A 1 191 ? -3.35 0.276 -8.047 1 98.75 191 LEU A C 1
ATOM 1436 O O . LEU A 1 191 ? -3.799 0.385 -9.188 1 98.75 191 LEU A O 1
ATOM 1440 N N . PHE A 1 192 ? -3.98 -0.43 -7.125 1 98.81 192 PHE A N 1
ATOM 1441 C CA . PHE A 1 192 ? -5.082 -1.329 -7.445 1 98.81 192 PHE A CA 1
ATOM 1442 C C . PHE A 1 192 ? -6.27 -0.552 -8 1 98.81 192 PHE A C 1
ATOM 1444 O O . PHE A 1 192 ? -6.785 -0.873 -9.07 1 98.81 192 PHE A O 1
ATOM 1451 N N . PRO A 1 193 ? -6.723 0.527 -7.277 1 98.5 193 PRO A N 1
ATOM 1452 C CA . PRO A 1 193 ? -7.891 1.216 -7.824 1 98.5 193 PRO A CA 1
ATOM 1453 C C . PRO A 1 193 ? -7.613 1.865 -9.18 1 98.5 193 PRO A C 1
ATOM 1455 O O . PRO A 1 193 ? -8.508 1.947 -10.023 1 98.5 193 PRO A O 1
ATOM 1458 N N . GLU A 1 194 ? -6.418 2.348 -9.367 1 98.38 194 GLU A N 1
ATOM 1459 C CA . GLU A 1 194 ? -6.098 2.949 -10.664 1 98.38 194 GLU A CA 1
ATOM 1460 C C . GLU A 1 194 ? -6.172 1.92 -11.781 1 98.38 194 GLU A C 1
ATOM 1462 O O . GLU A 1 194 ? -6.719 2.199 -12.852 1 98.38 194 GLU A O 1
ATOM 1467 N N . ILE A 1 195 ? -5.652 0.716 -11.562 1 98.44 195 ILE A N 1
ATOM 1468 C CA . ILE A 1 195 ? -5.715 -0.358 -12.547 1 98.44 195 ILE A CA 1
ATOM 1469 C C . ILE A 1 195 ? -7.164 -0.812 -12.719 1 98.44 195 ILE A C 1
ATOM 1471 O O . ILE A 1 195 ? -7.605 -1.084 -13.836 1 98.44 195 ILE A O 1
ATOM 1475 N N . ALA A 1 196 ? -7.883 -0.942 -11.602 1 97.75 196 ALA A N 1
ATOM 1476 C CA . ALA A 1 196 ? -9.289 -1.329 -11.672 1 97.75 196 ALA A CA 1
ATOM 1477 C C . ALA A 1 196 ? -10.078 -0.374 -12.562 1 97.75 196 ALA A C 1
ATOM 1479 O O . ALA A 1 196 ? -10.914 -0.807 -13.359 1 97.75 196 ALA A O 1
ATOM 1480 N N . ASP A 1 197 ? -9.812 0.946 -12.422 1 96.5 197 ASP A N 1
ATOM 1481 C CA . ASP A 1 197 ? -10.477 1.938 -13.258 1 96.5 197 ASP A CA 1
ATOM 1482 C C . ASP A 1 197 ? -10.141 1.729 -14.734 1 96.5 197 ASP A C 1
ATOM 1484 O O . ASP A 1 197 ? -11 1.869 -15.602 1 96.5 197 ASP A O 1
ATOM 1488 N N . GLN A 1 198 ? -8.875 1.376 -14.992 1 95.06 198 GLN A N 1
ATOM 1489 C CA . GLN A 1 198 ? -8.414 1.179 -16.359 1 95.06 198 GLN A CA 1
ATOM 1490 C C . GLN A 1 198 ? -9.062 -0.05 -16.984 1 95.06 198 GLN A C 1
ATOM 1492 O O . GLN A 1 198 ? -9.312 -0.075 -18.203 1 95.06 198 GLN A O 1
ATOM 1497 N N . CYS A 1 199 ? -9.359 -1.044 -16.188 1 95.5 199 CYS A N 1
ATOM 1498 C CA . CYS A 1 199 ? -9.805 -2.338 -16.688 1 95.5 199 CYS A CA 1
ATOM 1499 C C . CYS A 1 199 ? -11.305 -2.52 -16.5 1 95.5 199 CYS A C 1
ATOM 1501 O O . CYS A 1 199 ? -11.828 -3.617 -16.688 1 95.5 199 CYS A O 1
ATOM 1503 N N . GLN A 1 200 ? -12.031 -1.506 -16.125 1 90.81 200 GLN A N 1
ATOM 1504 C CA . GLN A 1 200 ? -13.422 -1.597 -15.695 1 90.81 200 GLN A CA 1
ATOM 1505 C C . GLN A 1 200 ? -14.32 -2.121 -16.812 1 90.81 200 GLN A C 1
ATOM 1507 O O . GLN A 1 200 ? -15.336 -2.764 -16.547 1 90.81 200 GLN A O 1
ATOM 1512 N N . ASP A 1 201 ? -13.953 -1.947 -18.016 1 91.56 201 ASP A N 1
ATOM 1513 C CA . ASP A 1 201 ? -14.812 -2.303 -19.141 1 91.56 201 ASP A CA 1
ATOM 1514 C C . ASP A 1 201 ? -14.492 -3.703 -19.656 1 91.56 201 ASP A C 1
ATOM 1516 O O . ASP A 1 201 ? -15.078 -4.16 -20.641 1 91.56 201 ASP A O 1
ATOM 1520 N N . PHE A 1 202 ? -13.609 -4.34 -18.984 1 93.31 202 PHE A N 1
ATOM 1521 C CA . PHE A 1 202 ? -13.188 -5.66 -19.438 1 93.31 202 PHE A CA 1
ATOM 1522 C C . PHE A 1 202 ? -13.578 -6.727 -18.422 1 93.31 202 PHE A C 1
ATOM 1524 O O . PHE A 1 202 ? -13.633 -6.453 -17.219 1 93.31 202 PHE A O 1
ATOM 1531 N N . ASP A 1 203 ? -13.953 -7.82 -18.875 1 91.19 203 ASP A N 1
ATOM 1532 C CA . ASP A 1 203 ? -14.422 -8.891 -18 1 91.19 203 ASP A CA 1
ATOM 1533 C C . ASP A 1 203 ? -13.258 -9.719 -17.469 1 91.19 203 ASP A C 1
ATOM 1535 O O . ASP A 1 203 ? -13.141 -10.906 -17.781 1 91.19 203 ASP A O 1
ATOM 1539 N N . MET A 1 204 ? -12.43 -9.164 -16.75 1 97 204 MET A N 1
ATOM 1540 C CA . MET A 1 204 ? -11.328 -9.836 -16.062 1 97 204 MET A CA 1
ATOM 1541 C C . MET A 1 204 ? -11.453 -9.68 -14.547 1 97 204 MET A C 1
ATOM 1543 O O . MET A 1 204 ? -11.672 -8.578 -14.047 1 97 204 MET A O 1
ATOM 1547 N N . ALA A 1 205 ? -11.406 -10.805 -13.875 1 98.12 205 ALA A N 1
ATOM 1548 C CA . ALA A 1 205 ? -11.312 -10.703 -12.422 1 98.12 205 ALA A CA 1
ATOM 1549 C C . ALA A 1 205 ? -9.977 -10.094 -12.008 1 98.12 205 ALA A C 1
ATOM 1551 O O . ALA A 1 205 ? -8.977 -10.234 -12.711 1 98.12 205 ALA A O 1
ATOM 1552 N N . MET A 1 206 ? -9.984 -9.367 -10.945 1 98.62 206 MET A N 1
ATOM 1553 C CA . MET A 1 206 ? -8.75 -8.766 -10.461 1 98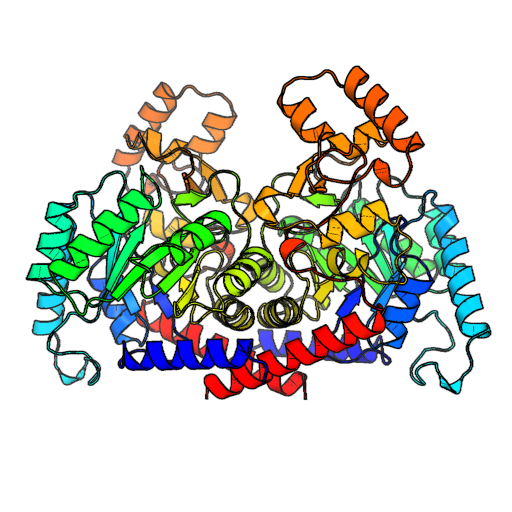.62 206 MET A CA 1
ATOM 1554 C C . MET A 1 206 ? -8.484 -9.148 -9.008 1 98.62 2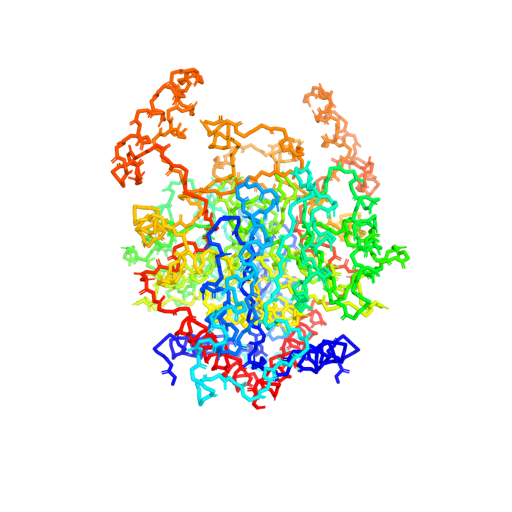06 MET A C 1
ATOM 1556 O O . MET A 1 206 ? -9.359 -8.992 -8.156 1 98.62 206 MET A O 1
ATOM 1560 N N . PHE A 1 207 ? -7.305 -9.672 -8.766 1 98.88 207 PHE A N 1
ATOM 1561 C CA . PHE A 1 207 ? -6.883 -10.086 -7.434 1 98.88 207 PHE A CA 1
ATOM 1562 C C . PHE A 1 207 ? -5.73 -9.219 -6.938 1 98.88 207 PHE A C 1
ATOM 1564 O O . PHE A 1 207 ? -4.895 -8.773 -7.727 1 98.88 207 PHE A O 1
ATOM 1571 N N . ALA A 1 208 ? -5.75 -8.93 -5.656 1 98.94 208 ALA A N 1
ATOM 1572 C CA . ALA A 1 208 ? -4.699 -8.125 -5.039 1 98.94 208 ALA A CA 1
ATOM 1573 C C . ALA A 1 208 ? -3.646 -9.008 -4.375 1 98.94 208 ALA A C 1
ATOM 1575 O O . ALA A 1 208 ? -3.982 -9.922 -3.617 1 98.94 208 ALA A O 1
ATOM 1576 N N . ALA A 1 209 ? -2.387 -8.742 -4.688 1 98.88 209 ALA A N 1
ATOM 1577 C CA . ALA A 1 209 ? -1.259 -9.461 -4.098 1 98.88 209 ALA A CA 1
ATOM 1578 C C . ALA A 1 209 ? -0.197 -8.492 -3.59 1 98.88 209 ALA A C 1
ATOM 1580 O O . ALA A 1 209 ? 0.063 -7.461 -4.215 1 98.88 209 ALA A O 1
ATOM 1581 N N . GLY A 1 210 ? 0.444 -8.891 -2.504 1 98.5 210 GLY A N 1
ATOM 1582 C CA . GLY A 1 210 ? 1.52 -8.078 -1.958 1 98.5 210 GLY A CA 1
ATOM 1583 C C . GLY A 1 210 ? 1.109 -7.301 -0.722 1 98.5 210 GLY A C 1
ATOM 1584 O O . GLY A 1 210 ? 0.26 -6.41 -0.796 1 98.5 210 GLY A O 1
ATOM 1585 N N . GLY A 1 211 ? 1.766 -7.594 0.35 1 98.31 211 GLY A N 1
ATOM 1586 C CA . GLY A 1 211 ? 1.51 -6.871 1.587 1 98.31 211 GLY A CA 1
ATOM 1587 C C . GLY A 1 211 ? 0.297 -7.387 2.338 1 98.31 211 GLY A C 1
ATOM 1588 O O . GLY A 1 211 ? -0.236 -6.699 3.213 1 98.31 211 GLY A O 1
ATOM 1589 N N . ILE A 1 212 ? -0.196 -8.547 2.014 1 98.88 212 ILE A N 1
ATOM 1590 C CA . ILE A 1 212 ? -1.388 -9.109 2.635 1 98.88 212 ILE A CA 1
ATOM 1591 C C . ILE A 1 212 ? -1.019 -10.383 3.4 1 98.88 212 ILE A C 1
ATOM 1593 O O . ILE A 1 212 ? -0.519 -11.344 2.814 1 98.88 212 ILE A O 1
ATOM 1597 N N . ALA A 1 213 ? -1.261 -10.352 4.734 1 98.69 213 ALA A N 1
ATOM 1598 C CA . ALA A 1 213 ? -0.842 -11.5 5.531 1 98.69 213 ALA A CA 1
ATOM 1599 C C . ALA A 1 213 ? -1.944 -11.938 6.492 1 98.69 213 ALA A C 1
ATOM 1601 O O . ALA A 1 213 ? -1.847 -12.984 7.125 1 98.69 213 ALA A O 1
ATOM 1602 N N . ASP A 1 214 ? -3.027 -11.148 6.648 1 98.56 214 ASP A N 1
ATOM 1603 C CA . ASP A 1 214 ? -4.113 -11.484 7.562 1 98.56 214 ASP A CA 1
ATOM 1604 C C . ASP A 1 214 ? -5.445 -10.922 7.066 1 98.56 214 ASP A C 1
ATOM 1606 O O . ASP A 1 214 ? -5.535 -10.438 5.934 1 98.56 214 ASP A O 1
ATOM 1610 N N . GLY A 1 215 ? -6.492 -11.094 7.879 1 98.44 215 GLY A N 1
ATOM 1611 C CA . GLY A 1 215 ? -7.836 -10.711 7.473 1 98.44 215 GLY A CA 1
ATOM 1612 C C . GLY A 1 215 ? -7.988 -9.227 7.223 1 98.44 215 GLY A C 1
ATOM 1613 O O . GLY A 1 215 ? -8.828 -8.805 6.418 1 98.44 215 GLY A O 1
ATOM 1614 N N . ARG A 1 216 ? -7.223 -8.367 7.898 1 98.5 216 ARG A N 1
ATOM 1615 C CA . ARG A 1 216 ? -7.25 -6.926 7.66 1 98.5 216 ARG A CA 1
ATOM 1616 C C . ARG A 1 216 ? -6.855 -6.602 6.219 1 98.5 216 ARG A C 1
ATOM 1618 O O . ARG A 1 216 ? -7.539 -5.828 5.543 1 98.5 216 ARG A O 1
ATOM 1625 N N . GLY A 1 217 ? -5.734 -7.273 5.785 1 98.81 217 GLY A N 1
ATOM 1626 C CA . GLY A 1 217 ? -5.293 -7.078 4.414 1 98.81 217 GLY A CA 1
ATOM 1627 C C . GLY A 1 217 ? -6.301 -7.57 3.387 1 98.81 217 GLY A C 1
ATOM 1628 O O . GLY A 1 217 ? -6.492 -6.938 2.348 1 98.81 217 GLY A O 1
ATOM 1629 N N . VAL A 1 218 ? -6.926 -8.703 3.654 1 98.69 218 VAL A N 1
ATOM 1630 C CA . VAL A 1 218 ? -7.93 -9.25 2.748 1 98.69 218 VAL A CA 1
ATOM 1631 C C . VAL A 1 218 ? -9.109 -8.289 2.646 1 98.69 218 VAL A C 1
ATOM 1633 O O . VAL A 1 218 ? -9.547 -7.949 1.545 1 98.69 218 VAL A O 1
ATOM 1636 N N . ALA A 1 219 ? -9.609 -7.801 3.791 1 98.44 219 ALA A N 1
ATOM 1637 C CA . ALA A 1 219 ? -10.727 -6.855 3.805 1 98.44 219 ALA A CA 1
ATOM 1638 C C . ALA A 1 219 ? -10.367 -5.574 3.059 1 98.44 219 ALA A C 1
ATOM 1640 O O . ALA A 1 219 ? -11.188 -5.023 2.324 1 98.44 219 ALA A O 1
ATOM 1641 N N . ALA A 1 220 ? -9.172 -5.098 3.266 1 98.81 220 ALA A N 1
ATOM 1642 C CA . ALA A 1 220 ? -8.711 -3.896 2.572 1 98.81 220 ALA A CA 1
ATOM 1643 C C . ALA A 1 220 ? -8.68 -4.113 1.062 1 98.81 220 ALA A C 1
ATOM 1645 O O . ALA A 1 220 ? -9.125 -3.26 0.294 1 98.81 220 ALA A O 1
ATOM 1646 N N . ALA A 1 221 ? -8.133 -5.27 0.631 1 98.69 221 ALA A N 1
ATOM 1647 C CA . ALA A 1 221 ? -8.086 -5.594 -0.792 1 98.69 221 ALA A CA 1
ATOM 1648 C C . ALA A 1 221 ? -9.484 -5.598 -1.399 1 98.69 221 ALA A C 1
ATOM 1650 O O . ALA A 1 221 ? -9.703 -5.043 -2.48 1 98.69 221 ALA A O 1
ATOM 1651 N N . LEU A 1 222 ? -10.398 -6.184 -0.733 1 98.12 222 LEU A N 1
ATOM 1652 C CA . LEU A 1 222 ? -11.781 -6.23 -1.211 1 98.12 222 LEU A CA 1
ATOM 1653 C C . LEU A 1 222 ? -12.375 -4.828 -1.302 1 98.12 222 LEU A C 1
ATOM 1655 O O . LEU A 1 222 ? -13.102 -4.523 -2.246 1 98.12 222 LEU A O 1
ATOM 1659 N N . SER A 1 223 ? -12.031 -3.998 -0.357 1 97.88 223 SER A N 1
ATOM 1660 C CA . SER A 1 223 ? -12.516 -2.621 -0.342 1 97.88 223 SER A CA 1
ATOM 1661 C C . SER A 1 223 ? -11.992 -1.84 -1.544 1 97.88 223 SER A C 1
ATOM 1663 O O . SER A 1 223 ? -12.688 -0.96 -2.062 1 97.88 223 SER A O 1
ATOM 1665 N N . LEU A 1 224 ? -10.828 -2.17 -1.984 1 98.44 224 LEU A N 1
ATOM 1666 C CA . LEU A 1 224 ? -10.227 -1.494 -3.129 1 98.44 224 LEU A CA 1
ATOM 1667 C C . LEU A 1 224 ? -10.891 -1.939 -4.43 1 98.44 224 LEU A C 1
ATOM 1669 O O . LEU A 1 224 ? -10.695 -1.312 -5.477 1 98.44 224 LEU A O 1
ATOM 1673 N N . GLY A 1 225 ? -11.617 -3.043 -4.406 1 97.06 225 GLY A N 1
ATOM 1674 C CA . GLY A 1 225 ? -12.336 -3.518 -5.578 1 97.06 225 GLY A CA 1
ATOM 1675 C C . GLY A 1 225 ? -11.859 -4.879 -6.055 1 97.06 225 GLY A C 1
ATOM 1676 O O . GLY A 1 225 ? -12.234 -5.324 -7.145 1 97.06 225 GLY A O 1
ATOM 1677 N N . ALA A 1 226 ? -11.055 -5.551 -5.301 1 98.31 226 ALA A N 1
ATOM 1678 C CA . ALA A 1 226 ? -10.516 -6.848 -5.711 1 98.31 226 ALA A CA 1
ATOM 1679 C C . ALA A 1 226 ? -11.578 -7.938 -5.613 1 98.31 226 ALA A C 1
ATOM 1681 O O . ALA A 1 226 ? -12.445 -7.895 -4.734 1 98.31 226 ALA A O 1
ATOM 1682 N N . THR A 1 227 ? -11.492 -8.898 -6.5 1 97.94 227 THR A N 1
ATOM 1683 C CA . THR A 1 227 ? -12.297 -10.109 -6.418 1 97.94 227 THR A CA 1
ATOM 1684 C C . THR A 1 227 ? -11.883 -10.953 -5.215 1 97.94 227 THR A C 1
ATOM 1686 O O . THR A 1 227 ? -12.719 -11.625 -4.602 1 97.94 227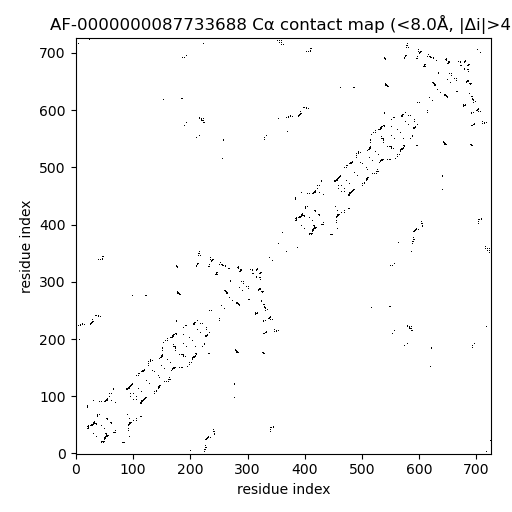 THR A O 1
ATOM 1689 N N . GLY A 1 228 ? -10.672 -10.914 -4.887 1 98.44 228 GLY A N 1
ATOM 1690 C CA . GLY A 1 228 ? -10.062 -11.641 -3.785 1 98.44 228 GLY A CA 1
ATOM 1691 C C . GLY A 1 228 ? -8.633 -11.234 -3.514 1 98.44 228 GLY A C 1
ATOM 1692 O O . GLY A 1 228 ? -8.125 -10.289 -4.125 1 98.44 228 GLY A O 1
ATOM 1693 N N . ALA A 1 229 ? -8.023 -11.906 -2.562 1 98.81 229 ALA A N 1
ATOM 1694 C CA . ALA A 1 229 ? -6.66 -11.578 -2.148 1 98.81 229 ALA A CA 1
ATOM 1695 C C . ALA A 1 229 ? -5.727 -12.766 -2.336 1 98.81 229 ALA A C 1
ATOM 1697 O O . ALA A 1 229 ? -6.125 -13.914 -2.137 1 98.81 229 ALA A O 1
ATOM 1698 N N . VAL A 1 230 ? -4.5 -12.461 -2.729 1 98.94 230 VAL A N 1
ATOM 1699 C CA . VAL A 1 230 ? -3.432 -13.438 -2.906 1 98.94 230 VAL A CA 1
ATOM 1700 C C . VAL A 1 230 ? -2.396 -13.281 -1.795 1 98.94 230 VAL A C 1
ATOM 1702 O O . VAL A 1 230 ? -1.975 -12.164 -1.483 1 98.94 230 VAL A O 1
ATOM 1705 N N . MET A 1 231 ? -2.055 -14.383 -1.188 1 98.88 231 MET A N 1
ATOM 1706 C CA . MET A 1 231 ? -1 -14.367 -0.179 1 98.88 231 MET A CA 1
ATOM 1707 C C . MET A 1 231 ? 0.129 -15.32 -0.553 1 98.88 231 MET A C 1
ATOM 1709 O O . MET A 1 231 ? -0.122 -16.422 -1.036 1 98.88 231 MET A O 1
ATOM 1713 N N . GLY A 1 232 ? 1.318 -14.883 -0.453 1 98.75 232 GLY A N 1
ATOM 1714 C CA . GLY A 1 232 ? 2.514 -15.688 -0.624 1 98.75 232 GLY A CA 1
ATOM 1715 C C . GLY A 1 232 ? 3.295 -15.883 0.662 1 98.75 232 GLY A C 1
ATOM 1716 O O . GLY A 1 232 ? 3.244 -16.953 1.273 1 98.75 232 GLY A O 1
ATOM 1717 N N . THR A 1 233 ? 3.793 -14.789 1.251 1 98.88 233 THR A N 1
ATOM 1718 C CA . THR A 1 233 ? 4.656 -14.82 2.426 1 98.88 233 THR A CA 1
ATOM 1719 C C . THR A 1 233 ? 3.949 -15.484 3.6 1 98.88 233 THR A C 1
ATOM 1721 O O . THR A 1 233 ? 4.562 -16.25 4.348 1 98.88 233 THR A O 1
ATOM 1724 N N . ARG A 1 234 ? 2.693 -15.234 3.818 1 98.88 234 ARG A N 1
ATOM 1725 C CA . ARG A 1 234 ? 1.958 -15.852 4.918 1 98.88 234 ARG A CA 1
ATOM 1726 C C . ARG A 1 234 ? 1.982 -17.375 4.809 1 98.88 234 ARG A C 1
ATOM 1728 O O . ARG A 1 234 ? 2.1 -18.078 5.816 1 98.88 234 ARG A O 1
ATOM 1735 N N . PHE A 1 235 ? 1.943 -17.906 3.596 1 98.94 235 PHE A N 1
ATOM 1736 C CA . PHE A 1 235 ? 1.852 -19.344 3.383 1 98.94 235 PHE A CA 1
ATOM 1737 C C . PHE A 1 235 ? 3.232 -20 3.432 1 98.94 235 PHE A C 1
ATOM 1739 O O . PHE A 1 235 ? 3.35 -21.219 3.496 1 98.94 235 PHE A O 1
ATOM 1746 N N . LEU A 1 236 ? 4.34 -19.172 3.402 1 98.88 236 LEU A N 1
ATOM 1747 C CA . LEU A 1 236 ? 5.652 -19.734 3.707 1 98.88 236 LEU A CA 1
ATOM 1748 C C . LEU A 1 236 ? 5.684 -20.312 5.117 1 98.88 236 LEU A C 1
ATOM 1750 O O . LEU A 1 236 ? 6.457 -21.234 5.395 1 98.88 236 LEU A O 1
ATOM 1754 N N . ALA A 1 237 ? 4.836 -19.766 5.965 1 98.81 237 ALA A N 1
ATOM 1755 C CA . ALA A 1 237 ? 4.742 -20.25 7.344 1 98.81 237 ALA A CA 1
ATOM 1756 C C . ALA A 1 237 ? 3.592 -21.234 7.504 1 98.81 237 ALA A C 1
ATOM 1758 O O . ALA A 1 237 ? 2.924 -21.266 8.539 1 98.81 237 ALA A O 1
ATOM 1759 N N . ALA A 1 238 ? 3.221 -21.969 6.504 1 98.94 238 ALA A N 1
ATOM 1760 C CA . ALA A 1 238 ? 2.307 -23.109 6.574 1 98.94 238 ALA A CA 1
ATOM 1761 C C . ALA A 1 238 ? 3.066 -24.406 6.793 1 98.94 238 ALA A C 1
ATOM 1763 O O . ALA A 1 238 ? 4.164 -24.594 6.258 1 98.94 238 ALA A O 1
ATOM 1764 N N . THR A 1 239 ? 2.455 -25.344 7.488 1 98.81 239 THR A N 1
ATOM 1765 C CA . THR A 1 239 ? 3.084 -26.625 7.777 1 98.81 239 THR A CA 1
ATOM 1766 C C . THR A 1 239 ? 3.354 -27.406 6.492 1 98.81 239 THR A C 1
ATOM 1768 O O . THR A 1 239 ? 4.328 -28.156 6.406 1 98.81 239 THR A O 1
ATOM 1771 N N . GLU A 1 240 ? 2.557 -27.156 5.461 1 98.81 240 GLU A N 1
ATOM 1772 C CA . GLU A 1 240 ? 2.613 -27.938 4.23 1 98.81 240 GLU A CA 1
ATOM 1773 C C . GLU A 1 240 ? 3.574 -27.312 3.221 1 98.81 240 GLU A C 1
ATOM 1775 O O . GLU A 1 240 ? 3.803 -27.875 2.146 1 98.81 240 GLU A O 1
ATOM 1780 N N . ALA A 1 241 ? 4.129 -26.094 3.521 1 98.81 241 ALA A N 1
ATOM 1781 C CA . ALA A 1 241 ? 5.055 -25.453 2.588 1 98.81 241 ALA A CA 1
ATOM 1782 C C . ALA A 1 241 ? 6.297 -26.312 2.369 1 98.81 241 ALA A C 1
ATOM 1784 O O . ALA A 1 241 ? 6.812 -26.922 3.311 1 98.81 241 ALA A O 1
ATOM 1785 N N . ARG A 1 242 ? 6.711 -26.5 1.129 1 98.25 242 ARG A N 1
ATOM 1786 C CA . ARG A 1 242 ? 7.977 -27.156 0.803 1 98.25 242 ARG A CA 1
ATOM 1787 C C . ARG A 1 242 ? 9.156 -26.219 1.071 1 98.25 242 ARG A C 1
ATOM 1789 O O . ARG A 1 242 ? 9.711 -25.625 0.144 1 98.25 242 ARG A O 1
ATOM 1796 N N . ILE A 1 243 ? 9.633 -26.156 2.344 1 97.56 243 ILE A N 1
ATOM 1797 C CA . ILE A 1 243 ? 10.547 -25.109 2.777 1 97.56 243 ILE A CA 1
ATOM 1798 C C . ILE A 1 243 ? 11.461 -25.656 3.875 1 97.56 243 ILE A C 1
ATOM 1800 O O . ILE A 1 243 ? 11.062 -26.516 4.66 1 97.56 243 ILE A O 1
ATOM 1804 N N . SER A 1 244 ? 12.719 -25.266 3.91 1 96.94 244 SER A N 1
ATOM 1805 C CA . SER A 1 244 ? 13.617 -25.656 4.992 1 96.94 244 SER A CA 1
ATOM 1806 C C . SER A 1 244 ? 13.203 -25.016 6.312 1 96.94 244 SER A C 1
ATOM 1808 O O . SER A 1 244 ? 12.57 -23.953 6.324 1 96.94 244 SER A O 1
ATOM 1810 N N . LYS A 1 245 ? 13.492 -25.656 7.395 1 97.06 245 LYS A N 1
ATOM 1811 C CA . LYS A 1 245 ? 13.117 -25.172 8.719 1 97.06 245 LYS A CA 1
ATOM 1812 C C . LYS A 1 245 ? 13.766 -23.828 9.008 1 97.06 245 LYS A C 1
ATOM 1814 O O . LYS A 1 245 ? 13.141 -22.938 9.586 1 97.06 245 LYS A O 1
ATOM 1819 N N . GLY A 1 246 ? 15.039 -23.688 8.664 1 97.25 246 GLY A N 1
ATOM 1820 C CA . GLY A 1 246 ? 15.727 -22.438 8.875 1 97.25 246 GLY A CA 1
ATOM 1821 C C . GLY A 1 246 ? 15.078 -21.266 8.148 1 97.25 246 GLY A C 1
ATOM 1822 O O . GLY A 1 246 ? 14.938 -20.172 8.711 1 97.25 246 GLY A O 1
ATOM 1823 N N . TYR A 1 247 ? 14.672 -21.484 6.895 1 98 247 TYR A N 1
ATOM 1824 C CA . TYR A 1 247 ? 13.953 -20.5 6.105 1 98 247 TYR A CA 1
ATOM 1825 C C . TYR A 1 247 ? 12.641 -20.109 6.781 1 98 247 TYR A C 1
ATOM 1827 O O . TYR A 1 247 ? 12.383 -18.922 7.023 1 98 247 TYR A O 1
ATOM 1835 N N . GLN A 1 248 ? 11.914 -21.078 7.141 1 98.56 248 GLN A N 1
ATOM 1836 C CA . GLN A 1 248 ? 10.594 -20.859 7.73 1 98.56 248 GLN A CA 1
ATOM 1837 C C . GLN A 1 248 ? 10.711 -20.125 9.07 1 98.56 248 GLN A C 1
ATOM 1839 O O . GLN A 1 248 ? 9.898 -19.25 9.375 1 98.56 248 GLN A O 1
ATOM 1844 N N . GLN A 1 249 ? 11.672 -20.484 9.852 1 97.69 249 GLN A N 1
ATOM 1845 C CA . GLN A 1 249 ? 11.898 -19.828 11.133 1 97.69 249 GLN A CA 1
ATOM 1846 C C . GLN A 1 249 ? 12.227 -18.344 10.945 1 97.69 249 GLN A C 1
ATOM 1848 O O . GLN A 1 249 ? 11.812 -17.5 11.742 1 97.69 249 GLN A O 1
ATOM 1853 N N . GLU A 1 250 ? 12.969 -18.078 9.922 1 97.88 250 GLU A N 1
ATOM 1854 C CA . GLU A 1 250 ? 13.328 -16.688 9.648 1 97.88 250 GLU A CA 1
ATOM 1855 C C . GLU A 1 250 ? 12.109 -15.859 9.273 1 97.88 250 GLU A C 1
ATOM 1857 O O . GLU A 1 250 ? 12.008 -14.68 9.633 1 97.88 250 GLU A O 1
ATOM 1862 N N . VAL A 1 251 ? 11.18 -16.422 8.531 1 98.5 251 VAL A N 1
ATOM 1863 C CA . VAL A 1 251 ? 9.93 -15.766 8.164 1 98.5 251 VAL A CA 1
ATOM 1864 C C . VAL A 1 251 ? 9.148 -15.391 9.422 1 98.5 251 VAL A C 1
AT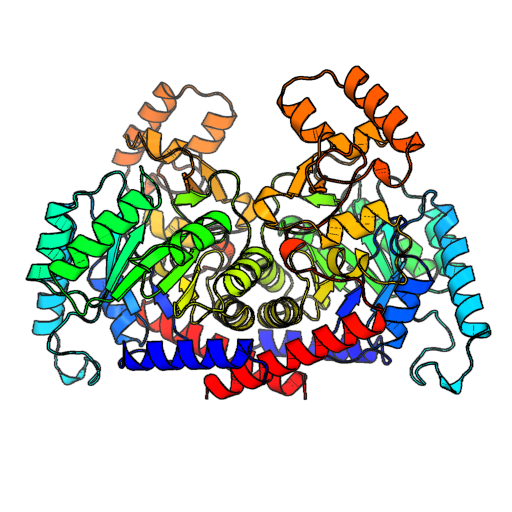OM 1866 O O . VAL A 1 251 ? 8.586 -14.297 9.516 1 98.5 251 VAL A O 1
ATOM 1869 N N . VAL A 1 252 ? 9.148 -16.266 10.414 1 98.5 252 VAL A N 1
ATOM 1870 C CA . VAL A 1 252 ? 8.391 -16.062 11.648 1 98.5 252 VAL A CA 1
ATOM 1871 C C . VAL A 1 252 ? 9.133 -15.078 12.547 1 98.5 252 VAL A C 1
ATOM 1873 O O . VAL A 1 252 ? 8.5 -14.289 13.25 1 98.5 252 VAL A O 1
ATOM 1876 N N . ARG A 1 253 ? 10.406 -15.039 12.469 1 97.69 253 ARG A N 1
ATOM 1877 C CA . ARG A 1 253 ? 11.242 -14.242 13.359 1 97.69 253 ARG A CA 1
ATOM 1878 C C . ARG A 1 253 ? 11.234 -12.773 12.945 1 97.69 253 ARG A C 1
ATOM 1880 O O . ARG A 1 253 ? 11.227 -11.883 13.797 1 97.69 253 ARG A O 1
ATOM 1887 N N . ALA A 1 254 ? 11.258 -12.539 11.641 1 97.5 254 ALA A N 1
ATOM 1888 C CA . ALA A 1 254 ? 11.477 -11.203 11.094 1 97.5 254 ALA A CA 1
ATOM 1889 C C . ALA A 1 254 ? 10.352 -10.258 11.484 1 97.5 254 ALA A C 1
ATOM 1891 O O . ALA A 1 254 ? 9.188 -10.656 11.531 1 97.5 254 ALA A O 1
ATOM 1892 N N . THR A 1 255 ? 10.703 -9.023 11.836 1 95.38 255 THR A N 1
ATOM 1893 C CA . THR A 1 255 ? 9.758 -7.957 12.156 1 95.38 255 THR A CA 1
ATOM 1894 C C . THR A 1 255 ? 10.148 -6.664 11.438 1 95.38 255 THR A C 1
ATOM 1896 O O . THR A 1 255 ? 11.227 -6.574 10.852 1 95.38 255 THR A O 1
ATOM 1899 N N . ASP A 1 256 ? 9.227 -5.734 11.492 1 96.06 256 ASP A N 1
ATOM 1900 C CA . ASP A 1 256 ? 9.492 -4.457 10.836 1 96.06 256 ASP A CA 1
ATOM 1901 C C . ASP A 1 256 ? 9.82 -4.656 9.359 1 96.06 256 ASP A C 1
ATOM 1903 O O . ASP A 1 256 ? 10.961 -4.445 8.945 1 96.06 256 ASP A O 1
ATOM 1907 N N . GLY A 1 257 ? 8.797 -5.016 8.578 1 95.12 257 GLY A N 1
ATOM 1908 C CA . GLY A 1 257 ? 8.953 -5.395 7.188 1 95.12 257 GLY A CA 1
ATOM 1909 C C . GLY A 1 257 ? 9.734 -4.379 6.375 1 95.12 257 GLY A C 1
ATOM 1910 O O . GLY A 1 257 ? 10.531 -4.746 5.508 1 95.12 257 GLY A O 1
ATOM 1911 N N . ALA A 1 258 ? 9.539 -3.078 6.641 1 93.75 258 ALA A N 1
ATOM 1912 C CA . ALA A 1 258 ? 10.234 -2.033 5.895 1 93.75 258 ALA A CA 1
ATOM 1913 C C . ALA A 1 258 ? 11.742 -2.119 6.105 1 93.75 258 ALA A C 1
ATOM 1915 O O . ALA A 1 258 ? 12.516 -1.96 5.16 1 93.75 258 ALA A O 1
ATOM 1916 N N . ARG A 1 259 ? 12.164 -2.346 7.281 1 93.88 259 ARG A N 1
ATOM 1917 C CA . ARG A 1 259 ? 13.578 -2.365 7.637 1 93.88 259 ARG A CA 1
ATOM 1918 C C . ARG A 1 259 ? 14.211 -3.711 7.293 1 93.88 259 ARG A C 1
ATOM 1920 O O . ARG A 1 259 ? 15.336 -3.764 6.801 1 93.88 259 ARG A O 1
ATOM 1927 N N . CYS A 1 260 ? 13.484 -4.754 7.465 1 96.88 260 CYS A N 1
ATOM 1928 C CA . CYS A 1 260 ? 14.141 -6.059 7.422 1 96.88 260 CYS A CA 1
ATOM 1929 C C . CYS A 1 260 ? 14.086 -6.648 6.016 1 96.88 260 CYS A C 1
ATOM 1931 O O . CYS A 1 260 ? 14.727 -7.664 5.742 1 96.88 260 CYS A O 1
ATOM 1933 N N . THR A 1 261 ? 13.344 -6.102 5.148 1 97.94 261 THR A N 1
ATOM 1934 C CA . THR A 1 261 ? 13.312 -6.625 3.785 1 97.94 261 THR A CA 1
ATOM 1935 C C . THR A 1 261 ? 13.805 -5.574 2.793 1 97.94 261 THR A C 1
ATOM 1937 O O . THR A 1 261 ? 13.789 -4.379 3.088 1 97.94 261 THR A O 1
ATOM 1940 N N . THR A 1 262 ? 14.242 -6.02 1.678 1 96.69 262 THR A N 1
ATOM 1941 C CA . THR A 1 262 ? 14.688 -5.141 0.601 1 96.69 262 THR A CA 1
ATOM 1942 C C . THR A 1 262 ? 14.586 -5.848 -0.749 1 96.69 262 THR A C 1
ATOM 1944 O O . THR A 1 262 ? 14.383 -7.062 -0.807 1 96.69 262 THR A O 1
ATOM 1947 N N . ARG A 1 263 ? 14.555 -5.113 -1.81 1 97.19 263 ARG A N 1
ATOM 1948 C CA . ARG A 1 263 ? 14.695 -5.684 -3.145 1 97.19 263 ARG A CA 1
ATOM 1949 C C . ARG A 1 263 ? 16.156 -5.727 -3.566 1 97.19 263 ARG A C 1
ATOM 1951 O O . ARG A 1 263 ? 16.859 -4.715 -3.502 1 97.19 263 ARG A O 1
ATOM 1958 N N . THR A 1 264 ? 16.609 -6.902 -3.926 1 97.75 264 THR A N 1
ATOM 1959 C CA . THR A 1 264 ? 18 -7.043 -4.371 1 97.75 264 THR A CA 1
ATOM 1960 C C . THR A 1 264 ? 18.172 -8.305 -5.219 1 97.75 264 THR A C 1
ATOM 1962 O O . THR A 1 264 ? 17.547 -9.336 -4.938 1 97.75 264 THR A O 1
ATOM 1965 N N . MET A 1 265 ? 18.984 -8.195 -6.223 1 98.06 265 MET A N 1
ATOM 1966 C CA . MET A 1 265 ? 19.297 -9.344 -7.062 1 98.06 265 MET A CA 1
ATOM 1967 C C . MET A 1 265 ? 20.438 -10.156 -6.457 1 98.06 265 MET A C 1
ATOM 1969 O O . MET A 1 265 ? 20.781 -11.234 -6.961 1 98.06 265 MET A O 1
ATOM 1973 N N . LEU A 1 266 ? 21.016 -9.688 -5.355 1 98.19 266 LEU A N 1
ATOM 1974 C CA . LEU A 1 266 ? 22.203 -10.289 -4.77 1 98.19 266 LEU A CA 1
ATOM 1975 C C . LEU A 1 266 ? 21.984 -11.766 -4.48 1 98.19 266 LEU A C 1
ATOM 1977 O O . LEU A 1 266 ? 22.812 -12.609 -4.836 1 98.19 266 LEU A O 1
ATOM 1981 N N . TYR A 1 267 ? 20.875 -12.078 -3.896 1 97.56 267 TYR A N 1
ATOM 1982 C CA . TYR A 1 267 ? 20.609 -13.453 -3.484 1 97.56 267 TYR A CA 1
ATOM 1983 C C . TYR A 1 267 ? 20.453 -14.367 -4.695 1 97.56 267 TYR A C 1
ATOM 1985 O O . TYR A 1 267 ? 20.938 -15.5 -4.688 1 97.56 267 TYR A O 1
ATOM 1993 N N . ASN A 1 268 ? 19.734 -13.828 -5.719 1 97.12 268 ASN A N 1
ATOM 1994 C CA . ASN A 1 268 ? 19.656 -14.57 -6.969 1 97.12 268 ASN A CA 1
ATOM 1995 C C . ASN A 1 268 ? 21.047 -14.906 -7.508 1 97.12 268 ASN A C 1
ATOM 1997 O O . ASN A 1 268 ? 21.328 -16.047 -7.859 1 97.12 268 ASN A O 1
ATOM 2001 N N . HIS A 1 269 ? 21.859 -13.945 -7.52 1 98 269 HIS A N 1
ATOM 2002 C CA . HIS A 1 269 ? 23.188 -14.086 -8.117 1 98 269 HIS A CA 1
ATOM 2003 C C . HIS A 1 269 ? 24.062 -15.023 -7.297 1 98 269 HIS A C 1
ATOM 2005 O O . HIS A 1 269 ? 24.812 -15.828 -7.855 1 98 269 HIS A O 1
ATOM 2011 N N . LEU A 1 270 ? 23.969 -14.922 -5.996 1 98.06 270 LEU A N 1
ATOM 2012 C CA . LEU A 1 270 ? 24.734 -15.805 -5.125 1 98.06 270 LEU A CA 1
ATOM 2013 C C . LEU A 1 270 ? 24.328 -17.25 -5.32 1 98.06 270 LEU A C 1
ATOM 2015 O O . LEU A 1 270 ? 25.141 -18.172 -5.145 1 98.06 270 LEU A O 1
ATOM 2019 N N . ARG A 1 271 ? 23.062 -17.453 -5.73 1 96.06 271 ARG A N 1
ATOM 2020 C CA . ARG A 1 271 ? 22.562 -18.797 -5.961 1 96.06 271 ARG A CA 1
ATOM 2021 C C . ARG A 1 271 ? 22.828 -19.25 -7.395 1 96.06 271 ARG A C 1
ATOM 2023 O O . ARG A 1 271 ? 22.516 -20.391 -7.762 1 96.06 271 ARG A O 1
ATOM 2030 N N . GLY A 1 272 ? 23.375 -18.328 -8.195 1 95 272 GLY A N 1
ATOM 2031 C CA . GLY A 1 272 ? 23.734 -18.672 -9.562 1 95 272 GLY A CA 1
ATOM 2032 C C . GLY A 1 272 ? 22.641 -18.359 -10.57 1 95 272 GLY A C 1
ATOM 2033 O O . GLY A 1 272 ? 22.75 -18.719 -11.742 1 95 272 GLY A O 1
ATOM 2034 N N . THR A 1 273 ? 21.562 -17.797 -10.133 1 94.62 273 THR A N 1
ATOM 2035 C CA . THR A 1 273 ? 20.484 -17.406 -11.031 1 94.62 273 THR A CA 1
ATOM 2036 C C . THR A 1 273 ? 20.734 -16.016 -11.602 1 94.62 273 THR A C 1
ATOM 2038 O O . THR A 1 273 ? 20.734 -15.031 -10.867 1 94.62 273 THR A O 1
ATOM 2041 N N . MET A 1 274 ? 20.953 -16.062 -12.883 1 94.94 274 MET A N 1
ATOM 2042 C CA . MET A 1 274 ? 21.203 -14.828 -13.609 1 94.94 274 MET A CA 1
ATOM 2043 C C . MET A 1 274 ? 20.172 -14.625 -14.711 1 94.94 274 MET A C 1
ATOM 2045 O O . MET A 1 274 ? 19.422 -15.539 -15.047 1 94.94 274 MET A O 1
ATOM 2049 N N . GLY A 1 275 ? 20.016 -13.5 -15.18 1 94.69 275 GLY A N 1
ATOM 2050 C CA . GLY A 1 275 ? 19.312 -13.305 -16.438 1 94.69 275 GLY A CA 1
ATOM 2051 C C . GLY A 1 275 ? 17.891 -12.828 -16.266 1 94.69 275 GLY A C 1
ATOM 2052 O O . GLY A 1 275 ? 17.172 -12.617 -17.25 1 94.69 275 GLY A O 1
ATOM 2053 N N . TRP A 1 276 ? 17.422 -12.672 -15.031 1 97.25 276 TRP A N 1
ATOM 2054 C CA . TRP A 1 276 ? 16.078 -12.102 -14.852 1 97.25 276 TRP A CA 1
ATOM 2055 C C . TRP A 1 276 ? 15.93 -10.82 -15.656 1 97.25 276 TRP A C 1
ATOM 2057 O O . TRP A 1 276 ? 16.859 -10.008 -15.727 1 97.25 276 TRP A O 1
ATOM 2067 N N . PRO A 1 277 ? 14.695 -10.703 -16.281 1 97.31 277 PRO A N 1
ATOM 2068 C CA . PRO A 1 277 ? 14.461 -9.398 -16.906 1 97.31 277 PRO A CA 1
ATOM 2069 C C . PRO A 1 277 ? 14.648 -8.242 -15.93 1 97.31 277 PRO A C 1
ATOM 2071 O O . PRO A 1 277 ? 14.273 -8.352 -14.758 1 97.31 277 PRO A O 1
ATOM 2074 N N . GLU A 1 278 ? 15.156 -7.121 -16.406 1 96.19 278 GLU A N 1
ATOM 2075 C CA . GLU A 1 278 ? 15.617 -6.023 -15.555 1 96.19 278 GLU A CA 1
ATOM 2076 C C . GLU A 1 278 ? 14.453 -5.371 -14.812 1 96.19 278 GLU A C 1
ATOM 2078 O O . GLU A 1 278 ? 14.648 -4.734 -13.781 1 96.19 278 GLU A O 1
ATOM 2083 N N . GLN A 1 279 ? 13.242 -5.582 -15.289 1 96.38 279 GLN A N 1
ATOM 2084 C CA . GLN A 1 279 ? 12.086 -4.918 -14.695 1 96.38 279 GLN A CA 1
ATOM 2085 C C . GLN A 1 279 ? 11.664 -5.598 -13.398 1 96.38 279 GLN A C 1
ATOM 2087 O O . GLN A 1 279 ? 10.828 -5.074 -12.664 1 96.38 279 GLN A O 1
ATOM 2092 N N . TYR A 1 280 ? 12.297 -6.777 -13.133 1 98.06 280 TYR A N 1
ATOM 2093 C CA . TYR A 1 280 ? 11.922 -7.523 -11.938 1 98.06 280 TYR A CA 1
ATOM 2094 C C . TYR A 1 280 ? 13.086 -7.609 -10.953 1 98.06 280 TYR A C 1
ATOM 2096 O O . TYR A 1 280 ? 14.234 -7.746 -11.367 1 98.06 280 TYR A O 1
ATOM 2104 N N . SER A 1 281 ? 12.773 -7.512 -9.742 1 98.38 281 SER A N 1
ATOM 2105 C CA . SER A 1 281 ? 13.711 -7.742 -8.648 1 98.38 281 SER A CA 1
ATOM 2106 C C . SER A 1 281 ? 13.023 -8.391 -7.453 1 98.38 281 SER A C 1
ATOM 2108 O O . SER A 1 281 ? 11.883 -8.062 -7.129 1 98.38 281 SER A O 1
ATOM 2110 N N . PRO A 1 282 ? 13.68 -9.32 -6.848 1 98.31 282 PRO A N 1
ATOM 2111 C CA . PRO A 1 282 ? 13.047 -10 -5.715 1 98.31 282 PRO A CA 1
ATOM 2112 C C . PRO A 1 282 ? 13.195 -9.219 -4.41 1 98.31 282 PRO A C 1
ATOM 2114 O O . PRO A 1 282 ? 14.211 -8.562 -4.188 1 98.31 282 PRO A O 1
ATOM 2117 N N . ARG A 1 283 ? 12.188 -9.328 -3.607 1 98.56 283 ARG A N 1
ATOM 2118 C CA . ARG A 1 283 ? 12.258 -8.836 -2.234 1 98.56 283 ARG A CA 1
ATOM 2119 C C . ARG A 1 283 ? 12.523 -9.977 -1.259 1 98.56 283 ARG A C 1
ATOM 2121 O O . ARG A 1 283 ? 11.938 -11.055 -1.382 1 98.56 283 ARG A O 1
ATOM 2128 N N . GLY A 1 284 ? 13.375 -9.758 -0.342 1 98.31 284 GLY A N 1
ATOM 2129 C CA . GLY A 1 284 ? 13.688 -10.734 0.688 1 98.31 284 GLY A CA 1
ATOM 2130 C C . GLY A 1 284 ? 14.227 -10.109 1.96 1 98.31 284 GLY A C 1
ATOM 2131 O O . GLY A 1 284 ? 14.438 -8.898 2.02 1 98.31 284 GLY A O 1
ATOM 2132 N N . ILE A 1 285 ? 14.391 -10.914 2.98 1 98.5 285 ILE A N 1
ATOM 2133 C CA . ILE A 1 285 ? 14.883 -10.477 4.285 1 98.5 285 ILE A CA 1
ATOM 2134 C C . ILE A 1 285 ? 16.391 -10.227 4.211 1 98.5 285 ILE A C 1
ATOM 2136 O O . ILE A 1 285 ? 17.125 -11.031 3.652 1 98.5 285 ILE A O 1
ATOM 2140 N N . VAL A 1 286 ? 16.797 -9.133 4.723 1 97.88 286 VAL A N 1
ATOM 2141 C CA . VAL A 1 286 ? 18.219 -8.781 4.711 1 97.88 286 VAL A CA 1
ATOM 2142 C C . VAL A 1 286 ? 18.984 -9.719 5.641 1 97.88 286 VAL A C 1
ATOM 2144 O O . VAL A 1 286 ? 18.484 -10.117 6.688 1 97.88 286 VAL A O 1
ATOM 2147 N N . ASN A 1 287 ? 20.125 -10.102 5.254 1 97.88 287 ASN A N 1
ATOM 2148 C CA . ASN A 1 287 ? 21 -10.953 6.055 1 97.88 287 ASN A CA 1
ATOM 2149 C C . ASN A 1 287 ? 22.453 -10.5 5.98 1 97.88 287 ASN A C 1
ATOM 2151 O O . ASN A 1 287 ? 22.734 -9.375 5.566 1 97.88 287 ASN A O 1
ATOM 2155 N N . GLN A 1 288 ? 23.359 -11.336 6.41 1 98.19 288 GLN A N 1
ATOM 2156 C CA . GLN A 1 288 ? 24.766 -10.922 6.516 1 98.19 288 GLN A CA 1
ATOM 2157 C C . GLN A 1 288 ? 25.359 -10.688 5.137 1 98.19 288 GLN A C 1
ATOM 2159 O O . GLN A 1 288 ? 26.219 -9.805 4.965 1 98.19 288 GLN A O 1
ATOM 2164 N N . SER A 1 289 ? 24.938 -11.445 4.109 1 98.56 289 SER A N 1
ATOM 2165 C CA . SER A 1 289 ? 25.422 -11.227 2.75 1 98.56 289 SER A CA 1
ATOM 2166 C C . SER A 1 289 ? 25.047 -9.836 2.242 1 98.56 289 SER A C 1
ATOM 2168 O O . SER A 1 289 ? 25.859 -9.18 1.581 1 98.56 289 SER A O 1
ATOM 2170 N N . PHE A 1 290 ? 23.891 -9.422 2.543 1 98.31 290 PHE A N 1
ATOM 2171 C CA . PHE A 1 290 ? 23.438 -8.102 2.127 1 98.31 290 PHE A CA 1
ATOM 2172 C C . PHE A 1 290 ? 24.266 -7.012 2.797 1 98.31 290 PHE A C 1
ATOM 2174 O O . PHE A 1 290 ? 24.719 -6.074 2.135 1 98.31 290 PHE A O 1
ATOM 2181 N N . HIS A 1 291 ? 24.422 -7.102 4.102 1 98.25 291 HIS A N 1
ATOM 2182 C CA . HIS A 1 291 ? 25.203 -6.109 4.836 1 98.25 291 HIS A CA 1
ATOM 2183 C C . HIS A 1 291 ? 26.641 -6.051 4.34 1 98.25 291 HIS A C 1
ATOM 2185 O O . HIS A 1 291 ? 27.203 -4.965 4.176 1 98.25 291 HIS A O 1
ATOM 2191 N N . ASP A 1 292 ? 27.219 -7.23 4.105 1 98.62 292 ASP A N 1
ATOM 2192 C CA . ASP A 1 292 ? 28.578 -7.285 3.58 1 98.62 292 ASP A CA 1
ATOM 2193 C C . ASP A 1 292 ? 28.672 -6.641 2.199 1 98.62 292 ASP A C 1
ATOM 2195 O O . ASP A 1 292 ? 29.641 -5.949 1.888 1 98.62 292 ASP A O 1
ATOM 2199 N N . HIS A 1 293 ? 27.719 -6.941 1.389 1 98.5 293 HIS A N 1
ATOM 2200 C CA . HIS A 1 293 ? 27.672 -6.332 0.063 1 98.5 293 HIS A CA 1
ATOM 2201 C C . HIS A 1 293 ? 27.625 -4.812 0.155 1 98.5 293 HIS A C 1
ATOM 2203 O O . HIS A 1 293 ? 28.344 -4.125 -0.578 1 98.5 293 HIS A O 1
ATOM 2209 N N . GLN A 1 294 ? 26.766 -4.301 1.02 1 97.31 294 GLN A N 1
ATOM 2210 C CA . GLN A 1 294 ? 26.672 -2.859 1.223 1 97.31 294 GLN A CA 1
ATOM 2211 C C . GLN A 1 294 ? 27.984 -2.277 1.718 1 97.31 294 GLN A C 1
ATOM 2213 O O . GLN A 1 294 ? 28.328 -1.139 1.393 1 97.31 294 GLN A O 1
ATOM 2218 N N . ALA A 1 295 ? 28.734 -3.066 2.461 1 98 295 ALA A N 1
ATOM 2219 C CA . ALA A 1 295 ? 30.016 -2.637 3.031 1 98 295 ALA A CA 1
ATOM 2220 C C . ALA A 1 295 ? 31.125 -2.727 2 1 98 295 ALA A C 1
ATOM 2222 O O . ALA A 1 295 ? 32.281 -2.361 2.283 1 98 295 ALA A O 1
ATOM 2223 N N . GLY A 1 296 ? 30.844 -3.322 0.838 1 97.94 296 GLY A N 1
ATOM 2224 C CA . GLY A 1 296 ? 31.812 -3.277 -0.248 1 97.94 296 GLY A CA 1
ATOM 2225 C C . GLY A 1 296 ? 32.594 -4.578 -0.422 1 97.94 296 GLY A C 1
ATOM 2226 O O . GLY A 1 296 ? 33.562 -4.633 -1.171 1 97.94 296 GLY A O 1
ATOM 2227 N N . VAL A 1 297 ? 32.125 -5.645 0.268 1 98.44 297 VAL A N 1
ATOM 2228 C CA . VAL A 1 297 ? 32.781 -6.938 0.069 1 98.44 297 VAL A CA 1
ATOM 2229 C C . VAL A 1 297 ? 32.562 -7.41 -1.365 1 98.44 297 VAL A C 1
ATOM 2231 O O . VAL A 1 297 ? 31.438 -7.316 -1.892 1 98.44 297 VAL A O 1
ATOM 2234 N N . GLU A 1 298 ? 33.531 -7.965 -1.979 1 98.19 298 GLU A N 1
ATOM 2235 C CA . GLU A 1 298 ? 33.5 -8.375 -3.379 1 98.19 298 GLU A CA 1
ATOM 2236 C C . GLU A 1 298 ? 32.562 -9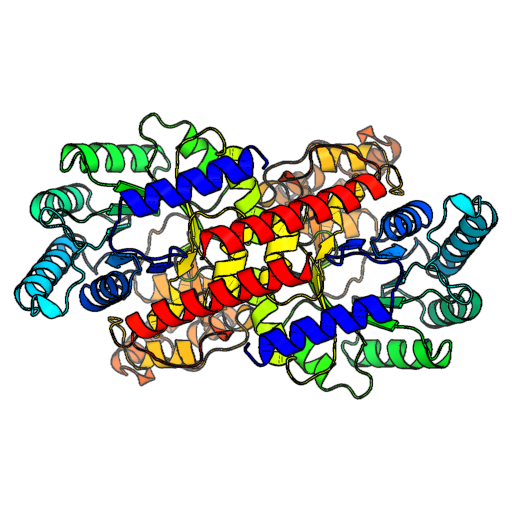.578 -3.568 1 98.19 298 GLU A C 1
ATOM 2238 O O . GLU A 1 298 ? 32.531 -10.477 -2.723 1 98.19 298 GLU A O 1
ATOM 2243 N N . PHE A 1 299 ? 32 -9.68 -4.695 1 98.25 299 PHE A N 1
ATOM 2244 C CA . PHE A 1 299 ? 31 -10.703 -5.004 1 98.25 299 PHE A CA 1
ATOM 2245 C C . PHE A 1 299 ? 31.609 -12.102 -4.879 1 98.25 299 PHE A C 1
ATOM 2247 O O . PHE A 1 299 ? 30.953 -13.016 -4.359 1 98.25 299 PHE A O 1
ATOM 2254 N N . GLU A 1 300 ? 32.781 -12.273 -5.359 1 98.19 300 GLU A N 1
ATOM 2255 C CA . GLU A 1 300 ? 33.438 -13.586 -5.332 1 98.19 300 GLU A CA 1
ATOM 2256 C C . GLU A 1 300 ? 33.594 -14.094 -3.902 1 98.19 300 GLU A C 1
ATOM 2258 O O . GLU A 1 300 ? 33.438 -15.289 -3.643 1 98.19 300 GLU A O 1
ATOM 2263 N N . GLU A 1 301 ? 33.938 -13.172 -3.055 1 98.5 301 GLU A N 1
ATOM 2264 C CA . GLU A 1 301 ? 34.062 -13.531 -1.646 1 98.5 301 GLU A CA 1
ATOM 2265 C C . GLU A 1 301 ? 32.688 -13.859 -1.041 1 98.5 301 GLU A C 1
ATOM 2267 O O . GLU A 1 301 ? 32.562 -14.812 -0.275 1 98.5 301 GLU A O 1
ATOM 2272 N N . LEU A 1 302 ? 31.672 -13.102 -1.399 1 98.69 302 LEU A N 1
ATOM 2273 C CA . LEU A 1 302 ? 30.312 -13.359 -0.928 1 98.69 302 LEU A CA 1
ATOM 2274 C C . LEU A 1 302 ? 29.828 -14.719 -1.418 1 98.69 302 LEU A C 1
ATOM 2276 O O . LEU A 1 302 ? 29.156 -15.445 -0.68 1 98.69 302 LEU A O 1
ATOM 2280 N N . LYS A 1 303 ? 30.172 -15.016 -2.619 1 98.31 303 LYS A N 1
ATOM 2281 C CA . LYS A 1 303 ? 29.781 -16.297 -3.199 1 98.31 303 LYS A CA 1
ATOM 2282 C C . LYS A 1 303 ? 30.406 -17.453 -2.443 1 98.31 303 LYS A C 1
ATOM 2284 O O . LYS A 1 303 ? 29.75 -18.453 -2.162 1 98.31 303 LYS A O 1
ATOM 2289 N N . LYS A 1 304 ? 31.703 -17.312 -2.133 1 98.19 304 LYS A N 1
ATOM 2290 C CA . LYS A 1 304 ? 32.406 -18.344 -1.356 1 98.19 304 LYS A CA 1
ATOM 2291 C C . LYS A 1 304 ? 31.719 -18.562 -0.006 1 98.19 304 LYS A C 1
ATOM 2293 O O . LYS A 1 304 ? 31.469 -19.703 0.395 1 98.19 304 LYS A O 1
ATOM 2298 N N . ARG A 1 305 ? 31.406 -17.453 0.64 1 98.12 305 ARG A N 1
ATOM 2299 C CA . ARG A 1 305 ? 30.781 -17.516 1.953 1 98.12 305 ARG A CA 1
ATOM 2300 C C . ARG A 1 305 ? 29.375 -18.109 1.855 1 98.12 305 ARG A C 1
ATOM 2302 O O . ARG A 1 305 ? 28.953 -18.859 2.736 1 98.12 305 ARG A O 1
ATOM 2309 N N . HIS A 1 306 ? 28.672 -17.75 0.837 1 98.38 306 HIS A N 1
ATOM 2310 C CA . HIS A 1 306 ? 27.344 -18.297 0.587 1 98.38 306 HIS A CA 1
ATOM 2311 C C . HIS A 1 306 ? 27.391 -19.797 0.4 1 98.38 306 HIS A C 1
ATOM 2313 O O . HIS A 1 306 ? 26.609 -20.531 0.999 1 98.38 306 HIS A O 1
ATOM 2319 N N . ASP A 1 307 ? 28.344 -20.266 -0.383 1 97.62 307 ASP A N 1
ATOM 2320 C CA . ASP A 1 307 ? 28.453 -21.688 -0.669 1 97.62 307 ASP A CA 1
ATOM 2321 C C . ASP A 1 307 ? 28.797 -22.484 0.591 1 97.62 307 ASP A C 1
ATOM 2323 O O . ASP A 1 307 ? 28.359 -23.609 0.764 1 97.62 307 ASP A O 1
ATOM 2327 N N . GLU A 1 308 ? 29.578 -21.875 1.401 1 97.38 308 GLU A N 1
ATOM 2328 C CA . GLU A 1 308 ? 29.891 -22.484 2.686 1 97.38 308 GLU A CA 1
ATOM 2329 C C . GLU A 1 308 ? 28.656 -22.578 3.574 1 97.38 308 GLU A C 1
ATOM 2331 O O . GLU A 1 308 ? 28.438 -23.578 4.258 1 97.38 308 GLU A O 1
ATOM 2336 N N . ALA A 1 309 ? 27.844 -21.562 3.561 1 97.56 309 ALA A N 1
ATOM 2337 C CA . ALA A 1 309 ? 26.625 -21.516 4.371 1 97.56 309 ALA A CA 1
ATOM 2338 C C . ALA A 1 309 ? 25.625 -22.562 3.902 1 97.56 309 ALA A C 1
ATOM 2340 O O . ALA A 1 309 ? 24.875 -23.125 4.711 1 97.56 309 ALA A O 1
ATOM 2341 N N . VAL A 1 310 ? 25.578 -22.797 2.629 1 96.56 310 VAL A N 1
ATOM 2342 C CA . VAL A 1 310 ? 24.688 -23.797 2.076 1 96.56 310 VAL A CA 1
ATOM 2343 C C . VAL A 1 310 ? 24.969 -25.156 2.729 1 96.56 310 VAL A C 1
ATOM 2345 O O . VAL A 1 310 ? 24.047 -25.906 3.033 1 96.56 310 VAL A O 1
ATOM 2348 N N . LYS A 1 311 ? 26.203 -25.422 3.014 1 96.38 311 LYS A N 1
ATOM 2349 C CA . LYS A 1 311 ? 26.609 -26.703 3.584 1 96.38 311 LYS A CA 1
ATOM 2350 C C . LYS A 1 311 ? 26.219 -26.797 5.055 1 96.38 311 LYS A C 1
ATOM 2352 O O . LYS A 1 311 ? 26.188 -27.891 5.617 1 96.38 311 LYS A O 1
ATOM 2357 N N . SER A 1 312 ? 25.891 -25.688 5.594 1 94.56 312 SER A N 1
ATOM 2358 C CA . SER A 1 312 ? 25.609 -25.656 7.027 1 94.56 312 SER A CA 1
ATOM 2359 C C . SER A 1 312 ? 24.141 -25.938 7.305 1 94.56 312 SER A C 1
ATOM 2361 O O . SER A 1 312 ? 23.719 -25.953 8.461 1 94.56 312 SER A O 1
ATOM 2363 N N . GLY A 1 313 ? 23.375 -26.109 6.316 1 92.69 313 GLY A N 1
ATOM 2364 C CA . GLY A 1 313 ? 21.969 -26.422 6.477 1 92.69 313 GLY A CA 1
ATOM 2365 C C . GLY A 1 313 ? 21.156 -25.281 7.059 1 92.69 313 GLY A C 1
ATOM 2366 O O . GLY A 1 313 ? 21.25 -24.141 6.582 1 92.69 313 GLY A O 1
ATOM 2367 N N . ASP A 1 314 ? 20.422 -25.562 8.062 1 92.25 314 ASP A N 1
ATOM 2368 C CA . ASP A 1 314 ? 19.484 -24.594 8.625 1 92.25 314 ASP A CA 1
ATOM 2369 C C . ASP A 1 314 ? 20.234 -23.469 9.352 1 92.25 314 ASP A C 1
ATOM 2371 O O . ASP A 1 314 ? 19.688 -22.375 9.523 1 92.25 314 ASP A O 1
ATOM 2375 N N . LYS A 1 315 ? 21.391 -23.703 9.688 1 93.06 315 LYS A N 1
ATOM 2376 C CA . LYS A 1 315 ? 22.188 -22.703 10.391 1 93.06 315 LYS A CA 1
ATOM 2377 C C . LYS A 1 315 ? 22.594 -21.578 9.453 1 93.06 315 LYS A C 1
ATOM 2379 O O . LYS A 1 315 ? 23.031 -20.516 9.898 1 93.06 315 LYS A O 1
ATOM 2384 N N . GLY A 1 316 ? 22.406 -21.859 8.188 1 96.44 316 GLY A N 1
ATOM 2385 C CA . GLY A 1 316 ? 22.781 -20.859 7.203 1 96.44 316 GLY A CA 1
ATOM 2386 C C . GLY A 1 316 ? 21.766 -19.734 7.074 1 96.44 316 GLY A C 1
ATOM 2387 O O . GLY A 1 316 ? 22.031 -18.719 6.426 1 96.44 316 GLY A O 1
ATOM 2388 N N . TRP A 1 317 ? 20.656 -19.906 7.742 1 96.56 317 TRP A N 1
ATOM 2389 C CA . TRP A 1 317 ? 19.594 -18.906 7.695 1 96.56 317 TRP A CA 1
ATOM 2390 C C . TRP A 1 317 ? 19.641 -18.016 8.922 1 96.56 317 TRP A C 1
ATOM 2392 O O . TRP A 1 317 ? 20.312 -18.328 9.906 1 96.56 317 TRP A O 1
ATOM 2402 N N . GLY A 1 318 ? 18.984 -16.828 8.812 1 94.88 318 GLY A N 1
ATOM 2403 C CA . GLY A 1 318 ? 18.922 -15.906 9.93 1 94.88 318 GLY A CA 1
ATOM 2404 C C . GLY A 1 318 ? 19.656 -14.609 9.656 1 94.88 318 GLY A C 1
ATOM 2405 O O . GLY A 1 318 ? 20.25 -14.43 8.594 1 94.88 318 GLY A O 1
ATOM 2406 N N . PRO A 1 319 ? 19.609 -13.711 10.641 1 94.69 319 PRO A N 1
ATOM 2407 C CA . PRO A 1 319 ? 20.219 -12.391 10.453 1 94.69 319 PRO A CA 1
ATOM 2408 C C . PRO A 1 319 ? 21.719 -12.469 10.188 1 94.69 319 PRO A C 1
ATOM 2410 O O . PRO A 1 319 ? 22.266 -11.648 9.453 1 94.69 319 PRO A O 1
ATOM 2413 N N . LYS A 1 320 ? 22.391 -13.477 10.797 1 95.56 320 LYS A N 1
ATOM 2414 C CA . LYS A 1 320 ? 23.812 -13.672 10.594 1 95.56 320 LYS A CA 1
ATOM 2415 C C . LYS A 1 320 ? 24.078 -14.727 9.516 1 95.56 320 LYS A C 1
ATOM 2417 O O . LYS A 1 320 ? 25.234 -15.047 9.227 1 95.56 320 LYS A O 1
ATOM 2422 N N . GLY A 1 321 ? 22.953 -15.242 8.977 1 97.12 321 GLY A N 1
ATOM 2423 C CA . GLY A 1 321 ? 23.047 -16.234 7.91 1 97.12 321 GLY A CA 1
ATOM 2424 C C . GLY A 1 321 ? 23.344 -15.609 6.555 1 97.12 321 GLY A C 1
ATOM 2425 O O . GLY A 1 321 ? 23.547 -14.398 6.453 1 97.12 321 GLY A O 1
ATOM 2426 N N . ARG A 1 322 ? 23.391 -16.5 5.551 1 98.19 322 ARG A N 1
ATOM 2427 C CA . ARG A 1 322 ? 23.812 -16.031 4.234 1 98.19 322 ARG A CA 1
ATOM 2428 C C . ARG A 1 322 ? 22.922 -16.609 3.137 1 98.19 322 ARG A C 1
ATOM 2430 O O . ARG A 1 322 ? 23.141 -16.359 1.952 1 98.19 322 ARG A O 1
ATOM 2437 N N . LEU A 1 323 ? 21.922 -17.344 3.541 1 97.69 323 LEU A N 1
ATOM 2438 C CA . LEU A 1 323 ? 21.016 -17.969 2.578 1 97.69 323 LEU A CA 1
ATOM 2439 C C . LEU A 1 323 ? 19.781 -17.078 2.348 1 97.69 323 LEU A C 1
ATOM 2441 O O . LEU A 1 323 ? 19.281 -16.469 3.285 1 97.69 323 LEU A O 1
ATOM 2445 N N . ALA A 1 324 ? 19.312 -17.062 1.147 1 96.38 324 ALA A N 1
ATOM 2446 C CA . ALA A 1 324 ? 18.25 -16.172 0.72 1 96.38 324 ALA A CA 1
ATOM 2447 C C . ALA A 1 324 ? 16.922 -16.531 1.386 1 96.38 324 ALA A C 1
ATOM 2449 O O . ALA A 1 324 ? 16.547 -17.703 1.421 1 96.38 324 ALA A O 1
ATOM 2450 N N . THR A 1 325 ? 16.266 -15.602 1.942 1 97.31 325 THR A N 1
ATOM 2451 C CA . THR A 1 325 ? 14.898 -15.695 2.43 1 97.31 325 THR A CA 1
ATOM 2452 C C . THR A 1 325 ? 14 -14.695 1.712 1 97.31 325 THR A C 1
ATOM 2454 O O . THR A 1 325 ? 13.883 -13.539 2.133 1 97.31 325 THR A O 1
ATOM 2457 N N . TYR A 1 326 ? 13.398 -15.148 0.632 1 98.25 326 TYR A N 1
ATOM 2458 C CA . TYR A 1 326 ? 12.461 -14.289 -0.081 1 98.25 326 TYR A CA 1
ATOM 2459 C C . TYR A 1 326 ? 11.148 -14.156 0.683 1 98.25 326 TYR A C 1
ATOM 2461 O O . TYR A 1 326 ? 10.531 -15.156 1.051 1 98.25 326 TYR A O 1
ATOM 2469 N N . ALA A 1 327 ? 10.75 -12.969 1.008 1 98.62 327 ALA A N 1
ATOM 2470 C CA . ALA A 1 327 ? 9.555 -12.641 1.784 1 98.62 327 ALA A CA 1
ATOM 2471 C C . ALA A 1 327 ? 9.109 -11.203 1.532 1 98.62 327 ALA A C 1
ATOM 2473 O O . ALA A 1 327 ? 9.938 -10.336 1.228 1 98.62 327 ALA A O 1
ATOM 2474 N N . GLY A 1 328 ? 7.824 -11.016 1.598 1 98.62 328 GLY A N 1
ATOM 2475 C CA . GLY A 1 328 ? 7.277 -9.68 1.438 1 98.62 328 GLY A CA 1
ATOM 2476 C C . GLY A 1 328 ? 7.348 -8.852 2.705 1 98.62 328 GLY A C 1
ATOM 2477 O O . GLY A 1 328 ? 7.707 -9.359 3.768 1 98.62 328 GLY A O 1
ATOM 2478 N N . ALA A 1 329 ? 6.926 -7.598 2.564 1 98.38 329 ALA A N 1
ATOM 2479 C CA . ALA A 1 329 ? 7.105 -6.605 3.623 1 98.38 329 ALA A CA 1
ATOM 2480 C C . ALA A 1 329 ? 6.09 -6.809 4.742 1 98.38 329 ALA A C 1
ATOM 2482 O O . ALA A 1 329 ? 6.227 -6.234 5.824 1 98.38 329 ALA A O 1
ATOM 2483 N N . ALA A 1 330 ? 5.117 -7.688 4.562 1 98.38 330 ALA A N 1
ATOM 2484 C CA . ALA A 1 330 ? 4.16 -7.973 5.625 1 98.38 330 ALA A CA 1
ATOM 2485 C C . ALA A 1 330 ? 4.664 -9.086 6.539 1 98.38 330 ALA A C 1
ATOM 2487 O O . ALA A 1 330 ? 3.906 -9.625 7.348 1 98.38 330 ALA A O 1
ATOM 2488 N N . VAL A 1 331 ? 5.922 -9.477 6.395 1 98.62 331 VAL A N 1
ATOM 2489 C CA . VAL A 1 331 ? 6.535 -10.539 7.172 1 98.62 331 VAL A CA 1
ATOM 2490 C C . VAL A 1 331 ? 6.418 -10.227 8.664 1 98.62 331 VAL A C 1
ATOM 2492 O O . VAL A 1 331 ? 6.312 -11.141 9.492 1 98.62 331 VAL A O 1
ATOM 2495 N N . GLY A 1 332 ? 6.312 -8.953 9.016 1 98.06 332 GLY A N 1
ATOM 2496 C CA . GLY A 1 332 ? 6.191 -8.539 10.406 1 98.06 332 GLY A CA 1
ATOM 2497 C C . GLY A 1 332 ? 4.859 -8.914 11.031 1 98.06 332 GLY A C 1
ATOM 2498 O O . GLY A 1 332 ? 4.688 -8.812 12.242 1 98.06 332 GLY A O 1
ATOM 2499 N N . LEU A 1 333 ? 3.906 -9.422 10.242 1 98.5 333 LEU A N 1
ATOM 2500 C CA . LEU A 1 333 ? 2.582 -9.812 10.711 1 98.5 333 LEU A CA 1
ATOM 2501 C C . LEU A 1 333 ? 2.498 -11.32 10.922 1 98.5 333 LEU A C 1
ATOM 2503 O O . LEU A 1 333 ? 1.45 -11.836 11.305 1 98.5 333 LEU A O 1
ATOM 2507 N N . ILE A 1 334 ? 3.566 -12.023 10.633 1 98.69 334 ILE A N 1
ATOM 2508 C CA . ILE A 1 334 ? 3.588 -13.484 10.695 1 98.69 334 ILE A CA 1
ATOM 2509 C C . ILE A 1 334 ? 4.371 -13.938 11.93 1 98.69 334 ILE A C 1
ATOM 2511 O O . ILE A 1 334 ? 5.586 -13.727 12.008 1 98.69 334 ILE A O 1
ATOM 2515 N N . HIS A 1 335 ? 3.686 -14.656 12.844 1 97.94 335 HIS A N 1
ATOM 2516 C CA . HIS A 1 335 ? 4.32 -14.914 14.133 1 97.94 335 HIS A CA 1
ATOM 2517 C C . HIS A 1 335 ? 4.324 -16.406 14.461 1 97.94 335 HIS A C 1
ATOM 2519 O O . HIS A 1 335 ? 4.844 -16.812 15.5 1 97.94 335 HIS A O 1
ATOM 2525 N N . ASP A 1 336 ? 3.74 -17.203 13.562 1 98.38 336 ASP A N 1
ATOM 2526 C CA . ASP A 1 336 ? 3.656 -18.625 13.852 1 98.38 336 ASP A CA 1
ATOM 2527 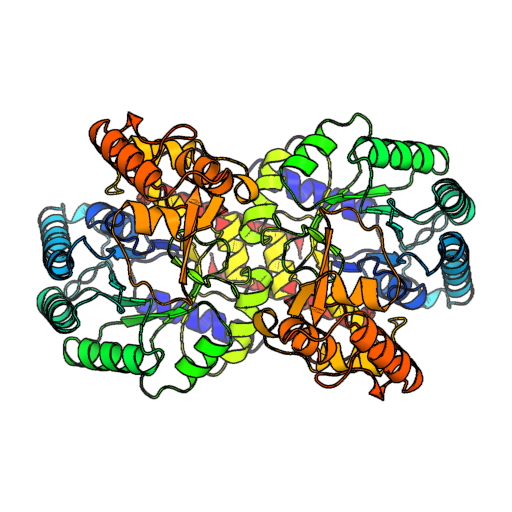C C . ASP A 1 336 ? 3.486 -19.438 12.57 1 98.38 336 ASP A C 1
ATOM 2529 O O . ASP A 1 336 ? 3.152 -18.891 11.523 1 98.38 336 ASP A O 1
ATOM 2533 N N . VAL A 1 337 ? 3.873 -20.734 12.727 1 98.75 337 VAL A N 1
ATOM 2534 C CA . VAL A 1 337 ? 3.592 -21.719 11.688 1 98.75 337 VAL A CA 1
ATOM 2535 C C . VAL A 1 337 ? 2.248 -22.391 11.961 1 98.75 337 VAL A C 1
ATOM 2537 O O . VAL A 1 337 ? 1.982 -22.812 13.086 1 98.75 337 VAL A O 1
ATOM 2540 N N . GLN A 1 338 ? 1.377 -22.422 10.977 1 98.75 338 GLN A N 1
ATOM 2541 C CA . GLN A 1 338 ? 0.071 -23.062 11.094 1 98.75 338 GLN A CA 1
ATOM 2542 C C . GLN A 1 338 ? -0.238 -23.906 9.859 1 98.75 338 GLN A C 1
ATOM 2544 O O . GLN A 1 338 ? 0.401 -23.75 8.812 1 98.75 338 GLN A O 1
ATOM 2549 N N . ASP A 1 339 ? -1.21 -24.797 10.008 1 98.88 339 ASP A N 1
ATOM 2550 C CA . ASP A 1 339 ? -1.691 -25.516 8.836 1 98.88 339 ASP A CA 1
ATOM 2551 C C . ASP A 1 339 ? -2.305 -24.547 7.816 1 98.88 339 ASP A C 1
ATOM 2553 O O . ASP A 1 339 ? -2.969 -23.578 8.195 1 98.88 339 ASP A O 1
ATOM 2557 N N . ALA A 1 340 ? -2.088 -24.859 6.523 1 98.81 340 ALA A N 1
ATOM 2558 C CA . ALA A 1 340 ? -2.6 -24 5.457 1 98.81 340 ALA A CA 1
ATOM 2559 C C . ALA A 1 340 ? -4.102 -23.797 5.602 1 98.81 340 ALA A C 1
ATOM 2561 O O . ALA A 1 340 ? -4.598 -22.672 5.41 1 98.81 340 ALA A O 1
ATOM 2562 N N . GLY A 1 341 ? -4.793 -24.875 5.906 1 98.69 341 GLY A N 1
ATOM 2563 C CA . GLY A 1 341 ? -6.234 -24.766 6.074 1 98.69 341 GLY A CA 1
ATOM 2564 C C . GLY A 1 341 ? -6.633 -23.828 7.199 1 98.69 341 GLY A C 1
ATOM 2565 O O . GLY A 1 341 ? -7.609 -23.078 7.082 1 98.69 341 GLY A O 1
ATOM 2566 N N . VAL A 1 342 ? -5.895 -23.875 8.32 1 98.75 342 VAL A N 1
ATOM 2567 C CA . VAL A 1 342 ? -6.141 -22.984 9.453 1 98.75 342 VAL A CA 1
ATOM 2568 C C . VAL A 1 342 ? -5.914 -21.531 9.031 1 98.75 342 VAL A C 1
ATOM 2570 O O . VAL A 1 342 ? -6.695 -20.641 9.391 1 98.75 342 VAL A O 1
ATOM 2573 N N . ILE A 1 343 ? -4.879 -21.25 8.273 1 98.88 343 ILE A N 1
ATOM 2574 C CA . ILE A 1 343 ? -4.562 -19.906 7.793 1 98.88 343 ILE A CA 1
ATOM 2575 C C . ILE A 1 343 ? -5.715 -19.391 6.941 1 98.88 343 ILE A C 1
ATOM 2577 O O . ILE A 1 343 ? -6.195 -18.266 7.156 1 98.88 343 ILE A O 1
ATOM 2581 N N . VAL A 1 344 ? -6.211 -20.234 6.008 1 98.88 344 VAL A N 1
ATOM 2582 C CA . VAL A 1 344 ? -7.289 -19.812 5.117 1 98.88 344 VAL A CA 1
ATOM 2583 C C . VAL A 1 344 ? -8.531 -19.469 5.934 1 98.88 344 VAL A C 1
ATOM 2585 O O . VAL A 1 344 ? -9.102 -18.391 5.77 1 98.88 344 VAL A O 1
ATOM 2588 N N . ARG A 1 345 ? -8.93 -20.328 6.82 1 98.62 345 ARG A N 1
ATOM 2589 C CA . ARG A 1 345 ? -10.148 -20.141 7.598 1 98.62 345 ARG A CA 1
ATOM 2590 C C . ARG A 1 345 ? -10.039 -18.906 8.5 1 98.62 345 ARG A C 1
ATOM 2592 O O . ARG A 1 345 ? -10.992 -18.141 8.641 1 98.62 345 ARG A O 1
ATOM 2599 N N . ARG A 1 346 ? -8.898 -18.75 9.07 1 98.06 346 ARG A N 1
ATOM 2600 C CA . ARG A 1 346 ? -8.688 -17.609 9.969 1 98.06 346 ARG A CA 1
ATOM 2601 C C . ARG A 1 346 ? -8.766 -16.297 9.211 1 98.06 346 ARG A C 1
ATOM 2603 O O . ARG A 1 346 ? -9.414 -15.352 9.656 1 98.06 346 ARG A O 1
ATOM 2610 N N . VAL A 1 347 ? -8.086 -16.203 8.086 1 98.31 347 VAL A N 1
ATOM 2611 C CA . VAL A 1 347 ? -8.055 -14.961 7.309 1 98.31 347 VAL A CA 1
ATOM 2612 C C . VAL A 1 347 ? -9.453 -14.633 6.801 1 98.31 347 VAL A C 1
ATOM 2614 O O . VAL A 1 347 ? -9.875 -13.477 6.824 1 98.31 347 VAL A O 1
ATOM 2617 N N . GLN A 1 348 ? -10.164 -15.648 6.355 1 98.12 348 GLN A N 1
ATOM 2618 C CA . GLN A 1 348 ? -11.523 -15.43 5.867 1 98.12 348 GLN A CA 1
ATOM 2619 C C . GLN A 1 348 ? -12.445 -14.969 6.992 1 98.12 348 GLN A C 1
ATOM 2621 O O . GLN A 1 348 ? -13.211 -14.016 6.82 1 98.12 348 GLN A O 1
ATOM 2626 N N . SER A 1 349 ? -12.336 -15.648 8.133 1 97.44 349 SER A N 1
ATOM 2627 C CA . SER A 1 349 ? -13.18 -15.305 9.266 1 97.44 349 SER A CA 1
ATOM 2628 C C . SER A 1 349 ? -12.898 -13.883 9.75 1 97.44 349 SER A C 1
ATOM 2630 O O . SER A 1 349 ? -13.82 -13.117 10 1 97.44 349 SER A O 1
ATOM 2632 N N . GLU A 1 350 ? -11.648 -13.586 9.867 1 97.38 350 GLU A N 1
ATOM 2633 C CA . GLU A 1 350 ? -11.258 -12.258 10.312 1 97.38 350 GLU A CA 1
ATOM 2634 C C . GLU A 1 350 ? -11.727 -11.18 9.344 1 97.38 350 GLU A C 1
ATOM 2636 O O . GLU A 1 350 ? -12.227 -10.133 9.758 1 97.38 350 GLU A O 1
ATOM 2641 N N . ALA A 1 351 ? -11.531 -11.398 8.07 1 97.69 351 ALA A N 1
ATOM 2642 C CA . ALA A 1 351 ? -11.969 -10.438 7.051 1 97.69 351 ALA A CA 1
ATOM 2643 C C . ALA A 1 351 ? -13.477 -10.211 7.125 1 97.69 351 ALA A C 1
ATOM 2645 O O . ALA A 1 351 ? -13.938 -9.07 7.047 1 97.69 351 ALA A O 1
ATOM 2646 N N . LYS A 1 352 ? -14.219 -11.273 7.297 1 96.5 352 LYS A N 1
ATOM 2647 C CA . LYS A 1 352 ? -15.672 -11.172 7.387 1 96.5 352 LYS A CA 1
ATOM 2648 C C . LYS A 1 352 ? -16.094 -10.344 8.602 1 96.5 352 LYS A C 1
ATOM 2650 O O . LYS A 1 352 ? -17 -9.516 8.516 1 96.5 352 LYS A O 1
ATOM 2655 N N . GLU A 1 353 ? -15.43 -10.586 9.688 1 95.5 353 GLU A N 1
ATOM 2656 C CA . GLU A 1 353 ? -15.727 -9.844 10.914 1 95.5 353 GLU A CA 1
ATOM 2657 C C . GLU A 1 353 ? -15.445 -8.359 10.734 1 95.5 353 GLU A C 1
ATOM 2659 O O . GLU A 1 353 ? -16.234 -7.516 11.164 1 95.5 353 GLU A O 1
ATOM 2664 N N . ILE A 1 354 ? -14.352 -8.062 10.125 1 96.56 354 ILE A N 1
ATOM 2665 C CA . ILE A 1 354 ? -13.953 -6.676 9.898 1 96.56 354 ILE A CA 1
ATOM 2666 C C . ILE A 1 354 ? -14.977 -5.984 9.008 1 96.56 354 ILE A C 1
ATOM 2668 O O . ILE A 1 354 ? -15.406 -4.863 9.289 1 96.56 354 ILE A O 1
ATOM 2672 N N . MET A 1 355 ? -15.352 -6.641 7.941 1 94.38 355 MET A N 1
ATOM 2673 C CA . MET A 1 355 ? -16.312 -6.07 6.996 1 94.38 355 MET A CA 1
ATOM 2674 C C . MET A 1 355 ? -17.672 -5.863 7.648 1 94.38 355 MET A C 1
ATOM 2676 O O . MET A 1 355 ? -18.312 -4.84 7.426 1 94.38 355 MET A O 1
ATOM 2680 N N . ALA A 1 356 ? -18.078 -6.801 8.445 1 93.38 356 ALA A N 1
ATOM 2681 C CA . ALA A 1 356 ? -19.359 -6.695 9.148 1 93.38 356 ALA A CA 1
ATOM 2682 C C . ALA A 1 356 ? -19.344 -5.531 10.133 1 93.38 356 ALA A C 1
ATOM 2684 O O . ALA A 1 356 ? -20.312 -4.766 10.203 1 93.38 356 ALA A O 1
ATOM 2685 N N . GLU A 1 357 ? -18.297 -5.41 10.883 1 91.19 357 GLU A N 1
ATOM 2686 C CA . GLU A 1 357 ? -18.188 -4.352 11.875 1 91.19 357 GLU A CA 1
ATOM 2687 C C . GLU A 1 357 ? -18.109 -2.977 11.219 1 91.19 357 GLU A C 1
ATOM 2689 O O . GLU A 1 357 ? -18.688 -2.008 11.719 1 91.19 357 GLU A O 1
ATOM 2694 N N . SER A 1 358 ? -17.359 -2.951 10.141 1 88.25 358 SER A N 1
ATOM 2695 C CA . SER A 1 358 ? -17.219 -1.685 9.43 1 88.25 358 SER A CA 1
ATOM 2696 C C . SER A 1 358 ? -18.562 -1.21 8.891 1 88.25 358 SER A C 1
ATOM 2698 O O . SER A 1 358 ? -18.844 -0.01 8.875 1 88.25 358 SER A O 1
ATOM 2700 N N . ALA A 1 359 ? -19.328 -2.102 8.445 1 87.62 359 ALA A N 1
ATOM 2701 C CA . ALA A 1 359 ? -20.656 -1.768 7.922 1 87.62 359 ALA A CA 1
ATOM 2702 C C . ALA A 1 359 ? -21.578 -1.285 9.031 1 87.62 359 ALA A C 1
ATOM 2704 O O . ALA A 1 359 ? -22.391 -0.377 8.82 1 87.62 359 ALA A O 1
ATOM 2705 N N . ARG A 1 360 ? -21.453 -1.797 10.164 1 84.12 360 ARG A N 1
ATOM 2706 C CA . ARG A 1 360 ? -22.281 -1.41 11.305 1 84.12 360 ARG A CA 1
ATOM 2707 C C . ARG A 1 360 ? -21.906 -0.016 11.797 1 84.12 360 ARG A C 1
ATOM 2709 O O . ARG A 1 360 ? -22.797 0.762 12.18 1 84.12 360 ARG A O 1
ATOM 2716 N N . ASP A 1 361 ? -20.688 0.217 11.789 1 79.62 361 ASP A N 1
ATOM 2717 C CA . ASP A 1 361 ? -20.203 1.495 12.289 1 79.62 361 ASP A CA 1
ATOM 2718 C C . ASP A 1 361 ? -20.562 2.635 11.344 1 79.62 361 ASP A C 1
ATOM 2720 O O . ASP A 1 361 ? -20.594 3.799 11.75 1 79.62 361 ASP A O 1
ATOM 2724 N N . SER A 1 362 ? -20.719 2.326 10.109 1 68.75 362 SER A N 1
ATOM 2725 C CA . SER A 1 362 ? -20.969 3.367 9.117 1 68.75 362 SER A CA 1
ATOM 2726 C C . SER A 1 362 ? -22.453 3.684 9 1 68.75 362 SER A C 1
ATOM 2728 O O . SER A 1 362 ? -22.828 4.637 8.312 1 68.75 362 SER A O 1
ATOM 2730 N N . MET A 1 363 ? -23.344 2.891 9.625 1 61.69 363 MET A N 1
ATOM 2731 C CA . MET A 1 363 ? -24.781 3.143 9.641 1 61.69 363 MET A CA 1
ATOM 2732 C C . MET A 1 363 ? -25.172 4.039 10.812 1 61.69 363 MET A C 1
ATOM 2734 O O . MET A 1 363 ? -24.641 3.893 11.914 1 61.69 363 MET A O 1
ATOM 2738 N N . MET B 1 1 ? -16.141 -10.555 18.734 1 73.56 1 MET B N 1
ATOM 2739 C CA . MET B 1 1 ? -15.312 -9.422 18.344 1 73.56 1 MET B CA 1
ATOM 2740 C C . MET B 1 1 ? -13.93 -9.523 18.984 1 73.56 1 MET B C 1
ATOM 2742 O O . MET B 1 1 ? -13.812 -9.773 20.188 1 73.56 1 MET B O 1
ATOM 2746 N N . SER B 1 2 ? -13.047 -9.453 18.141 1 83.31 2 SER B N 1
ATOM 2747 C CA . SER B 1 2 ? -11.68 -9.562 18.641 1 83.31 2 SER B CA 1
ATOM 2748 C C . SER B 1 2 ? -11.297 -8.336 19.453 1 83.31 2 SER B C 1
ATOM 2750 O O . SER B 1 2 ? -11.961 -7.301 19.391 1 83.31 2 SER B O 1
ATOM 2752 N N . LEU B 1 3 ? -10.297 -8.438 20.328 1 83.81 3 LEU B N 1
ATOM 2753 C CA . LEU B 1 3 ? -9.773 -7.328 21.109 1 83.81 3 LEU B CA 1
ATOM 2754 C C . LEU B 1 3 ? -9.344 -6.176 20.203 1 83.81 3 LEU B C 1
ATOM 2756 O O . LEU B 1 3 ? -9.555 -5.008 20.547 1 83.81 3 LEU B O 1
ATOM 2760 N N . ARG B 1 4 ? -8.867 -6.512 19.125 1 87.5 4 ARG B N 1
ATOM 2761 C CA . ARG B 1 4 ? -8.422 -5.5 18.188 1 87.5 4 ARG B CA 1
ATOM 2762 C C . ARG B 1 4 ? -9.602 -4.711 17.625 1 87.5 4 ARG B C 1
ATOM 2764 O O . ARG B 1 4 ? -9.539 -3.484 17.516 1 87.5 4 ARG B O 1
ATOM 2771 N N . GLN B 1 5 ? -10.625 -5.367 17.266 1 89.5 5 GLN B N 1
ATOM 2772 C CA . GLN B 1 5 ? -11.805 -4.711 16.719 1 89.5 5 GLN B CA 1
ATOM 2773 C C . GLN B 1 5 ? -12.477 -3.818 17.766 1 89.5 5 GLN B C 1
ATOM 2775 O O . GLN B 1 5 ? -12.984 -2.746 17.422 1 89.5 5 GLN B O 1
ATOM 2780 N N . ALA B 1 6 ? -12.406 -4.262 18.953 1 90.44 6 ALA B N 1
ATOM 2781 C CA . ALA B 1 6 ? -12.953 -3.461 20.031 1 90.44 6 ALA B CA 1
ATOM 2782 C C . ALA B 1 6 ? -12.164 -2.172 20.219 1 90.44 6 ALA B C 1
ATOM 2784 O O . ALA B 1 6 ? -12.742 -1.111 20.469 1 90.44 6 ALA B O 1
ATOM 2785 N N . ALA B 1 7 ? -10.875 -2.32 20.109 1 91.81 7 ALA B N 1
ATOM 2786 C CA . ALA B 1 7 ? -10.008 -1.156 20.266 1 91.81 7 ALA B CA 1
ATOM 2787 C C . ALA B 1 7 ? -10.25 -0.139 19.156 1 91.81 7 ALA B C 1
ATOM 2789 O O . ALA B 1 7 ? -10.266 1.068 19.406 1 91.81 7 ALA B O 1
ATOM 2790 N N . VAL B 1 8 ? -10.445 -0.599 17.984 1 93.31 8 VAL B N 1
ATOM 2791 C CA . VAL B 1 8 ? -10.703 0.266 16.844 1 93.31 8 VAL B CA 1
ATOM 2792 C C . VAL B 1 8 ? -12.047 0.974 17.016 1 93.31 8 VAL B C 1
ATOM 2794 O O . VAL B 1 8 ? -12.156 2.178 16.781 1 93.31 8 VAL B O 1
ATOM 2797 N N . LYS B 1 9 ? -13.047 0.251 17.453 1 92.19 9 LYS B N 1
ATOM 2798 C CA . LYS B 1 9 ? -14.367 0.826 17.703 1 92.19 9 LYS B CA 1
ATOM 2799 C C . LYS B 1 9 ? -14.305 1.914 18.766 1 92.19 9 LYS B C 1
ATOM 2801 O O . LYS B 1 9 ? -14.914 2.973 18.625 1 92.19 9 LYS B O 1
ATOM 2806 N N . ALA B 1 10 ? -13.57 1.611 19.781 1 94.38 10 ALA B N 1
ATOM 2807 C CA . ALA B 1 10 ? -13.414 2.588 20.844 1 94.38 10 ALA B CA 1
ATOM 2808 C C . ALA B 1 10 ? -12.695 3.84 20.359 1 94.38 10 ALA B C 1
ATOM 2810 O O . ALA B 1 10 ? -13.039 4.957 20.75 1 94.38 10 ALA B O 1
ATOM 2811 N N . SER B 1 11 ? -11.703 3.623 19.547 1 95.62 11 SER B N 1
ATOM 2812 C CA . SER B 1 11 ? -10.953 4.738 18.984 1 95.62 11 SER B CA 1
ATOM 2813 C C . SER B 1 11 ? -11.844 5.621 18.125 1 95.62 11 SER B C 1
ATOM 2815 O O . SER B 1 11 ? -11.781 6.852 18.203 1 95.62 11 SER B O 1
ATOM 2817 N N . ARG B 1 12 ? -12.68 5.055 17.312 1 95.56 12 ARG B N 1
ATOM 2818 C CA . ARG B 1 12 ? -13.594 5.789 16.438 1 95.56 12 ARG B CA 1
ATOM 2819 C C . ARG B 1 12 ? -14.633 6.555 17.25 1 95.56 12 ARG B C 1
ATOM 2821 O O . ARG B 1 12 ? -14.961 7.699 16.938 1 95.56 12 ARG B O 1
ATOM 2828 N N . ALA B 1 13 ? -15.086 5.945 18.312 1 95.12 13 ALA B N 1
ATOM 2829 C CA . ALA B 1 13 ? -16.031 6.613 19.203 1 95.12 13 ALA B CA 1
ATOM 2830 C C . ALA B 1 13 ? -15.383 7.805 19.891 1 95.12 13 ALA B C 1
ATOM 2832 O O . ALA B 1 13 ? -16 8.859 20.047 1 95.12 13 ALA B O 1
ATOM 2833 N N . ARG B 1 14 ? -14.211 7.602 20.328 1 96.38 14 ARG B N 1
ATOM 2834 C CA . ARG B 1 14 ? -13.492 8.688 20.984 1 96.38 14 ARG B CA 1
ATOM 2835 C C . ARG B 1 14 ? -13.273 9.859 20.031 1 96.38 14 ARG B C 1
ATOM 2837 O O . ARG B 1 14 ? -13.406 11.016 20.422 1 96.38 14 ARG B O 1
ATOM 2844 N N . PHE B 1 15 ? -12.945 9.562 18.844 1 97.44 15 PHE B N 1
ATOM 2845 C CA . PHE B 1 15 ? -12.758 10.602 17.828 1 97.44 15 PHE B CA 1
ATOM 2846 C C . PHE B 1 15 ? -14.047 11.391 17.625 1 97.44 15 PHE B C 1
ATOM 2848 O O . PHE B 1 15 ? -14.023 12.625 17.594 1 97.44 15 PHE B O 1
ATOM 2855 N N . ALA B 1 16 ? -15.109 10.688 17.5 1 95.38 16 ALA B N 1
ATOM 2856 C CA . ALA B 1 16 ? -16.406 11.328 17.281 1 95.38 16 ALA B CA 1
ATOM 2857 C C . ALA B 1 16 ? -16.781 12.203 18.469 1 95.38 16 ALA B C 1
ATOM 2859 O O . ALA B 1 16 ? -17.438 13.242 18.297 1 95.38 16 ALA B O 1
ATOM 2860 N N . SER B 1 17 ? -16.359 11.789 19.625 1 96.06 17 SER B N 1
ATOM 2861 C CA . SER B 1 17 ? -16.641 12.57 20.828 1 96.06 17 SER B CA 1
ATOM 2862 C C . SER B 1 17 ? -15.781 13.828 20.891 1 96.06 17 SER B C 1
ATOM 2864 O O . SER B 1 17 ? -16.25 14.883 21.328 1 96.06 17 SER B O 1
ATOM 2866 N N . GLN B 1 18 ? -14.586 13.688 20.422 1 96.31 18 GLN B N 1
ATOM 2867 C CA . GLN B 1 18 ? -13.633 14.789 20.469 1 96.31 18 GLN B CA 1
ATOM 2868 C C . GLN B 1 18 ? -13.953 15.844 19.406 1 96.31 18 GLN B C 1
ATOM 2870 O O . GLN B 1 18 ? -13.719 17.031 19.625 1 96.31 18 GLN B O 1
ATOM 2875 N N . PHE B 1 19 ? -14.43 15.391 18.312 1 97.88 19 PHE B N 1
ATOM 2876 C CA . PHE B 1 19 ? -14.789 16.25 17.203 1 97.88 19 PHE B CA 1
ATOM 2877 C C . PHE B 1 19 ? -16.234 16.016 16.781 1 97.88 19 PHE B C 1
ATOM 2879 O O . PHE B 1 19 ? -16.5 15.469 15.703 1 97.88 19 PHE B O 1
ATOM 2886 N N . PRO B 1 20 ? -17.172 16.578 17.484 1 97.12 20 PRO B N 1
ATOM 2887 C CA . PRO B 1 20 ? -18.578 16.172 17.359 1 97.12 20 PRO B CA 1
ATOM 2888 C C . PRO B 1 20 ? -19.203 16.609 16.047 1 97.12 20 PRO B C 1
ATOM 2890 O O . PRO B 1 20 ? -20.281 16.125 15.68 1 97.12 20 PRO B O 1
ATOM 2893 N N . TRP B 1 21 ? -18.609 17.516 15.289 1 97.62 21 TRP B N 1
ATOM 2894 C CA . TRP B 1 21 ? -19.156 17.938 14.008 1 97.62 21 TRP B CA 1
ATOM 2895 C C . TRP B 1 21 ? -18.828 16.938 12.906 1 97.62 21 TRP B C 1
ATOM 2897 O O . TRP B 1 21 ? -19.406 16.984 11.82 1 97.62 21 TRP B O 1
ATOM 2907 N N . THR B 1 22 ? -17.859 16.016 13.164 1 97.69 22 THR B N 1
ATOM 2908 C CA . THR B 1 22 ? -17.406 15.094 12.141 1 97.69 22 THR B CA 1
ATOM 2909 C C . THR B 1 22 ? -18.422 13.969 11.945 1 97.69 22 THR B C 1
ATOM 2911 O O . THR B 1 22 ? -19.141 13.609 12.875 1 97.69 22 THR B O 1
ATOM 2914 N N . THR B 1 23 ? -18.469 13.492 10.742 1 97 23 THR B N 1
ATOM 2915 C CA . THR B 1 23 ? -19.312 12.344 10.406 1 97 23 THR B CA 1
ATOM 2916 C C . THR B 1 23 ? -18.453 11.164 9.945 1 97 23 THR B C 1
ATOM 2918 O O . THR B 1 23 ? -17.312 11.344 9.523 1 97 23 THR B O 1
ATOM 2921 N N . SER B 1 24 ? -19.016 9.984 10.039 1 95.94 24 SER B N 1
ATOM 2922 C CA . SER B 1 24 ? -18.297 8.766 9.672 1 95.94 24 SER B CA 1
ATOM 2923 C C . SER B 1 24 ? -18.438 8.477 8.18 1 95.94 24 SER B C 1
ATOM 2925 O O . SER B 1 24 ? -19.484 8.75 7.582 1 95.94 24 SER B O 1
ATOM 2927 N N . PRO B 1 25 ? -17.453 7.891 7.609 1 97.31 25 PRO B N 1
ATOM 2928 C CA . PRO B 1 25 ? -16.125 7.629 8.195 1 97.31 25 PRO B CA 1
ATOM 2929 C C . PRO B 1 25 ? -15.289 8.891 8.336 1 97.31 25 PRO B C 1
ATOM 2931 O O . PRO B 1 25 ? -15.438 9.828 7.551 1 97.31 25 PRO B O 1
ATOM 2934 N N . ALA B 1 26 ? -14.43 8.93 9.352 1 98.12 26 ALA B N 1
ATOM 2935 C CA . ALA B 1 26 ? -13.57 10.078 9.609 1 98.12 26 ALA B CA 1
ATOM 2936 C C . ALA B 1 26 ? -12.688 10.383 8.398 1 98.12 26 ALA B C 1
ATOM 2938 O O . ALA B 1 26 ? -11.906 9.531 7.969 1 98.12 26 ALA B O 1
ATOM 2939 N N . THR B 1 27 ? -12.82 11.539 7.84 1 98.62 27 THR B N 1
ATOM 2940 C CA . THR B 1 27 ? -12.086 12.031 6.684 1 98.62 27 THR B CA 1
ATOM 2941 C C . THR B 1 27 ? -11.328 13.312 7.035 1 98.62 27 THR B C 1
ATOM 2943 O O . THR B 1 27 ? -11.938 14.32 7.402 1 98.62 27 THR B O 1
ATOM 2946 N N . ILE B 1 28 ? -10.016 13.227 6.914 1 98.94 28 ILE B N 1
ATOM 2947 C CA . ILE B 1 28 ? -9.156 14.312 7.375 1 98.94 28 ILE B CA 1
ATOM 2948 C C . ILE B 1 28 ? -8.445 14.945 6.184 1 98.94 28 ILE B C 1
ATOM 2950 O O . ILE B 1 28 ? -7.934 14.25 5.309 1 98.94 28 ILE B O 1
ATOM 2954 N N . GLY B 1 29 ? -8.477 16.281 6.098 1 98.94 29 GLY B N 1
ATOM 2955 C CA . GLY B 1 29 ? -7.637 17 5.164 1 98.94 29 GLY B CA 1
ATOM 2956 C C . GLY B 1 29 ? -6.246 17.281 5.707 1 98.94 29 GLY B C 1
ATOM 2957 O O . GLY B 1 29 ? -6.094 17.922 6.754 1 98.94 29 GLY B O 1
ATOM 2958 N N . ALA B 1 30 ? -5.215 16.875 5.039 1 98.88 30 ALA B N 1
ATOM 2959 C CA . ALA B 1 30 ? -3.836 16.984 5.5 1 98.88 30 ALA B CA 1
ATOM 2960 C C . ALA B 1 30 ? -3.375 18.438 5.492 1 98.88 30 ALA B C 1
ATOM 2962 O O . ALA B 1 30 ? -3.836 19.25 4.676 1 98.88 30 ALA B O 1
ATOM 2963 N N . PRO B 1 31 ? -2.508 18.781 6.391 1 98.81 31 PRO B N 1
ATOM 2964 C CA . PRO B 1 31 ? -1.935 20.125 6.414 1 98.81 31 PRO B CA 1
ATOM 2965 C C . PRO B 1 31 ? -0.844 20.312 5.363 1 98.81 31 PRO B C 1
ATOM 2967 O O . PRO B 1 31 ? 0.338 20.406 5.703 1 98.81 31 PRO B O 1
ATOM 2970 N N . MET B 1 32 ? -1.251 20.531 4.18 1 98.31 32 MET B N 1
ATOM 2971 C CA . MET B 1 32 ? -0.307 20.781 3.092 1 98.31 32 MET B CA 1
ATOM 2972 C C . MET B 1 32 ? 0.253 22.188 3.158 1 98.31 32 MET B C 1
ATOM 2974 O O . MET B 1 32 ? -0.504 23.172 3.154 1 98.31 32 MET B O 1
ATOM 2978 N N . ARG B 1 33 ? 1.579 22.25 3.232 1 97 33 ARG B N 1
ATOM 2979 C CA . ARG B 1 33 ? 2.215 23.562 3.357 1 97 33 ARG B CA 1
ATOM 2980 C C . ARG B 1 33 ? 1.707 24.516 2.289 1 97 33 ARG B C 1
ATOM 2982 O O . ARG B 1 33 ? 1.677 24.172 1.104 1 97 33 ARG B O 1
ATOM 2989 N N . ILE B 1 34 ? 1.3 25.688 2.662 1 95.31 34 ILE B N 1
ATOM 2990 C CA . ILE B 1 34 ? 0.806 26.781 1.836 1 95.31 34 ILE B CA 1
ATOM 2991 C C . ILE B 1 34 ? -0.556 26.422 1.251 1 95.31 34 ILE B C 1
ATOM 2993 O O . ILE B 1 34 ? -1.514 27.188 1.359 1 95.31 34 ILE B O 1
ATOM 2997 N N . MET B 1 35 ? -0.779 25.203 0.764 1 97.75 35 MET B N 1
ATOM 2998 C CA . MET B 1 35 ? -1.915 24.812 -0.067 1 97.75 35 MET B CA 1
ATOM 2999 C C . MET B 1 35 ? -3.172 24.641 0.778 1 97.75 35 MET B C 1
ATOM 3001 O O . MET B 1 35 ? -4.281 24.891 0.308 1 97.75 35 MET B O 1
ATOM 3005 N N . SER B 1 36 ? -2.979 24.078 1.941 1 98.56 36 SER B N 1
ATOM 3006 C CA . SER B 1 36 ? -4.098 23.938 2.867 1 98.56 36 SER B CA 1
ATOM 3007 C C . SER B 1 36 ? -4.305 25.219 3.67 1 98.56 36 SER B C 1
ATOM 3009 O O . SER B 1 36 ? -3.873 25.312 4.82 1 98.56 36 SER B O 1
ATOM 3011 N N . GLY B 1 37 ? -5.043 26.156 3.123 1 98.62 37 GLY B N 1
ATOM 3012 C CA . GLY B 1 37 ? -5.344 27.422 3.779 1 98.62 37 GLY B CA 1
ATOM 3013 C C . GLY B 1 37 ? -6.621 27.375 4.594 1 98.62 37 GLY B C 1
ATOM 3014 O O . GLY B 1 37 ? -7.246 26.328 4.723 1 98.62 37 GLY B O 1
ATOM 3015 N N . PRO B 1 38 ? -6.988 28.562 5.148 1 98.62 38 PRO B N 1
ATOM 3016 C CA . PRO B 1 38 ? -8.164 28.672 6.016 1 98.62 38 PRO B CA 1
ATOM 3017 C C . PRO B 1 38 ? -9.445 28.219 5.328 1 98.62 38 PRO B C 1
ATOM 3019 O O . PRO B 1 38 ? -10.234 27.469 5.918 1 98.62 38 PRO B O 1
ATOM 3022 N N . GLN B 1 39 ? -9.641 28.594 4.082 1 98.5 39 GLN B N 1
ATOM 3023 C CA . GLN B 1 39 ? -10.875 28.281 3.379 1 98.5 39 GLN B CA 1
ATOM 3024 C C . GLN B 1 39 ? -11.008 26.766 3.17 1 98.5 39 GLN B C 1
ATOM 3026 O O . GLN B 1 39 ? -12.078 26.203 3.402 1 98.5 39 GLN B O 1
ATOM 3031 N N . LEU B 1 40 ? -9.938 26.156 2.705 1 98.88 40 LEU B N 1
ATOM 3032 C CA . LEU B 1 40 ? -9.969 24.719 2.469 1 98.88 40 LEU B CA 1
ATOM 3033 C C . LEU B 1 40 ? -10.242 23.953 3.764 1 98.88 40 LEU B C 1
ATOM 3035 O O . LEU B 1 40 ? -11.125 23.109 3.816 1 98.88 40 LEU B O 1
ATOM 3039 N N . ALA B 1 41 ? -9.484 24.281 4.789 1 98.88 41 ALA B N 1
ATOM 3040 C CA . ALA B 1 41 ? -9.625 23.594 6.07 1 98.88 41 ALA B CA 1
ATOM 3041 C C . ALA B 1 41 ? -11.047 23.734 6.617 1 98.88 41 ALA B C 1
ATOM 3043 O O . ALA B 1 41 ? -11.648 22.75 7.066 1 98.88 41 ALA B O 1
ATOM 3044 N N . LEU B 1 42 ? -11.555 24.922 6.586 1 98.5 42 LEU B N 1
ATOM 3045 C CA . LEU B 1 42 ? -12.875 25.188 7.148 1 98.5 42 LEU B CA 1
ATOM 3046 C C . LEU B 1 42 ? -13.953 24.469 6.348 1 98.5 42 LEU B C 1
ATOM 3048 O O . LEU B 1 42 ? -14.898 23.922 6.926 1 98.5 42 LEU B O 1
ATOM 3052 N N . GLU B 1 43 ? -13.859 24.453 4.988 1 98.5 43 GLU B N 1
ATOM 3053 C CA . GLU B 1 43 ? -14.867 23.812 4.156 1 98.5 43 GLU B CA 1
ATOM 3054 C C . GLU B 1 43 ? -14.875 22.297 4.371 1 98.5 43 GLU B C 1
ATOM 3056 O O . GLU B 1 43 ? -15.93 21.656 4.309 1 98.5 43 GLU B O 1
ATOM 3061 N N . ILE B 1 44 ? -13.727 21.719 4.625 1 98.88 44 ILE B N 1
ATOM 3062 C CA . ILE B 1 44 ? -13.648 20.297 4.957 1 98.88 44 ILE B CA 1
ATOM 3063 C C . ILE B 1 44 ? -14.391 20.047 6.27 1 98.88 44 ILE B C 1
ATOM 3065 O O . ILE B 1 44 ? -15.211 19.125 6.355 1 98.88 44 ILE B O 1
ATOM 3069 N N . SER B 1 45 ? -14.156 20.906 7.254 1 98.75 45 SER B N 1
ATOM 3070 C CA . SER B 1 45 ? -14.781 20.734 8.562 1 98.75 45 SER B CA 1
ATOM 3071 C C . SER B 1 45 ? -16.281 20.953 8.484 1 98.75 45 SER B C 1
ATOM 3073 O O . SER B 1 45 ? -17.062 20.219 9.109 1 98.75 45 SER B O 1
ATOM 3075 N N . LYS B 1 46 ? -16.688 21.922 7.707 1 97.81 46 LYS B N 1
ATOM 3076 C CA . LYS B 1 46 ? -18.125 22.203 7.547 1 97.81 46 LYS B CA 1
ATOM 3077 C C . LYS B 1 46 ? -18.844 21 6.941 1 97.81 46 LYS B C 1
ATOM 3079 O O . LYS B 1 46 ? -20.016 20.766 7.227 1 97.81 46 LYS B O 1
ATOM 3084 N N . ALA B 1 47 ? -18.125 20.172 6.188 1 98.25 47 ALA B N 1
ATOM 3085 C CA . ALA B 1 47 ? -18.734 19.078 5.441 1 98.25 47 ALA B CA 1
ATOM 3086 C C . ALA B 1 47 ? -18.719 17.797 6.258 1 98.25 47 ALA B C 1
ATOM 3088 O O . ALA B 1 47 ? -19.156 16.734 5.773 1 98.25 47 ALA B O 1
ATOM 3089 N N . GLY B 1 48 ? -18.25 17.859 7.461 1 98.19 48 GLY B N 1
ATOM 3090 C CA . GLY B 1 48 ? -18.25 16.688 8.32 1 98.19 48 GLY B CA 1
ATOM 3091 C C . GLY B 1 48 ? -16.891 16.031 8.422 1 98.19 48 GLY B C 1
ATOM 3092 O O . GLY B 1 48 ? -16.766 14.961 9.031 1 98.19 48 GLY B O 1
ATOM 3093 N N . GLY B 1 49 ? -15.875 16.562 7.781 1 98.75 49 GLY B N 1
ATOM 3094 C CA . GLY B 1 49 ? -14.492 16.141 7.969 1 98.75 49 GLY B CA 1
ATOM 3095 C C . GLY B 1 49 ? -13.742 16.969 8.984 1 98.75 49 GLY B C 1
ATOM 3096 O O . GLY B 1 49 ? -14.359 17.688 9.781 1 98.75 49 GLY B O 1
ATOM 3097 N N . LEU B 1 50 ? -12.508 16.781 9.062 1 98.88 50 LEU B N 1
ATOM 3098 C CA . LEU B 1 50 ? -11.625 17.625 9.859 1 98.88 50 LEU B CA 1
ATOM 3099 C C . LEU B 1 50 ? -10.5 18.203 9 1 98.88 50 LEU B C 1
ATOM 3101 O O . LEU B 1 50 ? -9.656 17.453 8.5 1 98.88 50 LEU B O 1
ATOM 3105 N N . GLY B 1 51 ? -10.57 19.484 8.805 1 98.94 51 GLY B N 1
ATOM 3106 C CA . GLY B 1 51 ? -9.555 20.156 8.008 1 98.94 51 GLY B CA 1
ATOM 3107 C C . GLY B 1 51 ? -8.391 20.672 8.828 1 98.94 51 GLY B C 1
ATOM 3108 O O . GLY B 1 51 ? -8.578 21.141 9.953 1 98.94 51 GLY B O 1
ATOM 3109 N N . PHE B 1 52 ? -7.188 20.625 8.273 1 98.94 52 PHE B N 1
ATOM 3110 C CA . PHE B 1 52 ? -5.996 21.203 8.883 1 98.94 52 PHE B CA 1
ATOM 3111 C C . PHE B 1 52 ? -5.422 22.312 8.016 1 98.94 52 PHE B C 1
ATOM 3113 O O . PHE B 1 52 ? -5.398 22.203 6.793 1 98.94 52 PHE B O 1
ATOM 3120 N N . ILE B 1 53 ? -4.984 23.328 8.648 1 98.88 53 ILE B N 1
ATOM 3121 C CA . ILE B 1 53 ? -4.203 24.359 7.988 1 98.88 53 ILE B CA 1
ATOM 3122 C C . ILE B 1 53 ? -2.727 23.984 7.98 1 98.88 53 ILE B C 1
ATOM 3124 O O . ILE B 1 53 ? -2.182 23.562 9 1 98.88 53 ILE B O 1
ATOM 3128 N N . GLY B 1 54 ? -2.117 24.016 6.805 1 98.19 54 GLY B N 1
ATOM 3129 C CA . GLY B 1 54 ? -0.697 23.719 6.699 1 98.19 54 GLY B CA 1
ATOM 3130 C C . GLY B 1 54 ? 0.187 24.906 7.047 1 98.19 54 GLY B C 1
ATOM 3131 O O . GLY B 1 54 ? -0.293 26.047 7.152 1 98.19 54 GLY B O 1
ATOM 3132 N N . PRO B 1 55 ? 1.437 24.594 7.234 1 95.69 55 PRO B N 1
ATOM 3133 C CA . PRO B 1 55 ? 2.379 25.688 7.477 1 95.69 55 PRO B CA 1
ATOM 3134 C C . PRO B 1 55 ? 2.395 26.703 6.348 1 95.69 55 PRO B C 1
ATOM 3136 O O . PRO B 1 55 ? 2.24 26.344 5.176 1 95.69 55 PRO B O 1
ATOM 3139 N N . GLY B 1 56 ? 2.557 27.969 6.75 1 93.94 56 GLY B N 1
ATOM 3140 C CA . GLY B 1 56 ? 2.764 29 5.754 1 93.94 56 GLY B CA 1
ATOM 3141 C C . GLY B 1 56 ? 4.203 29.094 5.277 1 93.94 56 GLY B C 1
ATOM 3142 O O . GLY B 1 56 ? 5 28.188 5.52 1 93.94 56 GLY B O 1
ATOM 3143 N N . ALA B 1 57 ? 4.418 30.109 4.52 1 90.69 57 ALA B N 1
ATOM 3144 C CA . ALA B 1 57 ? 5.781 30.344 4.047 1 90.69 57 ALA B CA 1
ATOM 3145 C C . ALA B 1 57 ? 6.723 30.641 5.211 1 90.69 57 ALA B C 1
ATOM 3147 O O . ALA B 1 57 ? 7.887 30.234 5.195 1 90.69 57 ALA B O 1
ATOM 3148 N N . LYS B 1 58 ? 6.195 31.359 6.145 1 92.5 58 LYS B N 1
ATOM 3149 C CA . LYS B 1 58 ? 6.926 31.656 7.371 1 92.5 58 LYS B CA 1
ATOM 3150 C C . LYS B 1 58 ? 6.156 31.188 8.602 1 92.5 58 LYS B C 1
ATOM 3152 O O . LYS B 1 58 ? 4.926 31.094 8.57 1 92.5 58 LYS B O 1
ATOM 3157 N N . PRO B 1 59 ? 6.859 30.922 9.633 1 89.25 59 PRO B N 1
ATOM 3158 C CA . PRO B 1 59 ? 6.219 30.391 10.836 1 89.25 59 PRO B CA 1
ATOM 3159 C C . PRO B 1 59 ? 5.09 31.281 11.352 1 89.25 59 PRO B C 1
ATOM 3161 O O . PRO B 1 59 ? 4.066 30.781 11.82 1 89.25 59 PRO B O 1
ATOM 3164 N N . GLU B 1 60 ? 5.164 32.562 11.164 1 89.94 60 GLU B N 1
ATOM 3165 C CA . GLU B 1 60 ? 4.199 33.531 11.711 1 89.94 60 GLU B CA 1
ATOM 3166 C C . GLU B 1 60 ? 2.896 33.5 10.914 1 89.94 60 GLU B C 1
ATOM 3168 O O . GLU B 1 60 ? 1.876 34.031 11.375 1 89.94 60 GLU B O 1
ATOM 3173 N N . ASP B 1 61 ? 2.988 32.875 9.727 1 95.44 61 ASP B N 1
ATOM 3174 C CA . ASP B 1 61 ? 1.822 32.844 8.852 1 95.44 61 ASP B CA 1
ATOM 3175 C C . ASP B 1 61 ? 0.698 32 9.453 1 95.44 61 ASP B C 1
ATOM 3177 O O . ASP B 1 61 ? -0.471 32.188 9.109 1 95.44 61 ASP B O 1
ATOM 3181 N N . THR B 1 62 ? 1.101 31.125 10.344 1 97 62 THR B N 1
ATOM 3182 C CA . THR B 1 62 ? 0.112 30.266 10.977 1 97 62 THR B CA 1
ATOM 3183 C C . THR B 1 62 ? -0.924 31.078 11.734 1 97 62 THR B C 1
ATOM 3185 O O . THR B 1 62 ? -2.127 30.844 11.617 1 97 62 THR B O 1
ATOM 3188 N N . SER B 1 63 ? -0.452 32.062 12.539 1 97.56 63 SER B N 1
ATOM 3189 C CA . SER B 1 63 ? -1.354 32.906 13.305 1 97.56 63 SER B CA 1
ATOM 3190 C C . SER B 1 63 ? -2.293 33.688 12.383 1 97.56 63 SER B C 1
ATOM 3192 O O . SER B 1 63 ? -3.482 33.812 12.68 1 97.56 63 SER B O 1
ATOM 3194 N N . LYS B 1 64 ? -1.768 34.188 11.297 1 97.88 64 LYS B N 1
ATOM 3195 C CA . LYS B 1 64 ? -2.576 34.906 10.336 1 97.88 64 LYS B CA 1
ATOM 3196 C C . LYS B 1 64 ? -3.662 34.031 9.734 1 97.88 64 LYS B C 1
ATOM 3198 O O . LYS B 1 64 ? -4.805 34.469 9.57 1 97.88 64 LYS B O 1
ATOM 3203 N N . ASP B 1 65 ? -3.314 32.844 9.367 1 98.62 65 ASP B N 1
ATOM 3204 C CA . ASP B 1 65 ? -4.266 31.906 8.789 1 98.62 65 ASP B CA 1
ATOM 3205 C C . ASP B 1 65 ? -5.355 31.531 9.789 1 98.62 65 ASP B C 1
ATOM 3207 O O . ASP B 1 65 ? -6.531 31.422 9.43 1 98.62 65 ASP B O 1
ATOM 3211 N N . LEU B 1 66 ? -4.988 31.344 11.031 1 98.5 66 LEU B N 1
ATOM 3212 C CA . LEU B 1 66 ? -5.969 31.016 12.062 1 98.5 66 LEU B CA 1
ATOM 3213 C C . LEU B 1 66 ? -6.895 32.219 12.32 1 98.5 66 LEU B C 1
ATOM 3215 O O . LEU B 1 66 ? -8.102 32.031 12.523 1 98.5 66 LEU B O 1
ATOM 3219 N N . ALA B 1 67 ? -6.355 33.406 12.312 1 98.25 67 ALA B N 1
ATOM 3220 C CA . ALA B 1 67 ? -7.18 34.594 12.438 1 98.25 67 ALA B CA 1
ATOM 3221 C C . ALA B 1 67 ? -8.195 34.688 11.305 1 98.25 67 ALA B C 1
ATOM 3223 O O . ALA B 1 67 ? -9.336 35.094 11.516 1 98.25 67 ALA B O 1
ATOM 3224 N N . THR B 1 68 ? -7.738 34.312 10.141 1 98.38 68 THR B N 1
ATOM 3225 C CA . THR B 1 68 ? -8.625 34.312 8.984 1 98.38 68 THR B CA 1
ATOM 3226 C C . THR B 1 68 ? -9.781 33.344 9.188 1 98.38 68 THR B C 1
ATOM 3228 O O . THR B 1 68 ? -10.922 33.625 8.82 1 98.38 68 THR B O 1
ATOM 3231 N N . VAL B 1 69 ? -9.539 32.188 9.766 1 98.25 69 VAL B N 1
ATOM 3232 C CA . VAL B 1 69 ? -10.602 31.219 10.07 1 98.25 69 VAL B CA 1
ATOM 3233 C C . VAL B 1 69 ? -11.609 31.859 11.016 1 98.25 69 VAL B C 1
ATOM 3235 O O . VAL B 1 69 ? -12.82 31.719 10.828 1 98.25 69 VAL B O 1
ATOM 3238 N N . GLN B 1 70 ? -11.133 32.562 12.016 1 97.12 70 GLN B N 1
ATOM 3239 C CA . GLN B 1 70 ? -12 33.219 12.977 1 97.12 70 GLN B CA 1
ATOM 3240 C C . GLN B 1 70 ? -12.898 34.25 12.281 1 97.12 70 GLN B C 1
ATOM 3242 O O . GLN B 1 70 ? -14.094 34.344 12.578 1 97.12 70 GLN B O 1
ATOM 3247 N N . GLU B 1 71 ? -12.289 34.906 11.398 1 97.31 71 GLU B N 1
ATOM 3248 C CA . GLU B 1 71 ? -13.047 35.906 10.641 1 97.31 71 GLU B CA 1
ATOM 3249 C C . GLU B 1 71 ? -14.117 35.25 9.773 1 97.31 71 GLU B C 1
ATOM 3251 O O . GLU B 1 71 ? -15.25 35.719 9.695 1 97.31 71 GLU B O 1
ATOM 3256 N N . LEU B 1 72 ? -13.727 34.188 9.117 1 96.56 72 LEU B N 1
ATOM 3257 C CA . LEU B 1 72 ? -14.672 33.469 8.273 1 96.56 72 LEU B CA 1
ATOM 3258 C C . LEU B 1 72 ? -15.844 32.938 9.086 1 96.56 72 LEU B C 1
ATOM 3260 O O . LEU B 1 72 ? -17 33 8.641 1 96.56 72 LEU B O 1
ATOM 3264 N N . LEU B 1 73 ? -15.562 32.469 10.273 1 95.9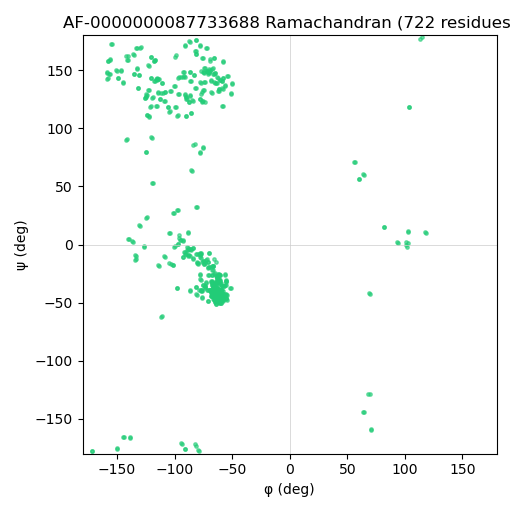4 73 LEU B N 1
ATOM 3265 C CA . LEU B 1 73 ? -16.609 31.953 11.156 1 95.94 73 LEU B CA 1
ATOM 3266 C C . LEU B 1 73 ? -17.531 33.062 11.625 1 95.94 73 LEU B C 1
ATOM 3268 O O . LEU B 1 73 ? -18.75 32.906 11.664 1 95.94 73 LEU B O 1
ATOM 3272 N N . ARG B 1 74 ? -16.953 34.188 11.938 1 93.12 74 ARG B N 1
ATOM 3273 C CA . ARG B 1 74 ? -17.719 35.344 12.406 1 93.12 74 ARG B CA 1
ATOM 3274 C C . ARG B 1 74 ? -18.641 35.875 11.312 1 93.12 74 ARG B C 1
ATOM 3276 O O . ARG B 1 74 ? -19.75 36.312 11.586 1 93.12 74 ARG B O 1
ATOM 3283 N N . ASN B 1 75 ? -18.141 35.75 10.117 1 92.69 75 ASN B N 1
ATOM 3284 C CA . ASN B 1 75 ? -18.875 36.344 9 1 92.69 75 ASN B CA 1
ATOM 3285 C C . ASN B 1 75 ? -19.859 35.344 8.383 1 92.69 75 ASN B C 1
ATOM 3287 O O . ASN B 1 75 ? -20.641 35.688 7.5 1 92.69 75 ASN B O 1
ATOM 3291 N N . SER B 1 76 ? -19.781 34.156 8.797 1 89.69 76 SER B N 1
ATOM 3292 C CA . SER B 1 76 ? -20.703 33.156 8.281 1 89.69 76 SER B CA 1
ATOM 3293 C C . SER B 1 76 ? -22.047 33.219 8.984 1 89.69 76 SER B C 1
ATOM 3295 O O . SER B 1 76 ? -22.109 33.344 10.211 1 89.69 76 SER B O 1
ATOM 3297 N N . PRO B 1 77 ? -23.109 33.156 8.133 1 85.69 77 PRO B N 1
ATOM 3298 C CA . PRO B 1 77 ? -24.406 33.062 8.797 1 85.69 77 PRO B CA 1
ATOM 3299 C C . PRO B 1 77 ? -24.516 31.844 9.695 1 85.69 77 PRO B C 1
ATOM 3301 O O . PRO B 1 77 ? -24.109 30.75 9.305 1 85.69 77 PRO B O 1
ATOM 3304 N N . PRO B 1 78 ? -25 32.031 10.805 1 76.81 78 PRO B N 1
ATOM 3305 C CA . PRO B 1 78 ? -25.062 30.922 11.75 1 76.81 78 PRO B CA 1
ATOM 3306 C C . PRO B 1 78 ? -25.797 29.703 11.188 1 76.81 78 PRO B C 1
ATOM 3308 O O . PRO B 1 78 ? -25.562 28.578 11.609 1 76.81 78 PRO B O 1
ATOM 3311 N N . LYS B 1 79 ? -26.781 29.938 10.312 1 77.19 79 LYS B N 1
ATOM 3312 C CA . LYS B 1 79 ? -27.609 28.859 9.789 1 77.19 79 LYS B CA 1
ATOM 3313 C C . LYS B 1 79 ? -26.797 27.906 8.93 1 77.19 79 LYS B C 1
ATOM 3315 O O . LYS B 1 79 ? -27.188 26.75 8.734 1 77.19 79 LYS B O 1
ATOM 3320 N N . ILE B 1 80 ? -25.594 28.312 8.586 1 79.5 80 ILE B N 1
ATOM 3321 C CA . ILE B 1 80 ? -24.844 27.516 7.621 1 79.5 80 ILE B CA 1
ATOM 3322 C C . ILE B 1 80 ? -23.75 26.734 8.336 1 79.5 80 ILE B C 1
ATOM 3324 O O . ILE B 1 80 ? -23.156 25.812 7.773 1 79.5 80 ILE B O 1
ATOM 3328 N N . LEU B 1 81 ? -23.453 27.094 9.484 1 89.12 81 LEU B N 1
ATOM 3329 C CA . LEU B 1 81 ? -22.422 26.406 10.25 1 89.12 81 LEU B CA 1
ATOM 3330 C C . LEU B 1 81 ? -23.016 25.219 10.992 1 89.12 81 LEU B C 1
ATOM 3332 O O . LEU B 1 81 ? -24.125 25.281 11.516 1 89.12 81 LEU B O 1
ATOM 3336 N N . PRO B 1 82 ? -22.281 24.125 11.047 1 92.06 82 PRO B N 1
ATOM 3337 C CA . PRO B 1 82 ? -22.75 23 11.867 1 92.06 82 PRO B CA 1
ATOM 3338 C C . PRO B 1 82 ? -23 23.391 13.32 1 92.06 82 PRO B C 1
ATOM 3340 O O . PRO B 1 82 ? -22.172 24.094 13.922 1 92.06 82 PRO B O 1
ATOM 3343 N N . SER B 1 83 ? -24.094 22.906 13.859 1 90.75 83 SER B N 1
ATOM 3344 C CA . SER B 1 83 ? -24.469 23.25 15.234 1 90.75 83 SER B CA 1
ATOM 3345 C C . SER B 1 83 ? -23.469 22.656 16.234 1 90.75 83 SER B C 1
ATOM 3347 O O . SER B 1 83 ? -23.312 23.156 17.344 1 90.75 83 SER B O 1
ATOM 3349 N N . ALA B 1 84 ? -22.766 21.688 15.727 1 92.56 84 ALA B N 1
ATOM 3350 C CA . ALA B 1 84 ? -21.859 20.953 16.609 1 92.56 84 ALA B CA 1
ATOM 3351 C C . ALA B 1 84 ? -20.5 21.625 16.672 1 92.56 84 ALA B C 1
ATOM 3353 O O . ALA B 1 84 ? -19.625 21.203 17.422 1 92.56 84 ALA B O 1
ATOM 3354 N N . PHE B 1 85 ? -20.328 22.656 15.914 1 94.88 85 PHE B N 1
ATOM 3355 C CA . PHE B 1 85 ? -19.078 23.391 16 1 94.88 85 PHE B CA 1
ATOM 3356 C C . PHE B 1 85 ? -18.844 23.922 17.406 1 94.88 85 PHE B C 1
ATOM 3358 O O . PHE B 1 85 ? -19.797 24.391 18.062 1 94.88 85 PHE B O 1
ATOM 3365 N N . PRO B 1 86 ? -17.641 23.875 17.859 1 92.44 86 PRO B N 1
ATOM 3366 C CA . PRO B 1 86 ? -17.375 24.375 19.219 1 92.44 86 PRO B CA 1
ATOM 3367 C C . PRO B 1 86 ? -17.359 25.891 19.281 1 92.44 86 PRO B C 1
ATOM 3369 O O . PRO B 1 86 ? -17.109 26.562 18.281 1 92.44 86 PRO B O 1
ATOM 3372 N N . SER B 1 87 ? -17.531 26.375 20.531 1 89.5 87 SER B N 1
ATOM 3373 C CA . SER B 1 87 ? -17.531 27.828 20.75 1 89.5 87 SER B CA 1
ATOM 3374 C C . SER B 1 87 ? -16.203 28.297 21.297 1 89.5 87 SER B C 1
ATOM 3376 O O . SER B 1 87 ? -15.852 29.484 21.172 1 89.5 87 SER B O 1
ATOM 3378 N N . ASP B 1 88 ? -15.43 27.422 21.812 1 92.31 88 ASP B N 1
ATOM 3379 C CA . ASP B 1 88 ? -14.258 27.828 22.594 1 92.31 88 ASP B CA 1
ATOM 3380 C C . ASP B 1 88 ? -12.969 27.547 21.828 1 92.31 88 ASP B C 1
ATOM 3382 O O . ASP B 1 88 ? -11.883 27.938 22.25 1 92.31 88 ASP B O 1
ATOM 3386 N N . HIS B 1 89 ? -13.086 26.812 20.734 1 96.06 89 HIS B N 1
ATOM 3387 C CA . HIS B 1 89 ? -11.938 26.547 19.875 1 96.06 89 HIS B CA 1
ATOM 3388 C C . HIS B 1 89 ? -12.336 26.562 18.406 1 96.06 89 HIS B C 1
ATOM 3390 O O . HIS B 1 89 ? -13.523 26.531 18.078 1 96.06 89 HIS B O 1
ATOM 3396 N N . LEU B 1 90 ? -11.359 26.688 17.578 1 98.12 90 LEU B N 1
ATOM 3397 C CA . LEU B 1 90 ? -11.617 26.656 16.141 1 98.12 90 LEU B CA 1
ATOM 3398 C C . LEU B 1 90 ? -11.836 25.219 15.664 1 98.12 90 LEU B C 1
ATOM 3400 O O . LEU B 1 90 ? -11.164 24.297 16.125 1 98.12 90 LEU B O 1
ATOM 3404 N N . PRO B 1 91 ? -12.766 24.953 14.766 1 98.38 91 PRO B N 1
ATOM 3405 C CA . PRO B 1 91 ? -13.047 23.609 14.25 1 98.38 91 PRO B CA 1
ATOM 3406 C C . PRO B 1 91 ? -12.078 23.188 13.148 1 98.38 91 PRO B C 1
ATOM 3408 O O . PRO B 1 91 ? -12.492 22.594 12.148 1 98.38 91 PRO B O 1
ATOM 3411 N N . VAL B 1 92 ? -10.852 23.625 13.188 1 98.81 92 VAL B N 1
ATOM 3412 C CA . VAL B 1 92 ? -9.773 23.234 12.289 1 98.81 92 VAL B CA 1
ATOM 3413 C C . VAL B 1 92 ? -8.508 22.969 13.086 1 98.81 92 VAL B C 1
ATOM 3415 O O . VAL B 1 92 ? -8.32 23.516 14.172 1 98.81 92 VAL B O 1
ATOM 3418 N N . GLY B 1 93 ? -7.707 22 12.594 1 98.88 93 GLY B N 1
ATOM 3419 C CA . GLY B 1 93 ? -6.375 21.797 13.141 1 98.88 93 GLY B CA 1
ATOM 3420 C C . GLY B 1 93 ? -5.305 22.594 12.422 1 98.88 93 GLY B C 1
ATOM 3421 O O . GLY B 1 93 ? -5.586 23.266 11.422 1 98.88 93 GLY B O 1
ATOM 3422 N N . VAL B 1 94 ? -4.152 22.578 12.992 1 98.75 94 VAL B N 1
ATOM 3423 C CA . VAL B 1 94 ? -3.023 23.281 12.391 1 98.75 94 VAL B CA 1
ATOM 3424 C C . VAL B 1 94 ? -1.807 22.344 12.352 1 98.75 94 VAL B C 1
ATOM 3426 O O . VAL B 1 94 ? -1.573 21.578 13.289 1 98.75 94 VAL B O 1
ATOM 3429 N N . GLY B 1 95 ? -1.161 22.344 11.227 1 98.69 95 GLY B N 1
ATOM 3430 C CA . GLY B 1 95 ? 0.057 21.562 11.07 1 98.69 95 GLY B CA 1
ATOM 3431 C C . GLY B 1 95 ? 1.318 22.391 11.281 1 98.69 95 GLY B C 1
ATOM 3432 O O . GLY B 1 95 ? 1.386 23.547 10.883 1 98.69 95 GLY B O 1
ATOM 3433 N N . PHE B 1 96 ? 2.318 21.766 11.883 1 98.5 96 PHE B N 1
ATOM 3434 C CA . PHE B 1 96 ? 3.621 22.375 12.109 1 98.5 96 PHE B CA 1
ATOM 3435 C C . PHE B 1 96 ? 4.734 21.5 11.539 1 98.5 96 PHE B C 1
ATOM 3437 O O . PHE B 1 96 ? 4.75 20.297 11.75 1 98.5 96 PHE B O 1
ATOM 3444 N N . GLN B 1 97 ? 5.523 22.094 10.734 1 97.31 97 GLN B N 1
ATOM 3445 C CA . GLN B 1 97 ? 6.785 21.484 10.328 1 97.31 97 GLN B CA 1
ATOM 3446 C C . GLN B 1 97 ? 7.902 21.828 11.312 1 97.31 97 GLN B C 1
ATOM 3448 O O . GLN B 1 97 ? 8.227 23 11.516 1 97.31 97 GLN B O 1
ATOM 3453 N N . LEU B 1 98 ? 8.531 20.859 11.875 1 97.88 98 LEU B N 1
ATOM 3454 C CA . LEU B 1 98 ? 9.352 21.094 13.055 1 97.88 98 LEU B CA 1
ATOM 3455 C C . LEU B 1 98 ? 10.766 21.5 12.656 1 97.88 98 LEU B C 1
ATOM 3457 O O . LEU B 1 98 ? 11.336 22.438 13.242 1 97.88 98 LEU B O 1
ATOM 3461 N N . TRP B 1 99 ? 11.359 20.922 11.625 1 95.69 99 TRP B N 1
ATOM 3462 C CA . TRP B 1 99 ? 12.789 21.078 11.352 1 95.69 99 TRP B CA 1
ATOM 3463 C C . TRP B 1 99 ? 13.117 22.516 10.984 1 95.69 99 TRP B C 1
ATOM 3465 O O . TRP B 1 99 ? 14.234 22.984 11.211 1 95.69 99 TRP B O 1
ATOM 3475 N N . ASN B 1 100 ? 12.102 23.188 10.469 1 92.81 100 ASN B N 1
ATOM 3476 C CA . ASN B 1 100 ? 12.336 24.578 10.125 1 92.81 100 ASN B CA 1
ATOM 3477 C C . ASN B 1 100 ? 11.258 25.484 10.695 1 92.81 100 ASN B C 1
ATOM 3479 O O . ASN B 1 100 ? 11.016 26.578 10.172 1 92.81 100 ASN B O 1
ATOM 3483 N N . GLY B 1 101 ? 10.508 25 11.633 1 94.19 101 GLY B N 1
ATOM 3484 C CA . GLY B 1 101 ? 9.492 25.797 12.305 1 94.19 101 GLY B CA 1
ATOM 3485 C C . GLY B 1 101 ? 10.023 26.562 13.5 1 94.19 101 GLY B C 1
ATOM 3486 O O . GLY B 1 101 ? 11.234 26.562 13.758 1 94.19 101 GLY B O 1
ATOM 3487 N N . ASP B 1 102 ? 9.18 27.312 14.016 1 97.12 102 ASP B N 1
ATOM 3488 C CA . ASP B 1 102 ? 9.461 28.109 15.211 1 97.12 102 ASP B CA 1
ATOM 3489 C C . ASP B 1 102 ? 8.477 27.781 16.328 1 97.12 102 ASP B C 1
ATOM 3491 O O . ASP B 1 102 ? 7.301 28.141 16.266 1 97.12 102 ASP B O 1
ATOM 3495 N N . LEU B 1 103 ? 9.039 27.109 17.375 1 97.94 103 LEU B N 1
ATOM 3496 C CA . LEU B 1 103 ? 8.203 26.609 18.469 1 97.94 103 LEU B CA 1
ATOM 3497 C C . LEU B 1 103 ? 7.508 27.766 19.172 1 97.94 103 LEU B C 1
ATOM 3499 O O . LEU B 1 103 ? 6.336 27.656 19.547 1 97.94 103 LEU B O 1
ATOM 3503 N N . LYS B 1 104 ? 8.188 28.844 19.359 1 97.62 104 LYS B N 1
ATOM 3504 C CA . LYS B 1 104 ? 7.598 30 20.031 1 97.62 104 LYS B CA 1
ATOM 3505 C C . LYS B 1 104 ? 6.395 30.531 19.25 1 97.62 104 LYS B C 1
ATOM 3507 O O . LYS B 1 104 ? 5.352 30.812 19.844 1 97.62 104 LYS B O 1
ATOM 3512 N N . SER B 1 105 ? 6.582 30.641 17.969 1 97.69 105 SER B N 1
ATOM 3513 C CA . SER B 1 105 ? 5.484 31.094 17.125 1 97.69 105 SER B CA 1
ATOM 3514 C C . SER B 1 105 ? 4.316 30.125 17.156 1 97.69 105 SER B C 1
ATOM 3516 O O . SER B 1 105 ? 3.154 30.531 17.141 1 97.69 105 SER B O 1
ATOM 3518 N N . ALA B 1 106 ? 4.656 28.875 17.172 1 98.31 106 ALA B N 1
ATOM 3519 C CA . ALA B 1 106 ? 3.625 27.844 17.203 1 98.31 106 ALA B CA 1
ATOM 3520 C C . ALA B 1 106 ? 2.812 27.922 18.5 1 98.31 106 ALA B C 1
ATOM 3522 O O . ALA B 1 106 ? 1.581 27.891 18.469 1 98.31 106 ALA B O 1
ATOM 3523 N N . VAL B 1 107 ? 3.52 28.047 19.594 1 98.31 107 VAL B N 1
ATOM 3524 C CA . VAL B 1 107 ? 2.896 28.125 20.906 1 98.31 107 VAL B CA 1
ATOM 3525 C C . VAL B 1 107 ? 2.006 29.375 20.984 1 98.31 107 VAL B C 1
ATOM 3527 O O . VAL B 1 107 ? 0.878 29.297 21.469 1 98.31 107 VAL B O 1
ATOM 3530 N N . GLN B 1 108 ? 2.48 30.438 20.484 1 97.94 108 GLN B N 1
ATOM 3531 C CA . GLN B 1 108 ? 1.714 31.672 20.484 1 97.94 108 GLN B CA 1
ATOM 3532 C C . GLN B 1 108 ? 0.442 31.547 19.656 1 97.94 108 GLN B C 1
ATOM 3534 O O . GLN B 1 108 ? -0.631 31.984 20.078 1 97.94 108 GLN B O 1
ATOM 3539 N N . ALA B 1 109 ? 0.566 30.969 18.484 1 98.19 109 ALA B N 1
ATOM 3540 C CA . ALA B 1 109 ? -0.58 30.797 17.594 1 98.19 109 ALA B CA 1
ATOM 3541 C C . ALA B 1 109 ? -1.648 29.922 18.266 1 98.19 109 ALA B C 1
ATOM 3543 O O . ALA B 1 109 ? -2.84 30.234 18.188 1 98.19 109 ALA B O 1
ATOM 3544 N N . VAL B 1 110 ? -1.188 28.875 18.906 1 98.19 110 VAL B N 1
ATOM 3545 C CA . VAL B 1 110 ? -2.1 27.938 19.547 1 98.19 110 VAL B CA 1
ATOM 3546 C C . VAL B 1 110 ? -2.789 28.625 20.734 1 98.19 110 VAL B C 1
ATOM 3548 O O . VAL B 1 110 ? -3.996 28.469 20.922 1 98.19 110 VAL B O 1
ATOM 3551 N N . GLN B 1 111 ? -2.035 29.312 21.469 1 97.94 111 GLN B N 1
ATOM 3552 C CA . GLN B 1 111 ? -2.564 30 22.641 1 97.94 111 GLN B CA 1
ATOM 3553 C C . GLN B 1 111 ? -3.588 31.062 22.234 1 97.94 111 GLN B C 1
ATOM 3555 O O . GLN B 1 111 ? -4.645 31.172 22.859 1 97.94 111 GLN B O 1
ATOM 3560 N N . GLU B 1 112 ? -3.277 31.75 21.25 1 97.69 112 GLU B N 1
ATOM 3561 C CA . GLU B 1 112 ? -4.082 32.906 20.844 1 97.69 112 GLU B CA 1
ATOM 3562 C C . GLU B 1 112 ? -5.359 32.469 20.125 1 97.69 112 GLU B C 1
ATOM 3564 O O . GLU B 1 112 ? -6.422 33.062 20.328 1 97.69 112 GLU B O 1
ATOM 3569 N N . HIS B 1 113 ? -5.312 31.422 19.266 1 98.12 113 HIS B N 1
ATOM 3570 C CA . HIS B 1 113 ? -6.426 31.156 18.359 1 98.12 113 HIS B CA 1
ATOM 3571 C C . HIS B 1 113 ? -7.105 29.828 18.703 1 98.12 113 HIS B C 1
ATOM 3573 O O . HIS B 1 113 ? -8.203 29.547 18.219 1 98.12 113 HIS B O 1
ATOM 3579 N N . LYS B 1 114 ? -6.527 29 19.406 1 98.5 114 LYS B N 1
ATOM 3580 C CA . LYS B 1 114 ? -7.074 27.781 20 1 98.5 114 LYS B CA 1
ATOM 3581 C C . LYS B 1 114 ? -7.602 26.828 18.922 1 98.5 114 LYS B C 1
ATOM 3583 O O . LYS B 1 114 ? -8.766 26.438 18.953 1 98.5 114 LYS B O 1
ATOM 3588 N N . PRO B 1 115 ? -6.746 26.438 17.938 1 98.75 115 PRO B N 1
ATOM 3589 C CA . PRO B 1 115 ? -7.145 25.344 17.047 1 98.75 115 PRO B CA 1
ATOM 3590 C C . PRO B 1 115 ? -7.453 24.047 17.797 1 98.75 115 PRO B C 1
ATOM 3592 O O . PRO B 1 115 ? -6.996 23.859 18.922 1 98.75 115 PRO B O 1
ATOM 3595 N N . CYS B 1 116 ? -8.227 23.219 17.156 1 98.38 116 CYS B N 1
ATOM 3596 C CA . CYS B 1 116 ? -8.711 22.047 17.891 1 98.38 116 CYS B CA 1
ATOM 3597 C C . CYS B 1 116 ? -7.641 20.953 17.953 1 98.38 116 CYS B C 1
ATOM 3599 O O . CYS B 1 116 ? -7.723 20.047 18.766 1 98.38 116 CYS B O 1
ATOM 3601 N N . ALA B 1 117 ? -6.633 21.047 17.125 1 98.81 117 ALA B N 1
ATOM 3602 C CA . ALA B 1 117 ? -5.586 20.031 17.094 1 98.81 117 ALA B CA 1
ATOM 3603 C C . ALA B 1 117 ? -4.289 20.594 16.516 1 98.81 117 ALA B C 1
ATOM 3605 O O . ALA B 1 117 ? -4.312 21.5 15.688 1 98.81 117 ALA B O 1
ATOM 3606 N N . ALA B 1 118 ? -3.209 20.125 16.984 1 98.88 118 ALA B N 1
ATOM 3607 C CA . ALA B 1 118 ? -1.877 20.391 16.438 1 98.88 118 ALA B CA 1
ATOM 3608 C C . ALA B 1 118 ? -1.257 19.141 15.836 1 98.88 118 ALA B C 1
ATOM 3610 O O . ALA B 1 118 ? -1.19 18.094 16.5 1 98.88 118 ALA B O 1
ATOM 3611 N N . TRP B 1 119 ? -0.879 19.266 14.602 1 98.94 119 TRP B N 1
ATOM 3612 C CA . TRP B 1 119 ? -0.261 18.188 13.836 1 98.94 119 TRP B CA 1
ATOM 3613 C C . TRP B 1 119 ? 1.24 18.406 13.695 1 98.94 119 TRP B C 1
ATOM 3615 O O . TRP B 1 119 ? 1.67 19.359 13.039 1 98.94 119 TRP B O 1
ATOM 3625 N N . LEU B 1 120 ? 2.1 17.516 14.297 1 98.88 120 LEU B N 1
ATOM 3626 C CA . LEU B 1 120 ? 3.551 17.672 14.305 1 98.88 120 LEU B CA 1
ATOM 3627 C C . LEU B 1 120 ? 4.207 16.734 13.305 1 98.88 120 LEU B C 1
ATOM 3629 O O . LEU B 1 120 ? 3.9 15.539 13.281 1 98.88 120 LEU B O 1
ATOM 3633 N N . PHE B 1 121 ? 5.117 17.297 12.516 1 98.56 121 PHE B N 1
ATOM 3634 C CA . PHE B 1 121 ? 5.762 16.5 11.484 1 98.56 121 PHE B CA 1
ATOM 3635 C C . PHE B 1 121 ? 7.199 16.938 11.266 1 98.56 121 PHE B C 1
ATOM 3637 O O . PHE B 1 121 ? 7.523 18.125 11.445 1 98.56 121 PHE B O 1
ATOM 3644 N N . ALA B 1 122 ? 8.055 16 10.875 1 98.31 122 ALA B N 1
ATOM 3645 C CA . ALA B 1 122 ? 9.406 16.156 10.336 1 98.31 122 ALA B CA 1
ATOM 3646 C C . ALA B 1 122 ? 10.336 16.781 11.367 1 98.31 122 ALA B C 1
ATOM 3648 O O . ALA B 1 122 ? 10.977 17.797 11.109 1 98.31 122 ALA B O 1
ATOM 3649 N N . PRO B 1 123 ? 10.5 16.109 12.477 1 98.25 123 PRO B N 1
ATOM 3650 C CA . PRO B 1 123 ? 11.492 16.594 13.438 1 98.25 123 PRO B CA 1
ATOM 3651 C C . PRO B 1 123 ? 12.93 16.406 12.953 1 98.25 123 PRO B C 1
ATOM 3653 O O . PRO B 1 123 ? 13.219 15.445 12.219 1 98.25 123 PRO B O 1
ATOM 3656 N N . ARG B 1 124 ? 13.758 17.328 13.359 1 96.44 124 ARG B N 1
ATOM 3657 C CA . ARG B 1 124 ? 15.188 17.172 13.102 1 96.44 124 ARG B CA 1
ATOM 3658 C C . ARG B 1 124 ? 15.828 16.25 14.133 1 96.44 124 ARG B C 1
ATOM 3660 O O . ARG B 1 124 ? 16.75 15.484 13.805 1 96.44 124 ARG B O 1
ATOM 3667 N N . ARG B 1 125 ? 15.453 16.422 15.438 1 96.75 125 ARG B N 1
ATOM 3668 C CA . ARG B 1 125 ? 16.078 15.703 16.531 1 96.75 125 ARG B CA 1
ATOM 3669 C C . ARG B 1 125 ? 15.211 14.547 17 1 96.75 125 ARG B C 1
ATOM 3671 O O . ARG B 1 125 ? 15.234 14.18 18.188 1 96.75 125 ARG B O 1
ATOM 3678 N N . GLY B 1 126 ? 14.383 13.992 16.109 1 97.38 126 GLY B N 1
ATOM 3679 C CA . GLY B 1 126 ? 13.617 12.789 16.375 1 97.38 126 GLY B CA 1
ATOM 3680 C C . GLY B 1 126 ? 12.602 12.977 17.5 1 97.38 126 GLY B C 1
ATOM 3681 O O . GLY B 1 126 ? 11.922 14.008 17.562 1 97.38 126 GLY B O 1
ATOM 3682 N N . GLN B 1 127 ? 12.391 11.938 18.297 1 98.38 127 GLN B N 1
ATOM 3683 C CA . GLN B 1 127 ? 11.352 11.883 19.328 1 98.38 127 GLN B CA 1
ATOM 3684 C C . GLN B 1 127 ? 11.539 12.992 20.359 1 98.38 127 GLN B C 1
ATOM 3686 O O . GLN B 1 127 ? 10.57 13.539 20.875 1 98.38 127 GLN B O 1
ATOM 3691 N N . GLU B 1 128 ? 12.766 13.297 20.625 1 98.19 128 GLU B N 1
ATOM 3692 C CA . GLU B 1 128 ? 13.039 14.336 21.625 1 98.19 128 GLU B CA 1
ATOM 3693 C C . GLU B 1 128 ? 12.398 15.664 21.219 1 98.19 128 GLU B C 1
ATOM 3695 O O . GLU B 1 128 ? 11.812 16.359 22.047 1 98.19 128 GLU B O 1
ATOM 3700 N N . GLU B 1 129 ? 12.523 15.984 20 1 98.62 129 GLU B N 1
ATOM 3701 C CA . GLU B 1 129 ? 11.953 17.234 19.484 1 98.62 129 GLU B CA 1
ATOM 3702 C C . GLU B 1 129 ? 10.43 17.172 19.484 1 98.62 129 GLU B C 1
ATOM 3704 O O . GLU B 1 129 ? 9.766 18.156 19.812 1 98.62 129 GLU B O 1
ATOM 3709 N N . LEU B 1 130 ? 9.875 16.062 19.125 1 98.88 130 LEU B N 1
ATOM 3710 C CA . LEU B 1 130 ? 8.43 15.867 19.172 1 98.88 130 LEU B CA 1
ATOM 3711 C C . LEU B 1 130 ? 7.898 16.047 20.578 1 98.88 130 LEU B C 1
ATOM 3713 O O . LEU B 1 130 ? 6.859 16.688 20.781 1 98.88 130 LEU B O 1
ATOM 3717 N N . ASP B 1 131 ? 8.648 15.523 21.531 1 98.81 131 ASP B N 1
ATOM 3718 C CA . ASP B 1 131 ? 8.258 15.656 22.922 1 98.81 131 ASP B CA 1
ATOM 3719 C C . ASP B 1 131 ? 8.289 17.125 23.375 1 98.81 131 ASP B C 1
ATOM 3721 O O . ASP B 1 131 ? 7.379 17.594 24.062 1 98.81 131 ASP B O 1
ATOM 3725 N N . GLU B 1 132 ? 9.336 17.812 22.969 1 98.69 132 GLU B N 1
ATOM 3726 C CA . GLU B 1 132 ? 9.469 19.219 23.312 1 98.69 132 GLU B CA 1
ATOM 3727 C C . GLU B 1 132 ? 8.281 20.031 22.797 1 98.69 132 GLU B C 1
ATOM 3729 O O . GLU B 1 132 ? 7.688 20.812 23.547 1 98.69 132 GLU B O 1
ATOM 3734 N N . TRP B 1 133 ? 7.93 19.844 21.562 1 98.81 133 TRP B N 1
ATOM 3735 C CA . TRP B 1 133 ? 6.805 20.547 20.953 1 98.81 133 TRP B CA 1
ATOM 3736 C C . TRP B 1 133 ? 5.492 20.172 21.641 1 98.81 133 TRP B C 1
ATOM 3738 O O . TRP B 1 133 ? 4.668 21.047 21.922 1 98.81 133 TRP B O 1
ATOM 3748 N N . THR B 1 134 ? 5.309 18.875 21.875 1 98.81 134 THR B N 1
ATOM 3749 C CA . THR B 1 134 ? 4.086 18.391 22.484 1 98.81 134 THR B CA 1
ATOM 3750 C C . THR B 1 134 ? 3.871 19.016 23.859 1 98.81 134 THR B C 1
ATOM 3752 O O . THR B 1 134 ? 2.781 19.516 24.156 1 98.81 134 THR B O 1
ATOM 3755 N N . VAL B 1 135 ? 4.891 19.062 24.641 1 98.69 135 VAL B N 1
ATOM 3756 C CA . VAL B 1 135 ? 4.816 19.578 26 1 98.69 135 VAL B CA 1
ATOM 3757 C C . VAL B 1 135 ? 4.465 21.062 25.984 1 98.69 135 VAL B C 1
ATOM 3759 O O . VAL B 1 135 ? 3.543 21.5 26.672 1 98.69 135 VAL B O 1
ATOM 3762 N N . GLN B 1 136 ? 5.125 21.812 25.203 1 98.75 136 GLN B N 1
ATOM 3763 C CA . GLN B 1 136 ? 4.938 23.266 25.188 1 98.75 136 GLN B CA 1
ATOM 3764 C C . GLN B 1 136 ? 3.572 23.641 24.609 1 98.75 136 GLN B C 1
ATOM 3766 O O . GLN B 1 136 ? 2.924 24.562 25.094 1 98.75 136 GLN B O 1
ATOM 3771 N N . ILE B 1 137 ? 3.172 22.938 23.594 1 98.75 137 ILE B N 1
ATOM 3772 C CA . ILE B 1 137 ? 1.867 23.188 22.984 1 98.75 137 ILE B CA 1
ATOM 3773 C C . ILE B 1 137 ? 0.765 22.891 24 1 98.75 137 ILE B C 1
ATOM 3775 O O . ILE B 1 137 ? -0.175 23.672 24.156 1 98.75 137 ILE B O 1
ATOM 3779 N N . ARG B 1 138 ? 0.912 21.828 24.766 1 98.5 138 ARG B N 1
ATOM 3780 C CA . ARG B 1 138 ? -0.091 21.438 25.766 1 98.5 138 ARG B CA 1
ATOM 3781 C C . ARG B 1 138 ? -0.066 22.391 26.953 1 98.5 138 ARG B C 1
ATOM 3783 O O . ARG B 1 138 ? -1.098 22.625 27.578 1 98.5 138 ARG B O 1
ATOM 3790 N N . GLU B 1 139 ? 1.08 22.875 27.25 1 98.38 139 GLU B N 1
ATOM 3791 C CA . GLU B 1 139 ? 1.153 23.875 28.312 1 98.38 139 GLU B CA 1
ATOM 3792 C C . GLU B 1 139 ? 0.387 25.141 27.922 1 98.38 139 GLU B C 1
ATOM 3794 O O . GLU B 1 139 ? -0.262 25.766 28.766 1 98.38 139 GLU B O 1
ATOM 3799 N N . ALA B 1 140 ? 0.487 25.516 26.672 1 97.94 140 ALA B N 1
ATOM 3800 C CA . ALA B 1 140 ? -0.175 26.719 26.172 1 97.94 140 ALA B CA 1
ATOM 3801 C C . ALA B 1 140 ? -1.681 26.5 26.047 1 97.94 140 ALA B C 1
ATOM 3803 O O . ALA B 1 140 ? -2.465 27.422 26.266 1 97.94 140 ALA B O 1
ATOM 3804 N N . LEU B 1 141 ? -2.107 25.328 25.641 1 97.88 141 LEU B N 1
ATOM 3805 C CA . LEU B 1 141 ? -3.504 24.938 25.469 1 97.88 141 LEU B CA 1
ATOM 3806 C C . LEU B 1 141 ? -3.736 23.5 25.922 1 97.88 141 LEU B C 1
ATOM 3808 O O . LEU B 1 141 ? -3.701 22.578 25.109 1 97.88 141 LEU B O 1
ATOM 3812 N N . PRO B 1 142 ? -4.074 23.281 27.141 1 95.94 142 PRO B N 1
ATOM 3813 C CA . PRO B 1 142 ? -4.094 21.953 27.766 1 95.94 142 PRO B CA 1
ATOM 3814 C C . PRO B 1 142 ? -5.066 21 27.078 1 95.94 142 PRO B C 1
ATOM 3816 O O . PRO B 1 142 ? -4.824 19.797 27.031 1 95.94 142 PRO B O 1
ATOM 3819 N N . ASP B 1 143 ? -6.102 21.422 26.516 1 94.06 143 ASP B N 1
ATOM 3820 C CA . ASP B 1 143 ? -7.129 20.531 25.984 1 94.06 143 ASP B CA 1
ATOM 3821 C C . ASP B 1 143 ? -6.926 20.297 24.484 1 94.06 143 ASP B C 1
ATOM 3823 O O . ASP B 1 143 ? -7.703 19.578 23.859 1 94.06 143 ASP B O 1
ATOM 3827 N N . ILE B 1 144 ? -5.84 20.75 23.953 1 97.75 144 ILE B N 1
ATOM 3828 C CA . ILE B 1 144 ? -5.609 20.609 22.516 1 97.75 144 ILE B CA 1
ATOM 3829 C C . ILE B 1 144 ? -5.242 19.156 22.188 1 97.75 144 ILE B C 1
ATOM 3831 O O . ILE B 1 144 ? -4.543 18.5 22.969 1 97.75 144 ILE B O 1
ATOM 3835 N N . GLN B 1 145 ? -5.754 18.625 21.094 1 98.25 145 GLN B N 1
ATOM 3836 C CA . GLN B 1 145 ? -5.301 17.344 20.578 1 98.25 145 GLN B CA 1
ATOM 3837 C C . GLN B 1 145 ? -3.957 17.469 19.859 1 98.25 145 GLN B C 1
ATOM 3839 O O . GLN B 1 145 ? -3.775 18.359 19.031 1 98.25 145 GLN B O 1
ATOM 3844 N N . VAL B 1 146 ? -3.02 16.609 20.219 1 98.88 146 VAL B N 1
ATOM 3845 C CA . VAL B 1 146 ? -1.73 16.594 19.531 1 98.88 146 VAL B CA 1
ATOM 3846 C C . VAL B 1 146 ? -1.63 15.336 18.672 1 98.88 146 VAL B C 1
ATOM 3848 O O . VAL B 1 146 ? -1.822 14.219 19.156 1 98.88 146 VAL B O 1
ATOM 3851 N N . TRP B 1 147 ? -1.401 15.531 17.406 1 98.94 147 TRP B N 1
ATOM 3852 C CA . TRP B 1 147 ? -1.221 14.484 16.406 1 98.94 147 TRP B CA 1
ATOM 3853 C C . TRP B 1 147 ? 0.22 14.445 15.914 1 98.94 147 TRP B C 1
ATOM 3855 O O . TRP B 1 147 ? 0.839 15.492 15.703 1 98.94 147 TRP B O 1
ATOM 3865 N N . ILE B 1 148 ? 0.781 13.266 15.734 1 98.94 148 ILE B N 1
ATOM 3866 C CA . ILE B 1 148 ? 2.143 13.125 15.227 1 98.94 148 ILE B CA 1
ATOM 3867 C C . ILE B 1 148 ? 2.141 12.234 13.984 1 98.94 148 ILE B C 1
ATOM 3869 O O . ILE B 1 148 ? 1.543 11.156 13.984 1 98.94 148 ILE B O 1
ATOM 3873 N N . GLN B 1 149 ? 2.75 12.703 12.945 1 98.88 149 GLN B N 1
ATOM 3874 C CA . GLN B 1 149 ? 2.883 11.93 11.719 1 98.88 149 GLN B CA 1
ATOM 3875 C C . GLN B 1 149 ? 4.164 11.102 11.727 1 98.88 149 GLN B C 1
ATOM 3877 O O . GLN B 1 149 ? 5.246 11.625 12 1 98.88 149 GLN B O 1
ATOM 3882 N N . ILE B 1 150 ? 4.027 9.836 11.484 1 98.75 150 ILE B N 1
ATOM 3883 C CA . ILE B 1 150 ? 5.172 8.93 11.398 1 98.75 150 ILE B CA 1
ATOM 3884 C C . ILE B 1 150 ? 5.09 8.109 10.117 1 98.75 150 ILE B C 1
ATOM 3886 O O . ILE B 1 150 ? 4.078 8.148 9.414 1 98.75 150 ILE B O 1
ATOM 3890 N N . GLY B 1 151 ? 6.246 7.371 9.797 1 98.38 151 GLY B N 1
ATOM 3891 C CA . GLY B 1 151 ? 6.281 6.582 8.57 1 98.38 151 GLY B CA 1
ATOM 3892 C C . GLY B 1 151 ? 6.957 5.234 8.75 1 98.38 151 GLY B C 1
ATOM 3893 O O . GLY B 1 151 ? 7.137 4.492 7.785 1 98.38 151 GLY B O 1
ATOM 3894 N N . THR B 1 152 ? 7.348 4.898 10.023 1 98.12 152 THR B N 1
ATOM 3895 C CA . THR B 1 152 ? 8.047 3.637 10.25 1 98.12 152 THR B CA 1
ATOM 3896 C C . THR B 1 152 ? 7.578 2.98 11.547 1 98.12 152 THR B C 1
ATOM 3898 O O . THR B 1 152 ? 7.047 3.654 12.43 1 98.12 152 THR B O 1
ATOM 3901 N N . VAL B 1 153 ? 7.816 1.681 11.609 1 98.31 153 VAL B N 1
ATOM 3902 C CA . VAL B 1 153 ? 7.527 0.94 12.836 1 98.31 153 VAL B CA 1
ATOM 3903 C C . VAL B 1 153 ? 8.391 1.464 13.977 1 98.31 153 VAL B C 1
ATOM 3905 O O . VAL B 1 153 ? 7.922 1.614 15.102 1 98.31 153 VAL B O 1
ATOM 3908 N N . GLN B 1 154 ? 9.609 1.773 13.703 1 97.5 154 GLN B N 1
ATOM 3909 C CA . GLN B 1 154 ? 10.531 2.266 14.727 1 97.5 154 GLN B CA 1
ATOM 3910 C C . GLN B 1 154 ? 10.023 3.564 15.344 1 97.5 154 GLN B C 1
ATOM 3912 O O . GLN B 1 154 ? 10.086 3.744 16.562 1 97.5 154 GLN B O 1
ATOM 3917 N N . GLU B 1 155 ? 9.547 4.484 14.539 1 98.25 155 GLU B N 1
ATOM 3918 C CA . GLU B 1 155 ? 8.977 5.73 15.047 1 98.25 155 GLU B CA 1
ATOM 3919 C C . GLU B 1 155 ? 7.777 5.461 15.953 1 98.25 155 GLU B C 1
ATOM 3921 O O . GLU B 1 155 ? 7.574 6.16 16.953 1 98.25 155 GLU B O 1
ATOM 3926 N N . SER B 1 156 ? 6.965 4.492 15.594 1 98.38 156 SER B N 1
ATOM 3927 C CA . SER B 1 156 ? 5.801 4.164 16.422 1 98.38 156 SER B CA 1
ATOM 3928 C C . SER B 1 156 ? 6.219 3.65 17.781 1 98.38 156 SER B C 1
ATOM 3930 O O . SER B 1 156 ? 5.562 3.936 18.797 1 98.38 156 SER B O 1
ATOM 3932 N N . VAL B 1 157 ? 7.281 2.859 17.812 1 97.62 157 VAL B N 1
ATOM 3933 C CA . VAL B 1 157 ? 7.812 2.369 19.078 1 97.62 157 VAL B CA 1
ATOM 3934 C C . VAL B 1 157 ? 8.281 3.547 19.938 1 97.62 157 VAL B C 1
ATOM 3936 O O . VAL B 1 157 ? 7.973 3.619 21.125 1 97.62 157 VAL B O 1
ATOM 3939 N N . GLN B 1 158 ? 9 4.465 19.312 1 98.19 158 GLN B N 1
ATOM 3940 C CA . GLN B 1 158 ? 9.531 5.625 20.016 1 98.19 158 GLN B CA 1
ATOM 3941 C C . GLN B 1 158 ? 8.406 6.484 20.578 1 98.19 158 GLN B C 1
ATOM 3943 O O . GLN B 1 158 ? 8.469 6.918 21.734 1 98.19 158 GLN B O 1
ATOM 3948 N N . VAL B 1 159 ? 7.406 6.719 19.797 1 98.38 159 VAL B N 1
ATOM 3949 C CA . VAL B 1 159 ? 6.273 7.527 20.234 1 98.38 159 VAL B CA 1
ATOM 3950 C C . VAL B 1 159 ? 5.543 6.82 21.375 1 98.38 159 VAL B C 1
ATOM 3952 O O . VAL B 1 159 ? 5.16 7.453 22.359 1 98.38 159 VAL B O 1
ATOM 3955 N N . ALA B 1 160 ? 5.344 5.523 21.219 1 97.12 160 ALA B N 1
ATOM 3956 C CA . ALA B 1 160 ? 4.613 4.734 22.203 1 97.12 160 ALA B CA 1
ATOM 3957 C C . ALA B 1 160 ? 5.336 4.738 23.547 1 97.12 160 ALA B C 1
ATOM 3959 O O . ALA B 1 160 ? 4.695 4.707 24.609 1 97.12 160 ALA B O 1
ATOM 3960 N N . MET B 1 161 ? 6.59 4.832 23.516 1 97.06 161 MET B N 1
ATOM 3961 C CA . MET B 1 161 ? 7.395 4.742 24.734 1 97.06 161 MET B CA 1
ATOM 3962 C C . MET B 1 161 ? 7.555 6.113 25.375 1 97.06 161 MET B C 1
ATOM 3964 O O . MET B 1 161 ? 8.039 6.219 26.516 1 97.06 161 MET B O 1
ATOM 3968 N N . SER B 1 162 ? 7.152 7.141 24.719 1 97.88 162 SER B N 1
ATOM 3969 C CA . SER B 1 162 ? 7.281 8.5 25.234 1 97.88 162 SER B CA 1
ATOM 3970 C C . SER B 1 162 ? 6.32 8.742 26.391 1 97.88 162 SER B C 1
ATOM 3972 O O . SER B 1 162 ? 5.199 8.234 26.391 1 97.88 162 SER B O 1
ATOM 3974 N N . ASP B 1 163 ? 6.711 9.578 27.328 1 96.94 163 ASP B N 1
ATOM 3975 C CA . ASP B 1 163 ? 5.836 10.031 28.406 1 96.94 163 ASP B CA 1
ATOM 3976 C C . ASP B 1 163 ? 4.863 11.102 27.906 1 96.94 163 ASP B C 1
ATOM 3978 O O . ASP B 1 163 ? 3.928 11.469 28.625 1 96.94 163 ASP B O 1
ATOM 3982 N N . HIS B 1 164 ? 5.07 11.586 26.781 1 97.5 164 HIS B N 1
ATOM 3983 C CA . HIS B 1 164 ? 4.238 12.625 26.172 1 97.5 164 HIS B CA 1
ATOM 3984 C C . HIS B 1 164 ? 3.604 12.141 24.875 1 97.5 164 HIS B C 1
ATOM 3986 O O . HIS B 1 164 ? 3.709 12.797 23.844 1 97.5 164 HIS B O 1
ATOM 3992 N N . ARG B 1 165 ? 2.947 11.008 24.969 1 98.06 165 ARG B N 1
ATOM 3993 C CA . ARG B 1 165 ? 2.318 10.391 23.797 1 98.06 165 ARG B CA 1
ATOM 3994 C C . ARG B 1 165 ? 1.27 11.312 23.188 1 98.06 165 ARG B C 1
ATOM 3996 O O . ARG B 1 165 ? 0.552 12.008 23.922 1 98.06 165 ARG B O 1
ATOM 4003 N N . PRO B 1 166 ? 1.242 11.305 21.891 1 98.62 166 PRO B N 1
ATOM 4004 C CA . PRO B 1 166 ? 0.186 12.086 21.25 1 98.62 166 PRO B CA 1
ATOM 4005 C C . PRO B 1 166 ? -1.195 11.453 21.406 1 98.62 166 PRO B C 1
ATOM 4007 O O . PRO B 1 166 ? -1.312 10.328 21.891 1 98.62 166 PRO B O 1
ATOM 4010 N N . ASP B 1 167 ? -2.215 12.258 21.031 1 98.31 167 ASP B N 1
ATOM 4011 C CA . ASP B 1 167 ? -3.58 11.742 21.016 1 98.31 167 ASP B CA 1
ATOM 4012 C C . ASP B 1 167 ? -3.822 10.875 19.781 1 98.31 167 ASP B C 1
ATOM 4014 O O . ASP B 1 167 ? -4.688 9.992 19.797 1 98.31 167 ASP B O 1
ATOM 4018 N N . ALA B 1 168 ? -3.039 11.148 18.734 1 98.62 168 ALA B N 1
ATOM 4019 C CA . ALA B 1 168 ? -3.229 10.406 17.5 1 98.62 168 ALA B CA 1
ATOM 4020 C C . ALA B 1 168 ? -1.919 10.289 16.719 1 98.62 168 ALA B C 1
ATOM 4022 O O . ALA B 1 168 ? -1.047 11.156 16.828 1 98.62 168 ALA B O 1
ATOM 4023 N N . LEU B 1 169 ? -1.826 9.195 15.977 1 98.81 169 LEU B N 1
ATOM 4024 C CA . LEU B 1 169 ? -0.755 8.977 15.016 1 98.81 169 LEU B CA 1
ATOM 4025 C C . LEU B 1 169 ? -1.296 9.008 13.586 1 98.81 169 LEU B C 1
ATOM 4027 O O . LEU B 1 169 ? -2.357 8.445 13.305 1 98.81 169 LEU B O 1
ATOM 4031 N N . ILE B 1 170 ? -0.64 9.773 12.781 1 98.94 170 ILE B N 1
ATOM 4032 C CA . ILE B 1 170 ? -0.871 9.688 11.344 1 98.94 170 ILE B CA 1
ATOM 4033 C C . ILE B 1 170 ? 0.194 8.797 10.703 1 98.94 170 ILE B C 1
ATOM 4035 O O . ILE B 1 170 ? 1.364 9.18 10.625 1 98.94 170 ILE B O 1
ATOM 4039 N N . ILE B 1 171 ? -0.215 7.645 10.234 1 98.94 171 ILE B N 1
ATOM 4040 C CA . ILE B 1 171 ? 0.695 6.707 9.586 1 98.94 171 ILE B CA 1
ATOM 4041 C C . ILE B 1 171 ? 0.731 6.984 8.086 1 98.94 171 ILE B C 1
ATOM 4043 O O . ILE B 1 171 ? -0.237 6.703 7.375 1 98.94 171 ILE B O 1
ATOM 4047 N N . GLN B 1 172 ? 1.863 7.477 7.656 1 98.88 172 GLN B N 1
ATOM 4048 C CA . GLN B 1 172 ? 1.979 7.879 6.262 1 98.88 172 GLN B CA 1
ATOM 4049 C C . GLN B 1 172 ? 2.676 6.805 5.434 1 98.88 172 GLN B C 1
ATOM 4051 O O . GLN B 1 172 ? 3.836 6.473 5.688 1 98.88 172 GLN B O 1
ATOM 4056 N N . GLY B 1 173 ? 1.97 6.285 4.461 1 98.56 173 GLY B N 1
ATOM 4057 C CA . GLY B 1 173 ? 2.529 5.309 3.541 1 98.56 173 GLY B CA 1
ATOM 4058 C C . GLY B 1 173 ? 3.408 5.93 2.471 1 98.56 173 GLY B C 1
ATOM 4059 O O . GLY B 1 173 ? 3.385 7.145 2.27 1 98.56 173 GLY B O 1
ATOM 4060 N N . ALA B 1 174 ? 4.059 5.102 1.761 1 97.62 174 ALA B N 1
ATOM 4061 C CA . ALA B 1 174 ? 5.082 5.504 0.799 1 97.62 174 ALA B CA 1
ATOM 4062 C C . ALA B 1 174 ? 4.461 6.219 -0.398 1 97.62 174 ALA B C 1
ATOM 4064 O O . ALA B 1 174 ? 5.148 6.938 -1.123 1 97.62 174 ALA B O 1
ATOM 4065 N N . GLU B 1 175 ? 3.182 6.047 -0.623 1 98.19 175 GLU B N 1
ATOM 4066 C CA . GLU B 1 175 ? 2.521 6.598 -1.803 1 98.19 175 GLU B CA 1
ATOM 4067 C C . GLU B 1 175 ? 2.117 8.055 -1.581 1 98.19 175 GLU B C 1
ATOM 4069 O O . GLU B 1 175 ? 1.642 8.719 -2.502 1 98.19 175 GLU B O 1
ATOM 4074 N N . ALA B 1 176 ? 2.367 8.555 -0.371 1 98.62 176 ALA B N 1
ATOM 4075 C CA . ALA B 1 176 ? 1.957 9.914 -0.02 1 98.62 176 ALA B CA 1
ATOM 4076 C C . ALA B 1 176 ? 2.703 10.945 -0.86 1 98.62 176 ALA B C 1
ATOM 4078 O O . ALA B 1 176 ? 3.852 10.727 -1.253 1 98.62 176 ALA B O 1
ATOM 4079 N N . GLY B 1 177 ? 2.014 12.016 -1.123 1 98.19 177 GLY B N 1
ATOM 4080 C CA . GLY B 1 177 ? 2.652 13.172 -1.723 1 98.19 177 GLY B CA 1
ATOM 4081 C C . GLY B 1 177 ? 3.391 14.039 -0.717 1 98.19 177 GLY B C 1
ATOM 4082 O O . GLY B 1 177 ? 3.137 13.953 0.487 1 98.19 177 GLY B O 1
ATOM 4083 N N . GLY B 1 178 ? 4.234 14.875 -1.261 1 97.38 178 GLY B N 1
ATOM 4084 C CA . GLY B 1 178 ? 5.027 15.695 -0.358 1 97.38 178 GLY B CA 1
ATOM 4085 C C . GLY B 1 178 ? 6.074 14.898 0.401 1 97.38 178 GLY B C 1
ATOM 4086 O O . GLY B 1 178 ? 6.547 13.867 -0.079 1 97.38 178 GLY B O 1
ATOM 4087 N N . HIS B 1 179 ? 6.531 15.438 1.491 1 98.38 179 HIS B N 1
ATOM 4088 C CA . HIS B 1 179 ? 7.656 14.844 2.207 1 98.38 179 HIS B CA 1
ATOM 4089 C C . HIS B 1 179 ? 7.211 13.633 3.021 1 98.38 179 HIS B C 1
ATOM 4091 O O . HIS B 1 179 ? 6.234 13.703 3.77 1 98.38 179 HIS B O 1
ATOM 4097 N N . GLY B 1 180 ? 7.766 12.562 2.873 1 97.69 180 GLY B N 1
ATOM 4098 C CA . GLY B 1 180 ? 7.676 11.305 3.602 1 97.69 180 GLY B CA 1
ATOM 4099 C C . GLY B 1 180 ? 9 10.57 3.688 1 97.69 180 GLY B C 1
ATOM 4100 O O . GLY B 1 180 ? 10.062 11.164 3.486 1 97.69 180 GLY B O 1
ATOM 4101 N N . ARG B 1 181 ? 8.93 9.352 4.047 1 97.69 181 ARG B N 1
ATOM 4102 C CA . ARG B 1 181 ? 10.156 8.578 4.207 1 97.69 181 ARG B CA 1
ATOM 4103 C C . ARG B 1 181 ? 10.914 8.469 2.887 1 97.69 181 ARG B C 1
ATOM 4105 O O . ARG B 1 181 ? 10.336 8.086 1.866 1 97.69 181 ARG B O 1
ATOM 4112 N N . ALA B 1 182 ? 12.188 8.727 2.918 1 96.69 182 ALA B N 1
ATOM 4113 C CA . ALA B 1 182 ? 13.008 8.852 1.717 1 96.69 182 ALA B CA 1
ATOM 4114 C C . ALA B 1 182 ? 13.32 7.477 1.124 1 96.69 182 ALA B C 1
ATOM 4116 O O . ALA B 1 182 ? 13.18 7.27 -0.084 1 96.69 182 ALA B O 1
ATOM 4117 N N . THR B 1 183 ? 13.703 6.504 1.984 1 93.12 183 THR B N 1
ATOM 4118 C CA . THR B 1 183 ? 14.258 5.277 1.427 1 93.12 183 THR B CA 1
ATOM 4119 C C . THR B 1 183 ? 13.641 4.051 2.098 1 93.12 183 THR B C 1
ATOM 4121 O O . THR B 1 183 ? 13.781 2.93 1.604 1 93.12 183 THR B O 1
ATOM 4124 N N . ASP B 1 184 ? 12.969 4.273 3.172 1 94.94 184 ASP B N 1
ATOM 4125 C CA . ASP B 1 184 ? 12.5 3.127 3.943 1 94.94 184 ASP B CA 1
ATOM 4126 C C . ASP B 1 184 ? 10.984 3.182 4.141 1 94.94 184 ASP B C 1
ATOM 4128 O O . ASP B 1 184 ? 10.469 2.697 5.148 1 94.94 184 ASP B O 1
ATOM 4132 N N . GLY B 1 185 ? 10.328 3.873 3.256 1 95.38 185 GLY B N 1
ATOM 4133 C CA . GLY B 1 185 ? 8.875 3.902 3.291 1 95.38 185 GLY B CA 1
ATOM 4134 C C . GLY B 1 185 ? 8.242 2.619 2.797 1 95.38 185 GLY B C 1
ATOM 4135 O O . GLY B 1 185 ? 8.859 1.861 2.047 1 95.38 185 GLY B O 1
ATOM 4136 N N . LEU B 1 186 ? 7.082 2.316 3.283 1 97.31 186 LEU B N 1
ATOM 4137 C CA . LEU B 1 186 ? 6.281 1.171 2.863 1 97.31 186 LEU B CA 1
ATOM 4138 C C . LEU B 1 186 ? 4.832 1.579 2.617 1 97.31 186 LEU B C 1
ATOM 4140 O O . LEU B 1 186 ? 4.355 2.564 3.186 1 97.31 186 LEU B O 1
ATOM 4144 N N . GLY B 1 187 ? 4.191 0.848 1.717 1 98.06 187 GLY B N 1
ATOM 4145 C CA . GLY B 1 187 ? 2.768 1.071 1.528 1 98.06 187 GLY B CA 1
ATOM 4146 C C . GLY B 1 187 ? 1.938 0.693 2.74 1 98.06 187 GLY B C 1
ATOM 4147 O O . GLY B 1 187 ? 2.369 -0.113 3.568 1 98.06 187 GLY B O 1
ATOM 4148 N N . LEU B 1 188 ? 0.736 1.209 2.805 1 98.75 188 LEU B N 1
ATOM 4149 C CA . LEU B 1 188 ? -0.116 1.109 3.984 1 98.75 188 LEU B CA 1
ATOM 4150 C C . LEU B 1 188 ? -0.562 -0.331 4.215 1 98.75 188 LEU B C 1
ATOM 4152 O O . LEU B 1 188 ? -0.792 -0.741 5.352 1 98.75 188 LEU B O 1
ATOM 4156 N N . MET B 1 189 ? -0.63 -1.144 3.168 1 98.69 189 MET B N 1
ATOM 4157 C CA . MET B 1 189 ? -1.15 -2.504 3.283 1 98.69 189 MET B CA 1
ATOM 4158 C C . MET B 1 189 ? -0.336 -3.314 4.285 1 98.69 189 MET B C 1
ATOM 4160 O O . MET B 1 189 ? -0.891 -4.121 5.031 1 98.69 189 MET B O 1
ATOM 4164 N N . ALA B 1 190 ? 0.955 -3.078 4.227 1 98.62 190 ALA B N 1
ATOM 4165 C CA . ALA B 1 190 ? 1.841 -3.801 5.137 1 98.62 190 ALA B CA 1
ATOM 4166 C C . ALA B 1 190 ? 2.176 -2.955 6.363 1 98.62 190 ALA B C 1
ATOM 4168 O O . ALA B 1 190 ? 2.207 -3.463 7.488 1 98.62 190 ALA B O 1
ATOM 4169 N N . LEU B 1 191 ? 2.338 -1.708 6.184 1 98.75 191 LEU B N 1
ATOM 4170 C CA . LEU B 1 191 ? 2.844 -0.816 7.223 1 98.75 191 LEU B CA 1
ATOM 4171 C C . LEU B 1 191 ? 1.805 -0.619 8.32 1 98.75 191 LEU B C 1
ATOM 4173 O O . LEU B 1 191 ? 2.115 -0.756 9.508 1 98.75 191 LEU B O 1
ATOM 4177 N N . PHE B 1 192 ? 0.572 -0.313 7.961 1 98.81 192 PHE B N 1
ATOM 4178 C CA . PHE B 1 192 ? -0.431 0.137 8.922 1 98.81 192 PHE B CA 1
ATOM 4179 C C . PHE B 1 192 ? -0.746 -0.96 9.93 1 98.81 192 PHE B C 1
ATOM 4181 O O . PHE B 1 192 ? -0.684 -0.734 11.141 1 98.81 192 PHE B O 1
ATOM 4188 N N . PRO B 1 193 ? -1.061 -2.205 9.445 1 98.5 193 PRO B N 1
ATOM 4189 C CA . PRO B 1 193 ? -1.396 -3.215 10.453 1 98.5 193 PRO B CA 1
ATOM 4190 C C . PRO B 1 193 ? -0.22 -3.549 11.367 1 98.5 193 PRO B C 1
ATOM 4192 O O . PRO B 1 193 ? -0.418 -3.861 12.539 1 98.5 193 PRO B O 1
ATOM 4195 N N . GLU B 1 194 ? 0.964 -3.527 10.836 1 98.38 194 GLU B N 1
ATOM 4196 C CA . GLU B 1 194 ? 2.121 -3.812 11.68 1 98.38 194 GLU B CA 1
ATOM 4197 C C . GLU B 1 194 ? 2.275 -2.764 12.781 1 98.38 194 GLU B C 1
ATOM 4199 O O . GLU B 1 194 ? 2.533 -3.102 13.938 1 98.38 194 GLU B O 1
ATOM 4204 N N . ILE B 1 195 ? 2.104 -1.487 12.445 1 98.44 195 ILE B N 1
ATOM 4205 C CA . ILE B 1 195 ? 2.176 -0.41 13.43 1 98.44 195 ILE B CA 1
ATOM 4206 C C . ILE B 1 195 ? 0.999 -0.514 14.398 1 98.44 195 ILE B C 1
ATOM 4208 O O . ILE B 1 195 ? 1.156 -0.299 15.602 1 98.44 195 ILE B O 1
ATOM 4212 N N . ALA B 1 196 ? -0.19 -0.794 13.859 1 97.75 196 ALA B N 1
ATOM 4213 C CA . ALA B 1 196 ? -1.365 -0.958 14.711 1 97.75 196 ALA B CA 1
ATOM 4214 C C . ALA B 1 196 ? -1.128 -2.027 15.773 1 97.75 196 ALA B C 1
ATOM 4216 O O . ALA B 1 196 ? -1.501 -1.851 16.938 1 97.75 196 ALA B O 1
ATOM 4217 N N . ASP B 1 197 ? -0.51 -3.158 15.359 1 96.5 197 ASP B N 1
ATOM 4218 C CA . ASP B 1 197 ? -0.198 -4.227 16.312 1 96.5 197 ASP B CA 1
ATOM 4219 C C . ASP B 1 197 ? 0.767 -3.738 17.391 1 96.5 197 ASP B C 1
ATOM 4221 O O . ASP B 1 197 ? 0.625 -4.094 18.562 1 96.5 197 ASP B O 1
ATOM 4225 N N . GLN B 1 198 ? 1.729 -2.916 16.969 1 95.06 198 GLN B N 1
ATOM 4226 C CA . GLN B 1 198 ? 2.734 -2.402 17.891 1 95.06 198 GLN B CA 1
ATOM 4227 C C . GLN B 1 198 ? 2.113 -1.442 18.906 1 95.06 198 GLN B C 1
ATOM 4229 O O . GLN B 1 198 ? 2.551 -1.376 20.062 1 95.06 198 GLN B O 1
ATOM 4234 N N . CYS B 1 199 ? 1.09 -0.733 18.5 1 95.44 199 CYS B N 1
ATOM 4235 C CA . CYS B 1 199 ? 0.539 0.352 19.312 1 95.44 199 CYS B CA 1
ATOM 4236 C C . CYS B 1 199 ? -0.77 -0.068 19.969 1 95.44 199 CYS B C 1
ATOM 4238 O O . CYS B 1 199 ? -1.479 0.764 20.531 1 95.44 199 CYS B O 1
ATOM 4240 N N . GLN B 1 200 ? -1.135 -1.316 19.922 1 90.69 200 GLN B N 1
ATOM 4241 C CA . GLN B 1 200 ? -2.453 -1.806 20.312 1 90.69 200 GLN B CA 1
ATOM 4242 C C . GLN B 1 200 ? -2.734 -1.528 21.797 1 90.69 200 GLN B C 1
ATOM 4244 O O . GLN B 1 200 ? -3.887 -1.35 22.188 1 90.69 200 GLN B O 1
ATOM 4249 N N . ASP B 1 201 ? -1.757 -1.412 22.578 1 91.56 201 ASP B N 1
ATOM 4250 C CA . ASP B 1 201 ? -1.944 -1.279 24.031 1 91.56 201 ASP B CA 1
ATOM 4251 C C . ASP B 1 201 ? -1.944 0.189 24.453 1 91.56 201 ASP B C 1
ATOM 4253 O O . ASP B 1 201 ? -2.037 0.499 25.641 1 91.56 201 ASP B O 1
ATOM 4257 N N . PHE B 1 202 ? -1.868 1.025 23.484 1 93.25 202 PHE B N 1
ATOM 4258 C CA . PHE B 1 202 ? -1.809 2.451 23.797 1 93.25 202 PHE B CA 1
ATOM 4259 C C . PHE B 1 202 ? -3.045 3.168 23.266 1 93.25 202 PHE B C 1
ATOM 4261 O O . PHE B 1 202 ? -3.621 2.766 22.25 1 93.25 202 PHE B O 1
ATOM 4268 N N . ASP B 1 203 ? -3.494 4.094 23.969 1 91.19 203 ASP B N 1
ATOM 4269 C CA . ASP B 1 203 ? -4.719 4.809 23.609 1 91.19 203 ASP B CA 1
ATOM 4270 C C . ASP B 1 203 ? -4.426 5.945 22.641 1 91.19 203 ASP B C 1
ATOM 4272 O O . ASP B 1 203 ? -4.602 7.117 22.969 1 91.19 203 ASP B O 1
ATOM 4276 N N . MET B 1 204 ? -3.988 5.668 21.516 1 96.94 204 MET B N 1
ATOM 4277 C CA . MET B 1 204 ? -3.764 6.617 20.438 1 96.94 204 MET B CA 1
ATOM 4278 C C . MET B 1 204 ? -4.602 6.258 19.219 1 96.94 204 MET B C 1
ATOM 4280 O O . MET B 1 204 ? -4.625 5.102 18.797 1 96.94 204 MET B O 1
ATOM 4284 N N . ALA B 1 205 ? -5.359 7.23 18.766 1 98.12 205 ALA B N 1
ATOM 4285 C CA . ALA B 1 205 ? -6.02 7 17.469 1 98.12 205 ALA B CA 1
ATOM 4286 C C . ALA B 1 205 ? -4.996 6.895 16.344 1 98.12 205 ALA B C 1
ATOM 4288 O O . ALA B 1 205 ? -3.918 7.484 16.422 1 98.12 205 ALA B O 1
ATOM 4289 N N . MET B 1 206 ? -5.293 6.094 15.383 1 98.62 206 MET B N 1
ATOM 4290 C CA . MET B 1 206 ? -4.383 5.953 14.25 1 98.62 206 MET B CA 1
ATOM 4291 C C . MET B 1 206 ? -5.102 6.238 12.938 1 98.62 206 MET B C 1
ATOM 4293 O O . MET B 1 206 ? -6.156 5.664 12.664 1 98.62 206 MET B O 1
ATOM 4297 N N . PHE B 1 207 ? -4.531 7.129 12.156 1 98.88 207 PHE B N 1
ATOM 4298 C CA . PHE B 1 207 ? -5.082 7.52 10.867 1 98.88 207 PHE B CA 1
ATOM 4299 C C . PHE B 1 207 ? -4.148 7.102 9.734 1 98.88 207 PHE B C 1
ATOM 4301 O O . PHE B 1 207 ? -2.926 7.098 9.898 1 98.88 207 PHE B O 1
ATOM 4308 N N . ALA B 1 208 ? -4.738 6.676 8.641 1 98.94 208 ALA B N 1
ATOM 4309 C CA . ALA B 1 208 ? -3.971 6.254 7.469 1 98.94 208 ALA B CA 1
ATOM 4310 C C . ALA B 1 208 ? -3.855 7.387 6.449 1 98.94 208 ALA B C 1
ATOM 4312 O O . ALA B 1 208 ? -4.855 8.016 6.098 1 98.94 208 ALA B O 1
ATOM 4313 N N . ALA B 1 209 ? -2.639 7.656 6.016 1 98.88 209 ALA B N 1
ATOM 4314 C CA . ALA B 1 209 ? -2.363 8.664 4.996 1 98.88 209 ALA B CA 1
ATOM 4315 C C . ALA B 1 209 ? -1.465 8.109 3.896 1 98.88 209 ALA B C 1
ATOM 4317 O O . ALA B 1 209 ? -0.551 7.328 4.172 1 98.88 209 ALA B O 1
ATOM 4318 N N . GLY B 1 210 ? -1.7 8.586 2.684 1 98.5 210 GLY B N 1
ATOM 4319 C CA . GLY B 1 210 ? -0.87 8.18 1.564 1 98.5 210 GLY B CA 1
ATOM 4320 C C . GLY B 1 210 ? -1.55 7.168 0.658 1 98.5 210 GLY B C 1
ATOM 4321 O O . GLY B 1 210 ? -1.827 6.039 1.073 1 98.5 210 GLY B O 1
ATOM 4322 N N . GLY B 1 211 ? -1.73 7.559 -0.561 1 98.31 211 GLY B N 1
ATOM 4323 C CA . GLY B 1 211 ? -2.314 6.66 -1.543 1 98.31 211 GLY B CA 1
ATOM 4324 C C . GLY B 1 211 ? -3.828 6.598 -1.469 1 98.31 211 GLY B C 1
ATOM 4325 O O . GLY B 1 211 ? -4.441 5.664 -1.991 1 98.31 211 GLY B O 1
ATOM 4326 N N . ILE B 1 212 ? -4.465 7.52 -0.808 1 98.88 212 ILE B N 1
ATOM 4327 C CA . ILE B 1 212 ? -5.914 7.527 -0.631 1 98.88 212 ILE B CA 1
ATOM 4328 C C . ILE B 1 212 ? -6.512 8.75 -1.324 1 98.88 212 ILE B C 1
ATOM 4330 O O . ILE B 1 212 ? -6.172 9.891 -0.994 1 98.88 212 ILE B O 1
ATOM 4334 N N . ALA B 1 213 ? -7.398 8.484 -2.309 1 98.69 213 ALA B N 1
ATOM 4335 C CA . ALA B 1 213 ? -7.938 9.609 -3.064 1 98.69 213 ALA B CA 1
ATOM 4336 C C . ALA B 1 213 ? -9.445 9.484 -3.238 1 98.69 213 ALA B C 1
ATOM 4338 O O . ALA B 1 213 ? -10.109 10.414 -3.709 1 98.69 213 ALA B O 1
ATOM 4339 N N . ASP B 1 214 ? -10.055 8.336 -2.883 1 98.56 214 ASP B N 1
ATOM 4340 C CA . ASP B 1 214 ? -11.492 8.133 -3.033 1 98.56 214 ASP B CA 1
ATOM 4341 C C . ASP B 1 214 ? -12.023 7.176 -1.968 1 98.56 214 ASP B C 1
ATOM 4343 O O . ASP B 1 214 ? -11.312 6.836 -1.019 1 98.56 214 ASP B O 1
ATOM 4347 N N . GLY B 1 215 ? -13.32 6.844 -2.078 1 98.44 215 GLY B N 1
ATOM 4348 C CA . GLY B 1 215 ? -13.984 6.043 -1.062 1 98.44 215 GLY B CA 1
ATOM 4349 C C . GLY B 1 215 ? -13.406 4.645 -0.936 1 98.44 215 GLY B C 1
ATOM 4350 O O . GLY B 1 215 ? -13.461 4.039 0.136 1 98.44 215 GLY B O 1
ATOM 4351 N N . ARG B 1 216 ? -12.867 4.059 -2.01 1 98.44 216 ARG B N 1
ATOM 4352 C CA . ARG B 1 216 ? -12.219 2.75 -1.955 1 98.44 216 ARG B CA 1
ATOM 4353 C C . ARG B 1 216 ? -11.039 2.764 -0.994 1 98.44 216 ARG B C 1
ATOM 4355 O O . ARG B 1 216 ? -10.906 1.875 -0.15 1 98.44 216 ARG B O 1
ATOM 4362 N N . GLY B 1 217 ? -10.203 3.859 -1.152 1 98.81 217 GLY B N 1
ATOM 4363 C CA . GLY B 1 217 ? -9.062 4 -0.257 1 98.81 217 GLY B CA 1
ATOM 4364 C C . GLY B 1 217 ? -9.469 4.191 1.193 1 98.81 217 GLY B C 1
ATOM 4365 O O . GLY B 1 217 ? -8.82 3.654 2.098 1 98.81 217 GLY B O 1
ATOM 4366 N N . VAL B 1 218 ? -10.508 4.977 1.424 1 98.69 218 VAL B N 1
ATOM 4367 C CA . VAL B 1 218 ? -10.992 5.207 2.781 1 98.69 218 VAL B CA 1
ATOM 4368 C C . VAL B 1 218 ? -11.477 3.891 3.387 1 98.69 218 VAL B C 1
ATOM 4370 O O . VAL B 1 218 ? -11.094 3.537 4.504 1 98.69 218 VAL B O 1
ATOM 4373 N N . ALA B 1 219 ? -12.281 3.123 2.639 1 98.44 219 ALA B N 1
ATOM 4374 C CA . ALA B 1 219 ? -12.781 1.836 3.117 1 98.44 219 ALA B CA 1
ATOM 4375 C C . ALA B 1 219 ? -11.633 0.874 3.404 1 98.44 219 ALA B C 1
ATOM 4377 O O . ALA B 1 219 ? -11.656 0.141 4.395 1 98.44 219 ALA B O 1
ATOM 4378 N N . ALA B 1 220 ? -10.656 0.85 2.543 1 98.81 220 ALA B N 1
ATOM 4379 C CA . ALA B 1 220 ? -9.492 -0.005 2.742 1 98.81 220 ALA B CA 1
ATOM 4380 C C . ALA B 1 220 ? -8.742 0.38 4.016 1 98.81 220 ALA B C 1
ATOM 4382 O O . ALA B 1 220 ? -8.352 -0.488 4.801 1 98.81 220 ALA B O 1
ATOM 4383 N N . ALA B 1 221 ? -8.531 1.701 4.219 1 98.69 221 ALA B N 1
ATOM 4384 C CA . ALA B 1 221 ? -7.855 2.176 5.426 1 98.69 221 ALA B CA 1
ATOM 4385 C C . ALA B 1 221 ? -8.594 1.724 6.684 1 98.69 221 ALA B C 1
ATOM 4387 O O . ALA B 1 221 ? -7.977 1.256 7.641 1 98.69 221 ALA B O 1
ATOM 4388 N N . LEU B 1 222 ? -9.859 1.844 6.672 1 98.06 222 LEU B N 1
ATOM 4389 C CA . LEU B 1 222 ? -10.672 1.427 7.812 1 98.06 222 LEU B CA 1
ATOM 4390 C C . LEU B 1 222 ? -10.547 -0.075 8.047 1 98.06 222 LEU B C 1
ATOM 4392 O O . LEU B 1 222 ? -10.484 -0.527 9.188 1 98.06 222 LEU B O 1
ATOM 4396 N N . SER B 1 223 ? -10.477 -0.818 6.973 1 97.88 223 SER B N 1
ATOM 4397 C CA . SER B 1 223 ? -10.336 -2.268 7.059 1 97.88 223 SER B CA 1
ATOM 4398 C C . SER B 1 223 ? -9.016 -2.66 7.703 1 97.88 223 SER B C 1
ATOM 4400 O O . SER B 1 223 ? -8.93 -3.67 8.406 1 97.88 223 SER B O 1
ATOM 4402 N N . LEU B 1 224 ? -8.016 -1.87 7.488 1 98.44 224 LEU B N 1
ATOM 4403 C CA . LEU B 1 224 ? -6.699 -2.139 8.055 1 98.44 224 LEU B CA 1
ATOM 4404 C C . LEU B 1 224 ? -6.676 -1.829 9.547 1 98.44 224 LEU B C 1
ATOM 4406 O O . LEU B 1 224 ? -5.738 -2.219 10.25 1 98.44 224 LEU B O 1
ATOM 4410 N N . GLY B 1 225 ? -7.652 -1.08 10.039 1 97 225 GLY B N 1
ATOM 4411 C CA . GLY B 1 225 ? -7.75 -0.781 11.461 1 97 225 GLY B CA 1
ATOM 4412 C C . GLY B 1 225 ? -7.648 0.701 11.766 1 97 225 GLY B C 1
ATOM 4413 O O . GLY B 1 225 ? -7.523 1.094 12.93 1 97 225 GLY B O 1
ATOM 4414 N N . ALA B 1 226 ? -7.691 1.535 10.781 1 98.31 226 ALA B N 1
ATOM 4415 C CA . ALA B 1 226 ? -7.547 2.975 10.992 1 98.31 226 ALA B CA 1
ATOM 4416 C C . ALA B 1 226 ? -8.812 3.568 11.602 1 98.31 226 ALA B C 1
ATOM 4418 O O . ALA B 1 226 ? -9.922 3.104 11.32 1 98.31 226 ALA B O 1
ATOM 4419 N N . THR B 1 227 ? -8.625 4.594 12.398 1 97.94 227 THR B N 1
ATOM 4420 C CA . THR B 1 227 ? -9.734 5.398 12.898 1 97.94 227 THR B CA 1
ATOM 4421 C C . THR B 1 227 ? -10.375 6.195 11.766 1 97.94 227 THR B C 1
ATOM 4423 O O . THR B 1 227 ? -11.586 6.43 11.773 1 97.94 227 THR B O 1
ATOM 4426 N N . GLY B 1 228 ? -9.617 6.57 10.836 1 98.44 228 GLY B N 1
ATOM 4427 C CA . GLY B 1 228 ? -10.023 7.348 9.672 1 98.44 228 GLY B CA 1
ATOM 4428 C C . GLY B 1 228 ? -8.922 7.477 8.633 1 98.44 228 GLY B C 1
ATOM 4429 O O . GLY B 1 228 ? -7.859 6.871 8.773 1 98.44 228 GLY B O 1
ATOM 4430 N N . ALA B 1 229 ? -9.227 8.211 7.59 1 98.81 229 ALA B N 1
ATOM 4431 C CA . ALA B 1 229 ? -8.289 8.367 6.477 1 98.81 229 ALA B CA 1
ATOM 4432 C C . ALA B 1 229 ? -7.926 9.836 6.273 1 98.81 229 ALA B C 1
ATOM 4434 O O . ALA B 1 229 ? -8.766 10.727 6.449 1 98.81 229 ALA B O 1
ATOM 4435 N N . VAL B 1 230 ? -6.672 10.062 5.91 1 98.94 230 VAL B N 1
ATOM 4436 C CA . VAL B 1 230 ? -6.133 11.383 5.605 1 98.94 230 VAL B CA 1
ATOM 4437 C C . VAL B 1 230 ? -5.879 11.5 4.105 1 98.94 230 VAL B C 1
ATOM 4439 O O . VAL B 1 230 ? -5.301 10.602 3.492 1 98.94 230 VAL B O 1
ATOM 4442 N N . MET B 1 231 ? -6.352 12.578 3.541 1 98.88 231 MET B N 1
ATOM 4443 C CA . MET B 1 231 ? -6.082 12.836 2.129 1 98.88 231 MET B CA 1
ATOM 4444 C C . MET B 1 231 ? -5.391 14.188 1.948 1 98.88 231 MET B C 1
ATOM 4446 O O . MET B 1 231 ? -5.75 15.164 2.598 1 98.88 231 MET B O 1
ATOM 4450 N N . GLY B 1 232 ? -4.367 14.219 1.188 1 98.75 232 GLY B N 1
ATOM 4451 C CA . GLY B 1 232 ? -3.68 15.43 0.784 1 98.75 232 GLY B CA 1
ATOM 4452 C C . GLY B 1 232 ? -3.842 15.75 -0.691 1 98.75 232 GLY B C 1
ATOM 4453 O O . GLY B 1 232 ? -4.609 16.641 -1.061 1 98.75 232 GLY B O 1
ATOM 4454 N N . THR B 1 233 ? -3.373 14.852 -1.581 1 98.88 233 THR B N 1
ATOM 4455 C CA . THR B 1 233 ? -3.357 15.07 -3.023 1 98.88 233 THR B CA 1
ATOM 4456 C C . THR B 1 233 ? -4.77 15.281 -3.555 1 98.88 233 THR B C 1
ATOM 4458 O O . THR B 1 233 ? -4.992 16.125 -4.422 1 98.88 233 THR B O 1
ATOM 4461 N N . ARG B 1 234 ? -5.742 14.562 -3.092 1 98.88 234 ARG B N 1
ATOM 4462 C CA . ARG B 1 234 ? -7.117 14.727 -3.551 1 98.88 234 ARG B CA 1
ATOM 4463 C C . ARG B 1 234 ? -7.605 16.156 -3.301 1 98.88 234 ARG B C 1
ATOM 4465 O O . ARG B 1 234 ? -8.312 16.719 -4.129 1 98.88 234 ARG B O 1
ATOM 4472 N N . PHE B 1 235 ? -7.191 16.766 -2.199 1 98.94 235 PHE B N 1
ATOM 4473 C CA . PHE B 1 235 ? -7.688 18.094 -1.809 1 98.94 235 PHE B CA 1
ATOM 4474 C C . PHE B 1 235 ? -6.906 19.188 -2.512 1 98.94 235 PHE B C 1
ATOM 4476 O O . PHE B 1 235 ? -7.309 20.359 -2.488 1 98.94 235 PHE B O 1
ATOM 4483 N N . LEU B 1 236 ? -5.746 18.859 -3.17 1 98.88 236 LEU B N 1
ATOM 4484 C CA . LEU B 1 236 ? -5.121 19.828 -4.062 1 98.88 236 LEU B CA 1
ATOM 4485 C C . LEU B 1 236 ? -6.066 20.203 -5.195 1 98.88 236 LEU B C 1
ATOM 4487 O O . LEU B 1 236 ? -5.977 21.312 -5.734 1 98.88 236 LEU B O 1
ATOM 4491 N N . ALA B 1 237 ? -6.957 19.297 -5.516 1 98.81 237 ALA B N 1
ATOM 4492 C CA . ALA B 1 237 ? -7.941 19.547 -6.566 1 98.81 237 ALA B CA 1
ATOM 4493 C C . ALA B 1 237 ? -9.273 20 -5.977 1 98.81 237 ALA B C 1
ATOM 4495 O O . ALA B 1 237 ? -10.336 19.656 -6.484 1 98.81 237 ALA B O 1
ATOM 4496 N N . ALA B 1 238 ? -9.297 20.656 -4.863 1 98.94 238 ALA B N 1
ATOM 4497 C CA . ALA B 1 238 ? -10.453 21.344 -4.305 1 98.94 238 ALA B CA 1
ATOM 4498 C C . ALA B 1 238 ? -10.484 22.812 -4.742 1 98.94 238 ALA B C 1
ATOM 4500 O O . ALA B 1 238 ? -9.438 23.453 -4.859 1 98.94 238 ALA B O 1
ATOM 4501 N N . THR B 1 239 ? -11.68 23.359 -4.891 1 98.81 239 THR B N 1
ATOM 4502 C CA . THR B 1 239 ? -11.844 24.75 -5.32 1 98.81 239 THR B CA 1
ATOM 4503 C C . THR B 1 239 ? -11.234 25.703 -4.297 1 98.81 239 THR B C 1
ATOM 4505 O O . THR B 1 239 ? -10.734 26.766 -4.66 1 98.81 239 THR B O 1
ATOM 4508 N N . GLU B 1 240 ? -11.188 25.297 -3.037 1 98.81 240 GLU B N 1
ATOM 4509 C CA . GLU B 1 240 ? -10.781 26.172 -1.948 1 98.81 240 GLU B CA 1
ATOM 4510 C C . GLU B 1 240 ? -9.281 26.078 -1.687 1 98.81 240 GLU B C 1
ATOM 4512 O O . GLU B 1 240 ? -8.742 26.797 -0.842 1 98.81 240 GLU B O 1
ATOM 4517 N N . ALA B 1 241 ? -8.562 25.125 -2.375 1 98.81 241 ALA B N 1
ATOM 4518 C CA . ALA B 1 241 ? -7.129 24.984 -2.158 1 98.81 241 ALA B CA 1
ATOM 4519 C C . ALA B 1 241 ? -6.395 26.281 -2.537 1 98.81 241 ALA B C 1
ATOM 4521 O O . ALA B 1 241 ? -6.73 26.922 -3.535 1 98.81 241 ALA B O 1
ATOM 4522 N N . ARG B 1 242 ? -5.488 26.75 -1.702 1 98.25 242 ARG B N 1
ATOM 4523 C CA . ARG B 1 242 ? -4.602 27.859 -2.029 1 98.25 242 ARG B CA 1
ATOM 4524 C C . ARG B 1 242 ? -3.502 27.422 -2.988 1 98.25 242 ARG B C 1
ATOM 4526 O O . ARG B 1 242 ? -2.363 27.188 -2.572 1 98.25 242 ARG B O 1
ATOM 4533 N N . ILE B 1 243 ? -3.793 27.391 -4.301 1 97.56 243 ILE B N 1
ATOM 4534 C CA . ILE B 1 243 ? -2.936 26.719 -5.27 1 97.56 243 ILE B CA 1
ATOM 4535 C C . ILE B 1 243 ? -3.021 27.438 -6.617 1 97.56 243 ILE B C 1
ATOM 4537 O O . ILE B 1 243 ? -4.062 28 -6.969 1 97.56 243 ILE B O 1
ATOM 4541 N N . SER B 1 244 ? -1.94 27.547 -7.367 1 96.94 244 SER B N 1
ATOM 4542 C CA . SER B 1 244 ? -1.979 28.109 -8.711 1 96.94 244 SER B CA 1
ATOM 4543 C C . SER B 1 244 ? -2.762 27.219 -9.664 1 96.94 244 SER B C 1
ATOM 4545 O O . SER B 1 244 ? -2.85 26.016 -9.461 1 96.94 244 SER B O 1
ATOM 4547 N N . LYS B 1 245 ? -3.348 27.797 -10.656 1 97.06 245 LYS B N 1
ATOM 4548 C CA . LYS B 1 245 ? -4.156 27.062 -11.617 1 97.06 245 LYS B CA 1
ATOM 4549 C C . LYS B 1 245 ? -3.314 26.031 -12.367 1 97.06 245 LYS B C 1
ATOM 4551 O O . LYS B 1 245 ? -3.768 24.906 -12.602 1 97.06 245 LYS B O 1
ATOM 4556 N N . GLY B 1 246 ? -2.121 26.422 -12.773 1 97.25 246 GLY B N 1
ATOM 4557 C CA . GLY B 1 246 ? -1.239 25.5 -13.453 1 97.25 246 GLY B CA 1
ATOM 4558 C C . GLY B 1 246 ? -0.914 24.266 -12.633 1 97.25 246 GLY B C 1
ATOM 4559 O O . GLY B 1 246 ? -0.908 23.156 -13.156 1 97.25 246 GLY B O 1
ATOM 4560 N N . TYR B 1 247 ? -0.636 24.469 -11.344 1 98 247 TYR B N 1
ATOM 4561 C CA . TYR B 1 247 ? -0.392 23.375 -10.406 1 98 247 TYR B CA 1
ATOM 4562 C C . TYR B 1 247 ? -1.6 22.453 -10.32 1 98 247 TYR B C 1
ATOM 4564 O O . TYR B 1 247 ? -1.478 21.234 -10.523 1 98 247 TYR B O 1
ATOM 4572 N N . GLN B 1 248 ? -2.707 23.016 -10.125 1 98.56 248 GLN B N 1
ATOM 4573 C CA . GLN B 1 248 ? -3.939 22.25 -9.945 1 98.56 248 GLN B CA 1
ATOM 4574 C C . GLN B 1 248 ? -4.293 21.484 -11.211 1 98.56 248 GLN B C 1
ATOM 4576 O O . GLN B 1 248 ? -4.738 20.328 -11.133 1 98.56 248 GLN B O 1
ATOM 4581 N N . GLN B 1 249 ? -4.105 22.078 -12.336 1 97.75 249 GLN B N 1
ATOM 4582 C CA . GLN B 1 249 ? -4.367 21.406 -13.609 1 97.75 249 GLN B CA 1
ATOM 4583 C C . GLN B 1 249 ? -3.463 20.203 -13.797 1 97.75 249 GLN B C 1
ATOM 4585 O O . GLN B 1 249 ? -3.889 19.172 -14.336 1 97.75 249 GLN B O 1
ATOM 4590 N N . GLU B 1 250 ? -2.26 20.344 -13.359 1 97.88 250 GLU B N 1
ATOM 4591 C CA . GLU B 1 250 ? -1.32 19.219 -13.477 1 97.88 250 GLU B CA 1
ATOM 4592 C C . GLU B 1 250 ? -1.742 18.047 -12.602 1 97.88 250 GLU B C 1
ATOM 4594 O O . GLU B 1 250 ? -1.57 16.891 -12.992 1 97.88 250 GLU B O 1
ATOM 4599 N N . VAL B 1 251 ? -2.264 18.297 -11.43 1 98.56 251 VAL B N 1
ATOM 4600 C CA . VAL B 1 251 ? -2.773 17.266 -10.531 1 98.56 251 VAL B CA 1
ATOM 4601 C C . VAL B 1 251 ? -3.893 16.484 -11.219 1 98.56 251 VAL B C 1
ATOM 4603 O O . VAL B 1 251 ? -3.957 15.266 -11.117 1 98.56 251 VAL B O 1
ATOM 4606 N N . VAL B 1 252 ? -4.754 17.188 -11.938 1 98.5 252 VAL B N 1
ATOM 4607 C CA . VAL B 1 252 ? -5.91 16.578 -12.594 1 98.5 252 VAL B CA 1
ATOM 4608 C C . VAL B 1 252 ? -5.461 15.844 -13.852 1 98.5 252 VAL B C 1
ATOM 4610 O O . VAL B 1 252 ? -6.016 14.805 -14.203 1 98.5 252 VAL B O 1
ATOM 4613 N N . ARG B 1 253 ? -4.43 16.312 -14.477 1 97.75 253 ARG B N 1
ATOM 4614 C CA . ARG B 1 253 ? -3.965 15.781 -15.758 1 97.75 253 ARG B CA 1
ATOM 4615 C C . ARG B 1 253 ? -3.209 14.469 -15.57 1 97.75 253 ARG B C 1
ATOM 4617 O O . ARG B 1 253 ? -3.332 13.555 -16.391 1 97.75 253 ARG B O 1
ATOM 4624 N N . ALA B 1 254 ? -2.41 14.406 -14.516 1 97.5 254 ALA B N 1
ATOM 4625 C CA . ALA B 1 254 ? -1.453 13.32 -14.328 1 97.5 254 ALA B CA 1
ATOM 4626 C C . ALA B 1 254 ? -2.166 11.984 -14.172 1 97.5 254 ALA B C 1
ATOM 4628 O O . ALA B 1 254 ? -3.23 11.914 -13.555 1 97.5 254 ALA B O 1
ATOM 4629 N N . THR B 1 255 ? -1.624 10.945 -14.797 1 95.38 255 THR B N 1
ATOM 4630 C CA . THR B 1 255 ? -2.105 9.578 -14.688 1 95.38 255 THR B CA 1
ATOM 4631 C C . THR B 1 255 ? -0.948 8.617 -14.43 1 95.38 255 THR B C 1
ATOM 4633 O O . THR B 1 255 ? 0.219 9.008 -14.508 1 95.38 255 THR B O 1
ATOM 4636 N N . ASP B 1 256 ? -1.33 7.402 -14.102 1 96.19 256 ASP B N 1
ATOM 4637 C CA . ASP B 1 256 ? -0.3 6.402 -13.844 1 96.19 256 ASP B CA 1
ATOM 4638 C C . ASP B 1 256 ? 0.663 6.879 -12.758 1 96.19 256 ASP B C 1
ATOM 4640 O O . ASP B 1 256 ? 1.83 7.16 -13.031 1 96.19 256 ASP B O 1
ATOM 4644 N N . GLY B 1 257 ? 0.156 6.918 -11.516 1 95.19 257 GLY B N 1
ATOM 4645 C CA . GLY B 1 257 ? 0.872 7.488 -10.383 1 95.19 257 GLY B CA 1
ATOM 4646 C C . GLY B 1 257 ? 2.277 6.938 -10.227 1 95.19 257 GLY B C 1
ATOM 4647 O O . GLY B 1 257 ? 3.201 7.676 -9.875 1 95.19 257 GLY B O 1
ATOM 4648 N N . ALA B 1 258 ? 2.484 5.645 -10.492 1 93.75 258 ALA B N 1
ATOM 4649 C CA . ALA B 1 258 ? 3.803 5.031 -10.352 1 93.75 258 ALA B CA 1
ATOM 4650 C C . ALA B 1 258 ? 4.805 5.648 -11.32 1 93.75 258 ALA B C 1
ATOM 4652 O O . ALA B 1 258 ? 5.949 5.914 -10.953 1 93.75 258 ALA B O 1
ATOM 4653 N N . ARG B 1 259 ? 4.414 5.871 -12.508 1 93.94 259 ARG B N 1
ATOM 4654 C CA . ARG B 1 259 ? 5.293 6.375 -13.562 1 93.94 259 ARG B CA 1
ATOM 4655 C C . ARG B 1 259 ? 5.453 7.887 -13.461 1 93.94 259 ARG B C 1
ATOM 4657 O O . ARG B 1 259 ? 6.551 8.414 -13.648 1 93.94 259 ARG B O 1
ATOM 4664 N N . CYS B 1 260 ? 4.426 8.555 -13.102 1 96.94 260 CYS B N 1
ATOM 4665 C CA . CYS B 1 260 ? 4.453 10.008 -13.266 1 96.94 260 CYS B CA 1
ATOM 4666 C C . CYS B 1 260 ? 4.941 10.688 -11.992 1 96.94 260 CYS B C 1
ATOM 4668 O O . CYS B 1 260 ? 5.184 11.898 -11.992 1 96.94 260 CYS B O 1
ATOM 4670 N N . THR B 1 261 ? 5.051 10.008 -10.922 1 97.94 261 THR B N 1
ATOM 4671 C CA . THR B 1 261 ? 5.559 10.633 -9.711 1 97.94 261 THR B CA 1
ATOM 4672 C C . THR B 1 261 ? 6.855 9.961 -9.258 1 97.94 261 THR B C 1
ATOM 4674 O O . THR B 1 261 ? 7.137 8.828 -9.641 1 97.94 261 THR B O 1
ATOM 4677 N N . THR B 1 262 ? 7.605 10.664 -8.5 1 96.62 262 THR B N 1
ATOM 4678 C CA . THR B 1 262 ? 8.852 10.148 -7.938 1 96.62 262 THR B CA 1
ATOM 4679 C C . THR B 1 262 ? 9.227 10.914 -6.672 1 96.62 262 THR B C 1
ATOM 4681 O O . THR B 1 262 ? 8.648 11.961 -6.375 1 96.62 262 THR B O 1
ATOM 4684 N N . ARG B 1 263 ? 10.039 10.336 -5.844 1 97.19 263 ARG B N 1
ATOM 4685 C CA . ARG B 1 263 ? 10.648 11.07 -4.734 1 97.19 263 ARG B CA 1
ATOM 4686 C C . ARG B 1 263 ? 11.969 11.703 -5.152 1 97.19 263 ARG B C 1
ATOM 4688 O O . ARG B 1 263 ? 12.844 11.031 -5.695 1 97.19 263 ARG B O 1
ATOM 4695 N N . THR B 1 264 ? 12.062 13 -4.957 1 97.69 264 THR B N 1
ATOM 4696 C CA . THR B 1 264 ? 13.297 13.695 -5.305 1 97.69 264 THR B CA 1
ATOM 4697 C C . THR B 1 264 ? 13.406 15.008 -4.539 1 97.69 264 THR B C 1
ATOM 4699 O O . THR B 1 264 ? 12.406 15.695 -4.324 1 97.69 264 THR B O 1
ATOM 4702 N N . MET B 1 265 ? 14.602 15.336 -4.145 1 98.06 265 MET B N 1
ATOM 4703 C CA . MET B 1 265 ? 14.859 16.609 -3.482 1 98.06 265 MET B CA 1
ATOM 4704 C C . MET B 1 265 ? 15.094 17.719 -4.508 1 98.06 265 MET B C 1
ATOM 4706 O O . MET B 1 265 ? 15.219 18.891 -4.145 1 98.06 265 MET B O 1
ATOM 4710 N N . LEU B 1 266 ? 15.125 17.375 -5.785 1 98.19 266 LEU B N 1
ATOM 4711 C CA . LEU B 1 266 ? 15.492 18.312 -6.844 1 98.19 266 LEU B CA 1
ATOM 4712 C C . LEU B 1 266 ? 14.609 19.547 -6.797 1 98.19 266 LEU B C 1
ATOM 4714 O O . LEU B 1 266 ? 15.109 20.672 -6.848 1 98.19 266 LEU B O 1
ATOM 4718 N N . TYR B 1 267 ? 13.344 19.344 -6.664 1 97.56 267 TYR B N 1
ATOM 4719 C CA . TYR B 1 267 ? 12.406 20.469 -6.711 1 97.56 267 TYR B CA 1
ATOM 4720 C C . TYR B 1 267 ? 12.594 21.391 -5.512 1 97.56 267 TYR B C 1
ATOM 4722 O O . TYR B 1 267 ? 12.531 22.609 -5.645 1 97.56 267 TYR B O 1
ATOM 4730 N N . ASN B 1 268 ? 12.805 20.75 -4.34 1 97 268 ASN B N 1
ATOM 4731 C CA . ASN B 1 268 ? 13.148 21.547 -3.164 1 97 268 ASN B CA 1
ATOM 4732 C C . ASN B 1 268 ? 14.367 22.422 -3.42 1 97 268 ASN B C 1
ATOM 4734 O O . ASN B 1 268 ? 14.336 23.625 -3.145 1 97 268 ASN B O 1
ATOM 4738 N N . HIS B 1 269 ? 15.328 21.859 -3.951 1 97.94 269 HIS B N 1
ATOM 4739 C CA . HIS B 1 269 ? 16.594 22.547 -4.141 1 97.94 269 HIS B CA 1
ATOM 4740 C C . HIS B 1 269 ? 16.484 23.641 -5.191 1 97.94 269 HIS B C 1
ATOM 4742 O O . HIS B 1 269 ? 17.062 24.719 -5.031 1 97.94 269 HIS B O 1
ATOM 4748 N N . LEU B 1 270 ? 15.75 23.375 -6.23 1 98.06 270 LEU B N 1
ATOM 4749 C CA . LEU B 1 270 ? 15.547 24.375 -7.273 1 98.06 270 LEU B CA 1
ATOM 4750 C C . LEU B 1 270 ? 14.797 25.578 -6.73 1 98.06 270 LEU B C 1
ATOM 4752 O O . LEU B 1 270 ? 14.984 26.703 -7.215 1 98.06 270 LEU B O 1
ATOM 4756 N N . ARG B 1 271 ? 13.992 25.328 -5.688 1 96 271 ARG B N 1
ATOM 4757 C CA . ARG B 1 271 ? 13.227 26.406 -5.066 1 96 271 ARG B CA 1
ATOM 4758 C C . ARG B 1 271 ? 14.023 27.078 -3.961 1 96 271 ARG B C 1
ATOM 4760 O O . ARG B 1 271 ? 13.562 28.047 -3.355 1 96 271 ARG B O 1
ATOM 4767 N N . GLY B 1 272 ? 15.211 26.531 -3.682 1 94.94 272 GLY B N 1
ATOM 4768 C CA . GLY B 1 272 ? 16.078 27.141 -2.689 1 94.94 272 GLY B CA 1
ATOM 4769 C C . GLY B 1 272 ? 15.906 26.547 -1.304 1 94.94 272 GLY B C 1
ATOM 4770 O O . GLY B 1 272 ? 16.484 27.062 -0.334 1 94.94 272 GLY B O 1
ATOM 4771 N N . THR B 1 273 ? 15.062 25.594 -1.158 1 94.56 273 THR B N 1
ATOM 4772 C CA . THR B 1 273 ? 14.867 24.938 0.126 1 94.56 273 THR B CA 1
ATOM 4773 C C . THR B 1 273 ? 15.883 23.812 0.31 1 94.56 273 THR B C 1
ATOM 4775 O O . THR B 1 273 ? 15.844 22.797 -0.408 1 94.56 273 THR B O 1
ATOM 4778 N N . MET B 1 274 ? 16.703 24.094 1.265 1 94.75 274 MET B N 1
ATOM 4779 C CA . MET B 1 274 ? 17.75 23.125 1.594 1 94.75 274 MET B CA 1
ATOM 4780 C C . MET B 1 274 ? 17.625 22.672 3.045 1 94.75 274 MET B C 1
ATOM 4782 O O . MET B 1 274 ? 16.906 23.281 3.834 1 94.75 274 MET B O 1
ATOM 4786 N N . GLY B 1 275 ? 18.172 21.641 3.395 1 94.56 275 GLY B N 1
ATOM 4787 C CA . GLY B 1 275 ? 18.391 21.328 4.801 1 94.56 275 GLY B CA 1
ATOM 4788 C C . GLY B 1 275 ? 17.391 20.344 5.363 1 94.56 275 GLY B C 1
ATOM 4789 O O . GLY B 1 275 ? 17.453 19.984 6.543 1 94.56 275 GLY B O 1
ATOM 4790 N N . TRP B 1 276 ? 16.422 19.875 4.559 1 97.19 276 TRP B N 1
ATOM 4791 C CA . TRP B 1 276 ? 15.539 18.844 5.055 1 97.19 276 TRP B CA 1
ATOM 4792 C C . TRP B 1 276 ? 16.328 17.688 5.668 1 97.19 276 TRP B C 1
ATOM 4794 O O . TRP B 1 276 ? 17.375 17.297 5.137 1 97.19 276 TRP B O 1
ATOM 4804 N N . PRO B 1 277 ? 15.766 17.203 6.852 1 97.25 277 PRO B N 1
ATOM 4805 C CA . PRO B 1 277 ? 16.406 15.977 7.348 1 97.25 277 PRO B CA 1
ATOM 4806 C C . PRO B 1 277 ? 16.453 14.867 6.301 1 97.25 277 PRO B C 1
ATOM 4808 O O . PRO B 1 277 ? 15.508 14.695 5.535 1 97.25 277 PRO B O 1
ATOM 4811 N N . GLU B 1 278 ? 17.516 14.078 6.305 1 96.12 278 GLU B N 1
ATOM 4812 C CA . GLU B 1 278 ? 17.828 13.148 5.223 1 96.12 278 GLU B CA 1
ATOM 4813 C C . GLU B 1 278 ? 16.797 12.023 5.152 1 96.12 278 GLU B C 1
ATOM 4815 O O . GLU B 1 278 ? 16.625 11.391 4.105 1 96.12 278 GLU B O 1
ATOM 4820 N N . GLN B 1 279 ? 16.062 11.82 6.219 1 96.38 279 GLN B N 1
ATOM 4821 C CA . GLN B 1 279 ? 15.117 10.703 6.258 1 96.38 279 GLN B CA 1
ATOM 4822 C C . GLN B 1 279 ? 13.844 11.023 5.473 1 96.38 279 GLN B C 1
ATOM 4824 O O . GLN B 1 279 ? 13.016 10.148 5.242 1 96.38 279 GLN B O 1
ATOM 4829 N N . TYR B 1 280 ? 13.75 12.312 5.043 1 98.06 280 TYR B N 1
ATOM 4830 C CA . TYR B 1 280 ? 12.547 12.719 4.328 1 98.06 280 TYR B CA 1
ATOM 4831 C C . TYR B 1 280 ? 12.875 13.117 2.895 1 98.06 280 TYR B C 1
ATOM 4833 O O . TYR B 1 280 ? 13.914 13.727 2.635 1 98.06 280 TYR B O 1
ATOM 4841 N N . SER B 1 281 ? 12.016 12.781 2.025 1 98.31 281 SER B N 1
ATOM 4842 C CA . SER B 1 281 ? 12.062 13.219 0.634 1 98.31 281 SER B CA 1
ATOM 4843 C C . SER B 1 281 ? 10.656 13.43 0.075 1 98.31 281 SER B C 1
ATOM 4845 O O . SER B 1 281 ? 9.742 12.656 0.374 1 98.31 281 SER B O 1
ATOM 4847 N N . PRO B 1 282 ? 10.492 14.453 -0.679 1 98.31 282 PRO B N 1
ATOM 4848 C CA . PRO B 1 282 ? 9.156 14.711 -1.215 1 98.31 282 PRO B CA 1
ATOM 4849 C C . PRO B 1 282 ? 8.852 13.898 -2.473 1 98.31 282 PRO B C 1
ATOM 4851 O O . PRO B 1 282 ? 9.758 13.648 -3.275 1 98.31 282 PRO B O 1
ATOM 4854 N N . ARG B 1 283 ? 7.629 13.539 -2.598 1 98.56 283 ARG B N 1
ATOM 4855 C CA . ARG B 1 283 ? 7.133 12.961 -3.842 1 98.56 283 ARG B CA 1
ATOM 4856 C C . ARG B 1 283 ? 6.383 13.992 -4.668 1 98.56 283 ARG B C 1
ATOM 4858 O O . ARG B 1 283 ? 5.598 14.781 -4.133 1 98.56 283 ARG B O 1
ATOM 4865 N N . GLY B 1 284 ? 6.629 14.016 -5.922 1 98.31 284 GLY B N 1
ATOM 4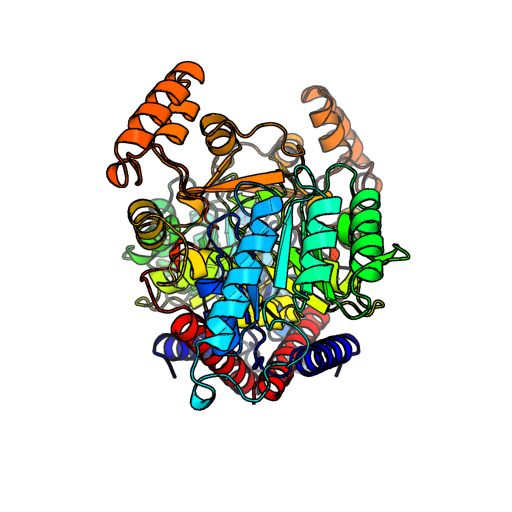866 C CA . GLY B 1 284 ? 5.953 14.914 -6.84 1 98.31 284 GLY B CA 1
ATOM 4867 C C . GLY B 1 284 ? 5.918 14.398 -8.266 1 98.31 284 GLY B C 1
ATOM 4868 O O . GLY B 1 284 ? 6.504 13.352 -8.57 1 98.31 284 GLY B O 1
ATOM 4869 N N . ILE B 1 285 ? 5.191 15.078 -9.109 1 98.5 285 ILE B N 1
ATOM 4870 C CA . ILE B 1 285 ? 5.031 14.711 -10.516 1 98.5 285 ILE B CA 1
ATOM 4871 C C . ILE B 1 285 ? 6.309 15.047 -11.281 1 98.5 285 ILE B C 1
ATOM 4873 O O . ILE B 1 285 ? 6.871 16.141 -11.117 1 98.5 285 ILE B O 1
ATOM 4877 N N . VAL B 1 286 ? 6.754 14.148 -12.055 1 97.94 286 VAL B N 1
ATOM 4878 C CA . VAL B 1 286 ? 7.969 14.352 -12.844 1 97.94 286 VAL B CA 1
ATOM 4879 C C . VAL B 1 286 ? 7.711 15.398 -13.922 1 97.94 286 VAL B C 1
ATOM 4881 O O . VAL B 1 286 ? 6.613 15.461 -14.484 1 97.94 286 VAL B O 1
ATOM 4884 N N . ASN B 1 287 ? 8.641 16.234 -14.164 1 97.88 287 ASN B N 1
ATOM 4885 C CA . ASN B 1 287 ? 8.555 17.25 -15.203 1 97.88 287 ASN B CA 1
ATOM 4886 C C . ASN B 1 287 ? 9.875 17.391 -15.961 1 97.88 287 ASN B C 1
ATOM 4888 O O . ASN B 1 287 ? 10.727 16.516 -15.898 1 97.88 287 ASN B O 1
ATOM 4892 N N . GLN B 1 288 ? 10.016 18.438 -16.719 1 98.12 288 GLN B N 1
ATOM 4893 C CA . GLN B 1 288 ? 11.18 18.578 -17.594 1 98.12 288 GLN B CA 1
ATOM 4894 C C . GLN B 1 288 ? 12.461 18.734 -16.781 1 98.12 288 GLN B C 1
ATOM 4896 O O . GLN B 1 288 ? 13.523 18.266 -17.188 1 98.12 288 GLN B O 1
ATOM 4901 N N . SER B 1 289 ? 12.398 19.391 -15.609 1 98.56 289 SER B N 1
ATOM 4902 C CA . SER B 1 289 ? 13.57 19.531 -14.75 1 98.56 289 SER B CA 1
ATOM 4903 C C . SER B 1 289 ? 14.086 18.172 -14.289 1 98.56 289 SER B C 1
ATOM 4905 O O . SER B 1 289 ? 15.297 17.938 -14.242 1 98.56 289 SER B O 1
ATOM 4907 N N . PHE B 1 290 ? 13.203 17.312 -13.969 1 98.31 290 PHE B N 1
ATOM 4908 C CA . PHE B 1 290 ? 13.578 15.984 -13.523 1 98.31 290 PHE B CA 1
ATOM 4909 C C . PHE B 1 290 ? 14.258 15.211 -14.648 1 98.31 290 PHE B C 1
ATOM 4911 O O . PHE B 1 290 ? 15.305 14.594 -14.445 1 98.31 290 PHE B O 1
ATOM 4918 N N . HIS B 1 291 ? 13.641 15.211 -15.82 1 98.25 291 HIS B N 1
ATOM 4919 C CA . HIS B 1 291 ? 14.203 14.5 -16.969 1 98.25 291 HIS B CA 1
ATOM 4920 C C . HIS B 1 291 ? 15.586 15.047 -17.328 1 98.25 291 HIS B C 1
ATOM 4922 O O . HIS B 1 291 ? 16.5 14.273 -17.609 1 98.25 291 HIS B O 1
ATOM 4928 N N . ASP B 1 292 ? 15.719 16.375 -17.297 1 98.56 292 ASP B N 1
ATOM 4929 C CA . ASP B 1 292 ? 17.016 17 -17.578 1 98.56 292 ASP B CA 1
ATOM 4930 C C . ASP B 1 292 ? 18.047 16.594 -16.547 1 98.56 292 ASP B C 1
ATOM 4932 O O . ASP B 1 292 ? 19.219 16.359 -16.875 1 98.56 292 ASP B O 1
ATOM 4936 N N . HIS B 1 293 ? 17.656 16.594 -15.328 1 98.5 293 HIS B N 1
ATOM 4937 C CA . HIS B 1 293 ? 18.547 16.172 -14.258 1 98.5 293 HIS B CA 1
ATOM 4938 C C . HIS B 1 293 ? 19.047 14.742 -14.492 1 98.5 293 HIS B C 1
ATOM 4940 O O . HIS B 1 293 ? 20.234 14.461 -14.336 1 98.5 293 HIS B O 1
ATOM 4946 N N . GLN B 1 294 ? 18.125 13.859 -14.812 1 97.31 294 GLN B N 1
ATOM 4947 C CA . GLN B 1 294 ? 18.469 12.469 -15.094 1 97.31 294 GLN B CA 1
ATOM 4948 C C . GLN B 1 294 ? 19.422 12.375 -16.281 1 97.31 294 GLN B C 1
ATOM 4950 O O . GLN B 1 294 ? 20.281 11.492 -16.312 1 97.31 294 GLN B O 1
ATOM 4955 N N . ALA B 1 295 ? 19.297 13.297 -17.203 1 98 295 ALA B N 1
ATOM 4956 C CA . ALA B 1 295 ? 20.125 13.32 -18.422 1 98 295 ALA B CA 1
ATOM 4957 C C . ALA B 1 295 ? 21.484 13.938 -18.141 1 98 295 ALA B C 1
ATOM 4959 O O . ALA B 1 295 ? 22.344 14.008 -19.031 1 98 295 ALA B O 1
ATOM 4960 N N . GLY B 1 296 ? 21.672 14.516 -16.938 1 97.94 296 GLY B N 1
ATOM 4961 C CA . GLY B 1 296 ? 23 14.961 -16.547 1 97.94 296 GLY B CA 1
ATOM 4962 C C . GLY B 1 296 ? 23.172 16.453 -16.672 1 97.94 296 GLY B C 1
ATOM 4963 O O . GLY B 1 296 ? 24.297 16.969 -16.547 1 97.94 296 GLY B O 1
ATOM 4964 N N . VAL B 1 297 ? 22.078 17.188 -16.891 1 98.38 297 VAL B N 1
ATOM 4965 C CA . VAL B 1 297 ? 22.188 18.641 -16.922 1 98.38 297 VAL B CA 1
ATOM 4966 C C . VAL B 1 297 ? 22.609 19.172 -15.539 1 98.38 297 VAL B C 1
ATOM 4968 O O . VAL B 1 297 ? 22.078 18.719 -14.516 1 98.38 297 VAL B O 1
ATOM 4971 N N . GLU B 1 298 ? 23.469 20.109 -15.492 1 98.19 298 GLU B N 1
ATOM 4972 C CA . GLU B 1 298 ? 24.031 20.641 -14.25 1 98.19 298 GLU B CA 1
ATOM 4973 C C . GLU B 1 298 ? 22.984 21.422 -13.461 1 98.19 298 GLU B C 1
ATOM 4975 O O . GLU B 1 298 ? 22.156 22.125 -14.047 1 98.19 298 GLU B O 1
ATOM 4980 N N . PHE B 1 299 ? 23.109 21.422 -12.203 1 98.25 299 PHE B N 1
ATOM 4981 C CA . PHE B 1 299 ? 22.141 22.031 -11.297 1 98.25 299 PHE B CA 1
ATOM 4982 C C . PHE B 1 299 ? 22 23.516 -11.562 1 98.25 299 PHE B C 1
ATOM 4984 O O . PHE B 1 299 ? 20.891 24.062 -11.547 1 98.25 299 PHE B O 1
ATOM 4991 N N . GLU B 1 300 ? 23.094 24.172 -11.773 1 98.19 300 GLU B N 1
ATOM 4992 C CA . GLU B 1 300 ? 23.062 25.609 -11.984 1 98.19 300 GLU B CA 1
ATOM 4993 C C . GLU B 1 300 ? 22.234 25.969 -13.211 1 98.19 300 GLU B C 1
ATOM 4995 O O . GLU B 1 300 ? 21.516 26.984 -13.203 1 98.19 300 GLU B O 1
ATOM 5000 N N . GLU B 1 301 ? 22.391 25.172 -14.203 1 98.5 301 GLU B N 1
ATOM 5001 C CA . GLU B 1 301 ? 21.594 25.391 -15.406 1 98.5 301 GLU B CA 1
ATOM 5002 C C . GLU B 1 301 ? 20.109 25.109 -15.148 1 98.5 301 GLU B C 1
ATOM 5004 O O . GLU B 1 301 ? 19.25 25.859 -15.617 1 98.5 301 GLU B O 1
ATOM 5009 N N . LEU B 1 302 ? 19.812 24.062 -14.398 1 98.69 302 LEU B N 1
ATOM 5010 C CA . LEU B 1 302 ? 18.438 23.75 -14.039 1 98.69 302 LEU B CA 1
ATOM 5011 C C . LEU B 1 302 ? 17.812 24.875 -13.211 1 98.69 302 LEU B C 1
ATOM 5013 O O . LEU B 1 302 ? 16.641 25.203 -13.391 1 98.69 302 LEU B O 1
ATOM 5017 N N . LYS B 1 303 ? 18.609 25.406 -12.352 1 98.31 303 LYS B N 1
ATOM 5018 C CA . LYS B 1 303 ? 18.141 26.5 -11.508 1 98.31 303 LYS B CA 1
ATOM 5019 C C . LYS B 1 303 ? 17.781 27.719 -12.344 1 98.31 303 LYS B C 1
ATOM 5021 O O . LYS B 1 303 ? 16.75 28.359 -12.117 1 98.31 303 LYS B O 1
ATOM 5026 N N . LYS B 1 304 ? 18.641 28.047 -13.305 1 98.12 304 LYS B N 1
ATOM 5027 C CA . LYS B 1 304 ? 18.375 29.156 -14.211 1 98.12 304 LYS B CA 1
ATOM 5028 C C . LYS B 1 304 ? 17.062 28.953 -14.961 1 98.12 304 LYS B C 1
ATOM 5030 O O . LYS B 1 304 ? 16.234 29.859 -15.023 1 98.12 304 LYS B O 1
ATOM 5035 N N . ARG B 1 305 ? 16.891 27.75 -15.469 1 98.12 305 ARG B N 1
ATOM 5036 C CA . ARG B 1 305 ? 15.695 27.438 -16.219 1 98.12 305 ARG B CA 1
ATOM 5037 C C . ARG B 1 305 ? 14.461 27.453 -15.328 1 98.12 305 ARG B C 1
ATOM 5039 O O . ARG B 1 305 ? 13.383 27.891 -15.758 1 98.12 305 ARG B O 1
ATOM 5046 N N . HIS B 1 306 ? 14.617 26.969 -14.148 1 98.38 306 HIS B N 1
ATOM 5047 C CA . HIS B 1 306 ? 13.531 27 -13.164 1 98.38 306 HIS B CA 1
ATOM 5048 C C . HIS B 1 306 ? 13.102 28.422 -12.859 1 98.38 306 HIS B C 1
ATOM 5050 O O . HIS B 1 306 ? 11.906 28.734 -12.867 1 98.38 306 HIS B O 1
ATOM 5056 N N . ASP B 1 307 ? 14.055 29.281 -12.656 1 97.62 307 ASP B N 1
ATOM 5057 C CA . ASP B 1 307 ? 13.758 30.672 -12.305 1 97.62 307 ASP B CA 1
ATOM 5058 C C . ASP B 1 307 ? 13.055 31.391 -13.461 1 97.62 307 ASP B C 1
ATOM 5060 O O . ASP B 1 307 ? 12.203 32.25 -13.242 1 97.62 307 ASP B O 1
ATOM 5064 N N . GLU B 1 308 ? 13.445 31.031 -14.625 1 97.38 308 GLU B N 1
ATOM 5065 C CA . GLU B 1 308 ? 12.773 31.578 -15.797 1 97.38 308 GLU B CA 1
ATOM 5066 C C . GLU B 1 308 ? 11.328 31.078 -15.883 1 97.38 308 GLU B C 1
ATOM 5068 O O . GLU B 1 308 ? 10.422 31.844 -16.219 1 97.38 308 GLU B O 1
ATOM 5073 N N . ALA B 1 309 ? 11.102 29.844 -15.547 1 97.56 309 ALA B N 1
ATOM 5074 C CA . ALA B 1 309 ? 9.766 29.266 -15.578 1 97.56 309 ALA B CA 1
ATOM 5075 C C . ALA B 1 309 ? 8.859 29.906 -14.531 1 97.56 309 ALA B C 1
ATOM 5077 O O . ALA B 1 309 ? 7.656 30.062 -14.75 1 97.56 309 ALA B O 1
ATOM 5078 N N . VAL B 1 310 ? 9.422 30.25 -13.422 1 96.56 310 VAL B N 1
ATOM 5079 C CA . VAL B 1 310 ? 8.656 30.906 -12.367 1 96.56 310 VAL B CA 1
ATOM 5080 C C . VAL B 1 310 ? 8.016 32.188 -12.906 1 96.56 310 VAL B C 1
ATOM 5082 O O . VAL B 1 310 ? 6.871 32.5 -12.586 1 96.56 310 VAL B O 1
ATOM 5085 N N . LYS B 1 311 ? 8.703 32.844 -13.766 1 96.38 311 LYS B N 1
ATOM 5086 C CA . LYS B 1 311 ? 8.242 34.094 -14.32 1 96.38 311 LYS B CA 1
ATOM 5087 C C . LYS B 1 311 ? 7.117 33.875 -15.328 1 96.38 311 LYS B C 1
ATOM 5089 O O . LYS B 1 311 ? 6.383 34.812 -15.656 1 96.38 311 LYS B O 1
ATOM 5094 N N . SER B 1 312 ? 7.008 32.688 -15.727 1 94.62 312 SER B N 1
ATOM 5095 C CA . SER B 1 312 ? 6.039 32.406 -16.781 1 94.62 312 SER B CA 1
ATOM 5096 C C . SER B 1 312 ? 4.668 32.094 -16.203 1 94.62 312 SER B C 1
ATOM 5098 O O . SER B 1 312 ? 3.723 31.797 -16.938 1 94.62 312 SER B O 1
ATOM 5100 N N . GLY B 1 313 ? 4.562 32.062 -14.938 1 92.69 313 GLY B N 1
ATOM 5101 C CA . GLY B 1 313 ? 3.291 31.812 -14.281 1 92.69 313 GLY B CA 1
ATOM 5102 C C . GLY B 1 313 ? 2.793 30.391 -14.461 1 92.69 313 GLY B C 1
ATOM 5103 O O . GLY B 1 313 ? 3.535 29.438 -14.234 1 92.69 313 GLY B O 1
ATOM 5104 N N . ASP B 1 314 ? 1.593 30.25 -14.875 1 92.38 314 ASP B N 1
ATOM 5105 C CA . ASP B 1 314 ? 0.943 28.953 -14.953 1 92.38 314 ASP B CA 1
ATOM 5106 C C . ASP B 1 314 ? 1.535 28.109 -16.078 1 92.38 314 ASP B C 1
ATOM 5108 O O . ASP B 1 314 ? 1.441 26.875 -16.062 1 92.38 314 ASP B O 1
ATOM 5112 N N . LYS B 1 315 ? 2.148 28.719 -16.969 1 93.12 315 LYS B N 1
ATOM 5113 C CA . LYS B 1 315 ? 2.754 28.016 -18.094 1 93.12 315 LYS B CA 1
ATOM 5114 C C . LYS B 1 315 ? 3.99 27.234 -17.656 1 93.12 315 LYS B C 1
ATOM 5116 O O . LYS B 1 315 ? 4.477 26.375 -18.391 1 93.12 315 LYS B O 1
ATOM 5121 N N . GLY B 1 316 ? 4.395 27.562 -16.453 1 96.44 316 GLY B N 1
ATOM 5122 C CA . GLY B 1 316 ? 5.578 26.891 -15.945 1 96.44 316 GLY B CA 1
ATOM 5123 C C . GLY B 1 316 ? 5.301 25.484 -15.438 1 96.44 316 GLY B C 1
ATOM 5124 O O . GLY B 1 316 ? 6.23 24.719 -15.164 1 96.44 316 GLY B O 1
ATOM 5125 N N . TRP B 1 317 ? 4.047 25.156 -15.383 1 96.56 317 TRP B N 1
ATOM 5126 C CA . TRP B 1 317 ? 3.646 23.844 -14.906 1 96.56 317 TRP B CA 1
ATOM 5127 C C . TRP B 1 317 ? 3.359 22.906 -16.062 1 96.56 317 TRP B C 1
ATOM 5129 O O . TRP B 1 317 ? 3.238 23.344 -17.219 1 96.56 317 TRP B O 1
ATOM 5139 N N . GLY B 1 318 ? 3.332 21.578 -15.758 1 94.81 318 GLY B N 1
ATOM 5140 C CA . GLY B 1 318 ? 3.051 20.594 -16.781 1 94.81 318 GLY B CA 1
ATOM 5141 C C . GLY B 1 318 ? 4.242 19.703 -17.094 1 94.81 318 GLY B C 1
ATOM 5142 O O . GLY B 1 318 ? 5.324 19.891 -16.531 1 94.81 318 GLY B O 1
ATOM 5143 N N . PRO B 1 319 ? 4.016 18.734 -17.984 1 94.56 319 PRO B N 1
ATOM 5144 C CA . PRO B 1 319 ? 5.078 17.766 -18.312 1 94.56 319 PRO B CA 1
ATOM 5145 C C . PRO B 1 319 ? 6.324 18.438 -18.875 1 94.56 319 PRO B C 1
ATOM 5147 O O . PRO B 1 319 ? 7.441 17.969 -18.641 1 94.56 319 PRO B O 1
ATOM 5150 N N . LYS B 1 320 ? 6.141 19.547 -19.625 1 95.5 320 LYS B N 1
ATOM 5151 C CA . LYS B 1 320 ? 7.266 20.297 -20.188 1 95.5 320 LYS B CA 1
ATOM 5152 C C . LYS B 1 320 ? 7.645 21.484 -19.312 1 95.5 320 LYS B C 1
ATOM 5154 O O . LYS B 1 320 ? 8.555 22.234 -19.641 1 95.5 320 LYS B O 1
ATOM 5159 N N . GLY B 1 321 ? 6.871 21.594 -18.188 1 97.06 321 GLY B N 1
ATOM 5160 C CA . GLY B 1 321 ? 7.156 22.656 -17.25 1 97.06 321 GLY B CA 1
ATOM 5161 C C . GLY B 1 321 ? 8.328 22.344 -16.328 1 97.06 321 GLY B C 1
ATOM 5162 O O . GLY B 1 321 ? 8.984 21.328 -16.484 1 97.06 321 GLY B O 1
ATOM 5163 N N . ARG B 1 322 ? 8.562 23.297 -15.414 1 98.19 322 ARG B N 1
ATOM 5164 C CA . ARG B 1 322 ? 9.758 23.172 -14.586 1 98.19 322 ARG B CA 1
ATOM 5165 C C . ARG B 1 322 ? 9.445 23.484 -13.125 1 98.19 322 ARG B C 1
ATOM 5167 O O . ARG B 1 322 ? 10.344 23.469 -12.281 1 98.19 322 ARG B O 1
ATOM 5174 N N . LEU B 1 323 ? 8.195 23.766 -12.852 1 97.69 323 LEU B N 1
ATOM 5175 C CA . LEU B 1 323 ? 7.789 24.094 -11.492 1 97.69 323 LEU B CA 1
ATOM 5176 C C . LEU B 1 323 ? 7.309 22.844 -10.75 1 97.69 323 LEU B C 1
ATOM 5178 O O . LEU B 1 323 ? 6.656 21.984 -11.336 1 97.69 323 LEU B O 1
ATOM 5182 N N . ALA B 1 324 ? 7.598 22.797 -9.508 1 96.31 324 ALA B N 1
ATOM 5183 C CA . ALA B 1 324 ? 7.348 21.609 -8.68 1 96.31 324 ALA B CA 1
ATOM 5184 C C . ALA B 1 324 ? 5.852 21.391 -8.492 1 96.31 324 ALA B C 1
ATOM 5186 O O . ALA B 1 324 ? 5.102 22.328 -8.195 1 96.31 324 ALA B O 1
ATOM 5187 N N . THR B 1 325 ? 5.414 20.219 -8.703 1 97.31 325 THR B N 1
ATOM 5188 C CA . THR B 1 325 ? 4.078 19.734 -8.367 1 97.31 325 THR B CA 1
ATOM 5189 C C . THR B 1 325 ? 4.156 18.562 -7.402 1 97.31 325 THR B C 1
ATOM 5191 O O . THR B 1 325 ? 4.285 17.406 -7.828 1 97.31 325 THR B O 1
ATOM 5194 N N . TYR B 1 326 ? 4.094 18.875 -6.129 1 98.25 326 TYR B N 1
ATOM 5195 C CA . TYR B 1 326 ? 4.094 17.797 -5.133 1 98.25 326 TYR B CA 1
ATOM 5196 C C . TYR B 1 326 ? 2.738 17.109 -5.086 1 98.25 326 TYR B C 1
ATOM 5198 O O . TYR B 1 326 ? 1.701 17.75 -4.945 1 98.25 326 TYR B O 1
ATOM 5206 N N . ALA B 1 327 ? 2.703 15.82 -5.281 1 98.62 327 ALA B N 1
ATOM 5207 C CA . ALA B 1 327 ? 1.505 14.984 -5.328 1 98.62 327 ALA B CA 1
ATOM 5208 C C . ALA B 1 327 ? 1.842 13.523 -5.051 1 98.62 327 ALA B C 1
ATOM 5210 O O . ALA B 1 327 ? 2.955 13.07 -5.332 1 98.62 327 ALA B O 1
ATOM 5211 N N . GLY B 1 328 ? 0.9 12.859 -4.445 1 98.69 328 GLY B N 1
ATOM 5212 C CA . GLY B 1 328 ? 1.073 11.445 -4.172 1 98.69 328 GLY B CA 1
ATOM 5213 C C . GLY B 1 328 ? 0.762 10.562 -5.367 1 98.69 328 GLY B C 1
ATOM 5214 O O . GLY B 1 328 ? 0.273 11.047 -6.391 1 98.69 328 GLY B O 1
ATOM 5215 N N . ALA B 1 329 ? 0.99 9.266 -5.168 1 98.38 329 ALA B N 1
ATOM 5216 C CA . ALA B 1 329 ? 0.93 8.305 -6.266 1 98.38 329 ALA B CA 1
ATOM 5217 C C . ALA B 1 329 ? -0.515 7.98 -6.633 1 98.38 329 ALA B C 1
ATOM 5219 O O . ALA B 1 329 ? -0.776 7.375 -7.676 1 98.38 329 ALA B O 1
ATOM 5220 N N . ALA B 1 330 ? -1.481 8.453 -5.867 1 98.44 330 ALA B N 1
ATOM 5221 C CA . ALA B 1 330 ? -2.885 8.234 -6.215 1 98.44 330 ALA B CA 1
ATOM 5222 C C . ALA B 1 330 ? -3.402 9.344 -7.125 1 98.44 330 ALA B C 1
ATOM 5224 O O . ALA B 1 330 ? -4.613 9.469 -7.336 1 98.44 330 ALA B O 1
ATOM 5225 N N . VAL B 1 331 ? -2.518 10.18 -7.629 1 98.62 331 VAL B N 1
ATOM 5226 C CA . VAL B 1 331 ? -2.865 11.305 -8.492 1 98.62 331 VAL B CA 1
ATOM 5227 C C . VAL B 1 331 ? -3.635 10.805 -9.711 1 98.62 331 VAL B C 1
ATOM 5229 O O . VAL B 1 331 ? -4.492 11.516 -10.242 1 98.62 331 VAL B O 1
ATOM 5232 N N . GLY B 1 332 ? -3.428 9.547 -10.102 1 98.06 332 GLY B N 1
ATOM 5233 C CA . GLY B 1 332 ? -4.102 8.961 -11.25 1 98.06 332 GLY B CA 1
ATOM 5234 C C . GLY B 1 332 ? -5.582 8.734 -11.016 1 98.06 332 GLY B C 1
ATOM 5235 O O . GLY B 1 332 ? -6.324 8.438 -11.961 1 98.06 332 GLY B O 1
ATOM 5236 N N . LEU B 1 333 ? -6.074 8.945 -9.789 1 98.5 333 LEU B N 1
ATOM 5237 C CA . LEU B 1 333 ? -7.477 8.75 -9.43 1 98.5 333 LEU B CA 1
ATOM 5238 C C . LEU B 1 333 ? -8.219 10.086 -9.391 1 98.5 333 LEU B C 1
ATOM 5240 O O . LEU B 1 333 ? -9.414 10.125 -9.094 1 98.5 333 LEU B O 1
ATOM 5244 N N . ILE B 1 334 ? -7.516 11.164 -9.633 1 98.69 334 ILE B N 1
ATOM 5245 C CA . ILE B 1 334 ? -8.078 12.508 -9.531 1 98.69 334 ILE B CA 1
ATOM 5246 C C . ILE B 1 334 ? -8.305 13.078 -10.93 1 98.69 334 ILE B C 1
ATOM 5248 O O . ILE B 1 334 ? -7.355 13.336 -11.664 1 98.69 334 ILE B O 1
ATOM 5252 N N . HIS B 1 335 ? -9.586 13.383 -11.258 1 98 335 HIS B N 1
ATOM 5253 C CA . HIS B 1 335 ? -9.891 13.711 -12.641 1 98 335 HIS B CA 1
ATOM 5254 C C . HIS B 1 335 ? -10.609 15.047 -12.75 1 98 335 HIS B C 1
ATOM 5256 O O . HIS B 1 335 ? -10.922 15.5 -13.852 1 98 335 HIS B O 1
ATOM 5262 N N . ASP B 1 336 ? -10.883 15.664 -11.594 1 98.38 336 ASP B N 1
ATOM 5263 C CA . ASP B 1 336 ? -11.633 16.922 -11.625 1 98.38 336 ASP B CA 1
ATOM 5264 C C . ASP B 1 336 ? -11.391 17.75 -10.367 1 98.38 336 ASP B C 1
ATOM 5266 O O . ASP B 1 336 ? -10.875 17.234 -9.375 1 98.38 336 ASP B O 1
ATOM 5270 N N . VAL B 1 337 ? -11.656 19.047 -10.562 1 98.75 337 VAL B N 1
ATOM 5271 C CA . VAL B 1 337 ? -11.68 19.969 -9.43 1 98.75 337 VAL B CA 1
ATOM 5272 C C . VAL B 1 337 ? -13.102 20.047 -8.867 1 98.75 337 VAL B C 1
ATOM 5274 O O . VAL B 1 337 ? -14.062 20.203 -9.617 1 98.75 337 VAL B O 1
ATOM 5277 N N . GLN B 1 338 ? -13.25 19.875 -7.57 1 98.75 338 GLN B N 1
ATOM 5278 C CA . GLN B 1 338 ? -14.539 19.969 -6.895 1 98.75 338 GLN B CA 1
ATOM 5279 C C . GLN B 1 338 ? -14.43 20.766 -5.602 1 98.75 338 GLN B C 1
ATOM 5281 O O . GLN B 1 338 ? -13.328 20.984 -5.086 1 98.75 338 GLN B O 1
ATOM 5286 N N . ASP B 1 339 ? -15.586 21.188 -5.109 1 98.88 339 ASP B N 1
ATOM 5287 C CA . ASP B 1 339 ? -15.594 21.797 -3.783 1 98.88 339 ASP B CA 1
ATOM 5288 C C . ASP B 1 339 ? -15.156 20.797 -2.715 1 98.88 339 ASP B C 1
ATOM 5290 O O . ASP B 1 339 ? -15.492 19.625 -2.785 1 98.88 339 ASP B O 1
ATOM 5294 N N . ALA B 1 340 ? -14.422 21.328 -1.713 1 98.81 340 ALA B N 1
ATOM 5295 C CA . ALA B 1 340 ? -13.922 20.469 -0.644 1 98.81 340 ALA B CA 1
ATOM 5296 C C . ALA B 1 340 ? -15.055 19.688 0.013 1 98.81 340 ALA B C 1
ATOM 5298 O O . ALA B 1 340 ? -14.914 18.5 0.313 1 98.81 340 ALA B O 1
ATOM 5299 N N . GLY B 1 341 ? -16.141 20.391 0.251 1 98.69 341 GLY B N 1
ATOM 5300 C CA . GLY B 1 341 ? -17.281 19.734 0.869 1 98.69 341 GLY B CA 1
ATOM 5301 C C . GLY B 1 341 ? -17.844 18.594 0.031 1 98.69 341 GLY B C 1
ATOM 5302 O O . GLY B 1 341 ? -18.234 17.562 0.566 1 98.69 341 GLY B O 1
ATOM 5303 N N . VAL B 1 342 ? -17.891 18.766 -1.293 1 98.75 342 VAL B N 1
ATOM 5304 C CA . VAL B 1 342 ? -18.359 17.734 -2.211 1 98.75 342 VAL B CA 1
ATOM 5305 C C . VAL B 1 342 ? -17.406 16.531 -2.143 1 98.75 342 VAL B C 1
ATOM 5307 O O . VAL B 1 342 ? -17.859 15.383 -2.127 1 98.75 342 VAL B O 1
ATOM 5310 N N . ILE B 1 343 ? -16.125 16.75 -2.096 1 98.88 343 ILE B N 1
ATOM 5311 C CA . ILE B 1 343 ? -15.117 15.695 -2.014 1 98.88 343 ILE B CA 1
ATOM 5312 C C . ILE B 1 343 ? -15.344 14.875 -0.746 1 98.88 343 ILE B C 1
ATOM 5314 O O . ILE B 1 343 ? -15.398 13.641 -0.796 1 98.88 343 ILE B O 1
ATOM 5318 N N . VAL B 1 344 ? -15.539 15.57 0.396 1 98.88 344 VAL B N 1
ATOM 5319 C CA . VAL B 1 344 ? -15.727 14.891 1.673 1 98.88 344 VAL B CA 1
ATOM 5320 C C . VAL B 1 344 ? -16.969 14.008 1.61 1 98.88 344 VAL B C 1
ATOM 5322 O O . VAL B 1 344 ? -16.906 12.82 1.929 1 98.88 344 VAL B O 1
ATOM 5325 N N . ARG B 1 345 ? -18.062 14.539 1.175 1 98.62 345 ARG B N 1
ATOM 5326 C CA . ARG B 1 345 ? -19.328 13.812 1.154 1 98.62 345 ARG B CA 1
ATOM 5327 C C . ARG B 1 345 ? -19.266 12.633 0.194 1 98.62 345 ARG B C 1
ATOM 5329 O O . ARG B 1 345 ? -19.781 11.555 0.496 1 98.62 345 ARG B O 1
ATOM 5336 N N . ARG B 1 346 ? -18.641 12.844 -0.903 1 98.06 346 ARG B N 1
ATOM 5337 C CA . ARG B 1 346 ? -18.547 11.781 -1.897 1 98.06 346 ARG B CA 1
ATOM 5338 C C . ARG B 1 346 ? -17.703 10.625 -1.374 1 98.06 346 ARG B C 1
ATOM 5340 O O . ARG B 1 346 ? -18.078 9.461 -1.512 1 98.06 346 ARG B O 1
ATOM 5347 N N . VAL B 1 347 ? -16.547 10.914 -0.805 1 98.31 347 VAL B N 1
ATOM 5348 C CA . VAL B 1 347 ? -15.656 9.875 -0.316 1 98.31 347 VAL B CA 1
ATOM 5349 C C . VAL B 1 347 ? -16.328 9.109 0.822 1 98.31 347 VAL B C 1
ATOM 5351 O O . VAL B 1 347 ? -16.219 7.879 0.899 1 98.31 347 VAL B O 1
ATOM 5354 N N . GLN B 1 348 ? -17 9.836 1.689 1 98.12 348 GLN B N 1
ATOM 5355 C CA . GLN B 1 348 ? -17.688 9.18 2.797 1 98.12 348 GLN B CA 1
ATOM 5356 C C . GLN B 1 348 ? -18.812 8.281 2.295 1 98.12 348 GLN B C 1
ATOM 5358 O O . GLN B 1 348 ? -18.938 7.137 2.734 1 98.12 348 GLN B O 1
ATOM 5363 N N . SER B 1 349 ? -19.594 8.82 1.36 1 97.5 349 SER B N 1
ATOM 5364 C CA . SER B 1 349 ? -20.719 8.055 0.816 1 97.5 349 SER B CA 1
ATOM 5365 C C . SER B 1 349 ? -20.234 6.801 0.099 1 97.5 349 SER B C 1
ATOM 5367 O O . SER B 1 349 ? -20.781 5.715 0.297 1 97.5 349 SER B O 1
ATOM 5369 N N . GLU B 1 350 ? -19.234 6.977 -0.697 1 97.38 350 GLU B N 1
ATOM 5370 C CA . GLU B 1 350 ? -18.672 5.848 -1.436 1 97.38 350 GLU B CA 1
ATOM 5371 C C . GLU B 1 350 ? -18.109 4.793 -0.488 1 97.38 350 GLU B C 1
ATOM 5373 O O . GLU B 1 350 ? -18.328 3.594 -0.689 1 97.38 350 GLU B O 1
ATOM 5378 N N . ALA B 1 351 ? -17.359 5.211 0.502 1 97.69 351 ALA B N 1
ATOM 5379 C CA . ALA B 1 351 ? -16.797 4.281 1.475 1 97.69 351 ALA B CA 1
ATOM 5380 C C . ALA B 1 351 ? -17.891 3.498 2.193 1 97.69 351 ALA B C 1
ATOM 5382 O O . ALA B 1 351 ? -17.766 2.283 2.377 1 97.69 351 ALA B O 1
ATOM 5383 N N . LYS B 1 352 ? -18.938 4.184 2.566 1 96.56 352 LYS B N 1
ATOM 5384 C CA . LYS B 1 352 ? -20.047 3.531 3.254 1 96.56 352 LYS B CA 1
ATOM 5385 C C . LYS B 1 352 ? -20.703 2.479 2.365 1 96.56 352 LYS B C 1
ATOM 5387 O O . LYS B 1 352 ? -21.031 1.387 2.83 1 96.56 352 LYS B O 1
ATOM 5392 N N . GLU B 1 353 ? -20.875 2.822 1.13 1 95.56 353 GLU B N 1
ATOM 5393 C CA . GLU B 1 353 ? -21.484 1.89 0.184 1 95.56 353 GLU B CA 1
ATOM 5394 C C . GLU B 1 353 ? -20.609 0.646 0.007 1 95.56 353 GLU B C 1
ATOM 5396 O O . GLU B 1 353 ? -21.125 -0.475 -0.022 1 95.56 353 GLU B O 1
ATOM 5401 N N . ILE B 1 354 ? -19.344 0.849 -0.091 1 96.56 354 ILE B N 1
ATOM 5402 C CA . ILE B 1 354 ? -18.406 -0.25 -0.278 1 96.56 354 ILE B CA 1
ATOM 5403 C C . ILE B 1 354 ? -18.438 -1.17 0.94 1 96.56 354 ILE B C 1
ATOM 5405 O O . ILE B 1 354 ? -18.5 -2.395 0.8 1 96.56 354 ILE B O 1
ATOM 5409 N N . MET B 1 355 ? -18.406 -0.582 2.111 1 94.38 355 MET B N 1
ATOM 5410 C CA . MET B 1 355 ? -18.406 -1.359 3.348 1 94.38 355 MET B CA 1
ATOM 5411 C C . MET B 1 355 ? -19.719 -2.133 3.502 1 94.38 355 MET B C 1
ATOM 5413 O O . MET B 1 355 ? -19.703 -3.291 3.92 1 94.38 355 MET B O 1
ATOM 5417 N N . ALA B 1 356 ? -20.797 -1.51 3.16 1 93.44 356 ALA B N 1
ATOM 5418 C CA . ALA B 1 356 ? -22.109 -2.164 3.244 1 93.44 356 ALA B CA 1
ATOM 5419 C C . ALA B 1 356 ? -22.188 -3.346 2.281 1 93.44 356 ALA B C 1
ATOM 5421 O O . ALA B 1 356 ? -22.672 -4.418 2.648 1 93.44 356 ALA B O 1
ATOM 5422 N N . GLU B 1 357 ? -21.75 -3.15 1.073 1 91.31 357 GLU B N 1
ATOM 5423 C CA . GLU B 1 357 ? -21.812 -4.199 0.058 1 91.31 357 GLU B CA 1
ATOM 5424 C C . GLU B 1 357 ? -20.875 -5.359 0.413 1 91.31 357 GLU B C 1
ATOM 5426 O O . GLU B 1 357 ? -21.219 -6.523 0.187 1 91.31 357 GLU B O 1
ATOM 5431 N N . SER B 1 358 ? -19.719 -4.977 0.908 1 88.44 358 SER B N 1
ATOM 5432 C CA . SER B 1 358 ? -18.766 -6.012 1.291 1 88.44 358 SER B CA 1
ATOM 5433 C C . SER B 1 358 ? -19.328 -6.891 2.406 1 88.44 358 SER B C 1
ATOM 5435 O O . SER B 1 358 ? -19.078 -8.102 2.43 1 88.44 358 SER B O 1
ATOM 5437 N N . ALA B 1 359 ? -20 -6.305 3.291 1 87.88 359 ALA B N 1
ATOM 5438 C CA . ALA B 1 359 ? -20.594 -7.047 4.398 1 87.88 359 ALA B CA 1
ATOM 5439 C C . ALA B 1 359 ? -21.703 -7.965 3.906 1 87.88 359 ALA B C 1
ATOM 5441 O O . ALA B 1 359 ? -21.859 -9.078 4.406 1 87.88 359 ALA B O 1
ATOM 5442 N N . ARG B 1 360 ? -22.406 -7.57 2.943 1 84.5 360 ARG B N 1
ATOM 5443 C CA . ARG B 1 360 ? -23.484 -8.367 2.391 1 84.5 360 ARG B CA 1
ATOM 5444 C C . ARG B 1 360 ? -22.953 -9.57 1.622 1 84.5 360 ARG B C 1
ATOM 5446 O O . ARG B 1 360 ? -23.531 -10.656 1.679 1 84.5 360 ARG B O 1
ATOM 5453 N N . ASP B 1 361 ? -21.938 -9.32 0.951 1 79.94 361 ASP B N 1
ATOM 5454 C CA . ASP B 1 361 ? -21.344 -10.367 0.123 1 79.94 361 ASP B CA 1
ATOM 5455 C C . ASP B 1 361 ? -20.688 -11.445 0.983 1 79.94 361 ASP B C 1
ATOM 5457 O O . ASP B 1 361 ? -20.5 -12.578 0.539 1 79.94 361 ASP B O 1
ATOM 5461 N N . SER B 1 362 ? -20.281 -11.078 2.133 1 69.06 362 SER B N 1
ATOM 5462 C CA . SER B 1 362 ? -19.531 -12.008 2.977 1 69.06 362 SER B CA 1
ATOM 5463 C C . SER B 1 362 ? -20.484 -12.844 3.838 1 69.06 362 SER B C 1
ATOM 5465 O O . SER B 1 362 ? -20.047 -13.789 4.504 1 69.06 362 SER B O 1
ATOM 5467 N N . MET B 1 363 ? -21.781 -12.508 3.881 1 61.75 363 MET B N 1
ATOM 5468 C CA . MET B 1 363 ? -22.781 -13.281 4.613 1 61.75 363 MET B CA 1
ATOM 5469 C C . MET B 1 363 ? -23.375 -14.383 3.738 1 61.75 363 MET B C 1
ATOM 5471 O O . MET B 1 363 ? -23.688 -15.469 4.23 1 61.75 363 MET B O 1
#

Nearest PDB structures (foldseek):
  2z6i-assembly1_B  TM=8.374E-01  e=1.176E-21  Streptococcus pneumoniae
  2z6i-assembly1_A  TM=8.453E-01  e=1.680E-21  Streptococcus pneumoniae
  5gvj-assembly2_B-3  TM=8.761E-01  e=1.921E-20  Thermotoga maritima MSB8
  7oj1-assembly1_A  TM=7.628E-01  e=1.481E-06  Bacillus subtilis
  6i0m-assembly1_B  TM=7.280E-01  e=1.668E-06  Homo sapiens

Secondary structure (DSSP, 8-state):
--HHHHHHHHHHHHHHHHSTT--SSEEEE---TTTS-HHHHHHHHHTTSEEEEPP-SSTTHHHHHHHHHHHHHHHS-GGGS-TT--SSSEEEEEEEESTT--HHHHHHHHHHH-EEEEEEE--SSHHHHHHHHHHHHHHHSTT-EEEEEE-SHHHHHHHHH-TT--SEEEEE-TT-SEEEESSS---HHHHHHHHHHHTTTS--EEEEESS--SHHHHHHHHHHT-SEEEESHHHHTBTTS---HHHHHHHHH---HHHHEEE-SHHHHHTT-----TTEEEEEE--HHHHHHHTT--HHHHHHHHHHHHTTGGGG-STT--S--B--GGGGG----B-HHHHHHHHHHHHHHHHHHHHHHT-/--HHHHHHHHHHHHHHHHSTT--SSEEEE---TTTS-HHHHHHHHHTTSEEEEPP-SSTTHHHHHHHHHHHHHHHS-GGGS-TT--SSSEEEEEEEESTT--HHHHHHHHHHH-EEEEEEE--SSHHHHHHHHHHHHHHHSTT-EEEEEE-SHHHHHHHHH-TT--SEEEEE-TT-SEEEESSS---HHHHHHHHHHHTTTS--EEEEESS--SHHHHHHHHHHT-SEEEESHHHHTBTTS---HHHHHHHHH---HHHHEEE-SHHHHHTT-----TTEEEEEE--HHHHHHHTT--HHHHHHHHHHHHTTGGGG-STT--S--B--GGGGG----B-HHHHHHHHHHHHHHHHHHHHHHH-